Protein AF-B7FZZ5-F1 (afdb_monomer_lite)

Foldseek 3Di:
DDDDDDDDDDDDDPPPDDDDDDPVLLVLLVVQVVCCVPPLDGPLVSLLVNLVSLLVCVVPDPSSVVSCLVPLQSSLLNLLQDAQVVDDPVSLVSNLSSLLSLLLSLLVQLQVCLVVVHFRSCLSVVLSLLPCVGCQAQHDPDPPDPPDRSHNVVSSLVSLVSNVVSVRLVSVLSNLQSCQPPPSRDDLSSLLSVLQSLLVNLLPPDPCNVVSLVSNLSSLVSVLVSLLPDDLVNVVVDDLVSVVSNLVSSLSSLVSCLQPPVVSSVVNLVSLVSCLVNQCPHPDPVSNVSSVVSVVVSVVSCVVSPFPDQWKAWAQLVDPQLGGIWGWDDDADPVRTDHPPDFTKTWDARDPDPVCPVRHRQIWMWGWDQDPVSWIKTWTWRADPVDGPDPPIHTSDIGGDDPVCNRPHDCDDSIRIDD

pLDDT: mean 87.06, std 14.74, range [35.38, 98.56]

Structure (mmCIF, N/CA/C/O backbone):
data_AF-B7FZZ5-F1
#
_entry.id   AF-B7FZZ5-F1
#
loop_
_atom_site.group_PDB
_atom_site.id
_atom_site.type_symbol
_atom_site.label_atom_id
_atom_site.label_alt_id
_atom_site.label_comp_id
_atom_site.label_asym_id
_atom_site.label_entity_id
_atom_site.label_seq_id
_atom_site.pdbx_PDB_ins_code
_atom_site.Cartn_x
_atom_site.Cartn_y
_atom_site.Cartn_z
_atom_site.occupancy
_atom_site.B_iso_or_equiv
_atom_site.auth_seq_id
_atom_site.auth_comp_id
_atom_site.auth_asym_id
_atom_site.auth_atom_id
_atom_site.pdbx_PDB_model_num
ATOM 1 N N . MET A 1 1 ? 3.172 70.729 16.240 1.00 39.69 1 MET A N 1
ATOM 2 C CA . MET A 1 1 ? 2.226 70.010 15.368 1.00 39.69 1 MET A CA 1
ATOM 3 C C . MET A 1 1 ? 2.155 68.590 15.880 1.00 39.69 1 MET A C 1
ATOM 5 O O . MET A 1 1 ? 3.178 67.938 16.004 1.00 39.69 1 MET A O 1
ATOM 9 N N . THR A 1 2 ? 0.967 68.235 16.341 1.00 39.28 2 THR A N 1
ATOM 10 C CA . THR A 1 2 ? 0.536 66.963 16.922 1.00 39.28 2 THR A CA 1
ATOM 11 C C . THR A 1 2 ? 0.452 65.880 15.855 1.00 39.28 2 THR A C 1
ATOM 13 O O . THR A 1 2 ? -0.251 66.086 14.872 1.00 39.28 2 THR A O 1
ATOM 16 N N . GLU A 1 3 ? 1.062 64.720 16.092 1.00 35.91 3 GLU A N 1
ATOM 17 C CA . GLU A 1 3 ? 0.680 63.478 15.417 1.00 35.91 3 GLU A CA 1
ATOM 18 C C . GLU A 1 3 ? 0.351 62.416 16.462 1.00 35.91 3 GLU A C 1
ATOM 20 O O . GLU A 1 3 ? 1.111 62.143 17.391 1.00 35.91 3 GLU A O 1
ATOM 25 N N . ALA A 1 4 ? -0.873 61.914 16.336 1.00 38.72 4 ALA A N 1
ATOM 26 C CA . ALA A 1 4 ? -1.529 60.996 17.237 1.00 38.72 4 ALA A CA 1
ATOM 27 C C . ALA A 1 4 ? -1.132 59.553 16.906 1.00 38.72 4 ALA A C 1
ATOM 29 O O . ALA A 1 4 ? -1.212 59.124 15.757 1.00 38.72 4 ALA A O 1
ATOM 30 N N . GLN A 1 5 ? -0.763 58.792 17.934 1.00 37.91 5 GLN A N 1
ATOM 31 C CA . GLN A 1 5 ? -0.662 57.339 17.866 1.00 37.91 5 GLN A CA 1
ATOM 32 C C . GLN A 1 5 ? -2.075 56.743 17.785 1.00 37.91 5 GLN A C 1
ATOM 34 O O . GLN A 1 5 ? -2.840 56.808 18.747 1.00 37.91 5 GLN A O 1
ATOM 39 N N . GLN A 1 6 ? -2.426 56.160 16.638 1.00 39.09 6 GLN A N 1
ATOM 40 C CA . GLN A 1 6 ? -3.570 55.257 16.522 1.00 39.09 6 GLN A CA 1
ATOM 41 C C . GLN A 1 6 ? -3.129 53.852 16.939 1.00 39.09 6 GLN A C 1
ATOM 43 O O . GLN A 1 6 ? -2.353 53.197 16.248 1.00 39.09 6 GLN A O 1
ATOM 48 N N . GLY A 1 7 ? -3.621 53.409 18.097 1.00 35.38 7 GLY A N 1
ATOM 49 C CA . GLY A 1 7 ? -3.524 52.023 18.533 1.00 35.38 7 GLY A CA 1
ATOM 50 C C . GLY A 1 7 ? -4.416 51.135 17.670 1.00 35.38 7 GLY A C 1
ATOM 51 O O . GLY A 1 7 ? -5.630 51.324 17.622 1.00 35.38 7 GLY A O 1
ATOM 52 N N . VAL A 1 8 ? -3.804 50.165 16.999 1.00 39.00 8 VAL A N 1
ATOM 53 C CA . VAL A 1 8 ? -4.501 49.048 16.362 1.00 39.00 8 VAL A CA 1
ATOM 54 C C . VAL A 1 8 ? -4.699 47.986 17.440 1.00 39.00 8 VAL A C 1
ATOM 56 O O . VAL A 1 8 ? -3.740 47.376 17.903 1.00 39.00 8 VAL A O 1
ATOM 59 N N . LEU A 1 9 ? -5.942 47.812 17.891 1.00 41.62 9 LEU A N 1
ATOM 60 C CA . LEU A 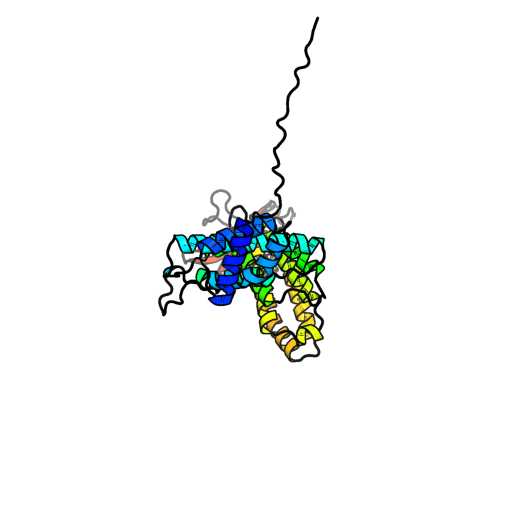1 9 ? -6.339 46.670 18.712 1.00 41.62 9 LEU A CA 1
ATOM 61 C C . LEU A 1 9 ? -6.382 45.436 17.807 1.00 41.62 9 LEU A C 1
ATOM 63 O O . LEU A 1 9 ? -7.294 45.295 16.992 1.00 41.62 9 LEU A O 1
ATOM 67 N N . GLU A 1 10 ? -5.396 44.553 17.943 1.00 37.72 10 GLU A N 1
ATOM 68 C CA . GLU A 1 10 ? -5.493 43.198 17.404 1.00 37.72 10 GLU A CA 1
ATOM 69 C C . GLU A 1 10 ? -6.596 42.427 18.153 1.00 37.72 10 GLU A C 1
ATOM 71 O O . GLU A 1 10 ? -6.632 42.448 19.389 1.00 37.72 10 GLU A O 1
ATOM 76 N N . PRO A 1 11 ? -7.507 41.731 17.449 1.00 41.69 11 PRO A N 1
ATOM 77 C CA . PRO A 1 11 ? -8.466 40.857 18.099 1.00 41.69 11 PRO A CA 1
ATOM 78 C C . PRO A 1 11 ? -7.729 39.630 18.642 1.00 41.69 11 PRO A C 1
ATOM 80 O O . PRO A 1 11 ? -7.231 38.790 17.894 1.00 41.69 11 PRO A O 1
ATOM 83 N N . THR A 1 12 ? -7.671 39.523 19.966 1.00 41.12 12 THR A N 1
ATOM 84 C CA . THR A 1 12 ? -7.199 38.324 20.660 1.00 41.12 12 THR A CA 1
ATOM 85 C C . THR A 1 12 ? -8.091 37.139 20.263 1.00 41.12 12 THR A C 1
ATOM 87 O O . THR A 1 12 ? -9.315 37.245 20.394 1.00 41.12 12 THR A O 1
ATOM 90 N N . PRO A 1 13 ? -7.545 35.999 19.802 1.00 40.31 13 PRO A N 1
ATOM 91 C CA . PRO A 1 13 ? -8.355 34.814 19.572 1.00 40.31 13 PRO A CA 1
ATOM 92 C C . PRO A 1 13 ? -8.856 34.309 20.925 1.00 40.31 13 PRO A C 1
ATOM 94 O O . PRO A 1 13 ? -8.061 33.960 21.799 1.00 40.31 13 PRO A O 1
ATOM 97 N N . ILE A 1 14 ? -10.175 34.249 21.106 1.00 39.59 14 ILE A N 1
ATOM 98 C CA . ILE A 1 14 ? -10.785 33.514 22.214 1.00 39.59 14 ILE A CA 1
ATOM 99 C C . ILE A 1 14 ? -10.561 32.024 21.923 1.00 39.59 14 ILE A C 1
ATOM 101 O O . ILE A 1 14 ? -11.394 31.358 21.316 1.00 39.59 14 ILE A O 1
ATOM 105 N N . GLN A 1 15 ? -9.407 31.495 22.326 1.00 40.44 15 GLN A N 1
ATOM 106 C CA . GLN A 1 15 ? -9.251 30.065 22.554 1.00 40.44 15 GLN A CA 1
ATOM 107 C C . GLN A 1 15 ? -10.042 29.743 23.821 1.00 40.44 15 GLN A C 1
ATOM 109 O O . GLN A 1 15 ? -9.550 29.905 24.937 1.00 40.44 15 GLN A O 1
ATOM 114 N N . THR A 1 16 ? -11.299 29.324 23.670 1.00 45.84 16 THR A N 1
ATOM 115 C CA . THR A 1 16 ? -12.006 28.631 24.750 1.00 45.84 16 THR A CA 1
ATOM 116 C C . THR A 1 16 ? -11.191 27.393 25.100 1.00 45.84 16 THR A C 1
ATOM 118 O O . THR A 1 16 ? -11.176 26.427 24.337 1.00 45.84 16 THR A O 1
ATOM 121 N N . ALA A 1 17 ? -10.467 27.449 26.218 1.00 57.78 17 ALA A N 1
ATOM 122 C CA . ALA A 1 17 ? -9.752 26.311 26.768 1.00 57.78 17 ALA A CA 1
ATOM 123 C C . ALA A 1 17 ? -10.755 25.167 26.948 1.00 57.78 17 ALA A C 1
ATOM 125 O O . ALA A 1 17 ? -11.705 25.291 27.722 1.00 57.78 17 ALA A O 1
ATOM 126 N N . ILE A 1 18 ? -10.583 24.088 26.186 1.00 63.81 18 ILE A N 1
ATOM 127 C CA . ILE A 1 18 ? -11.421 22.898 26.308 1.00 63.81 18 ILE A CA 1
ATOM 128 C C . ILE A 1 18 ? -11.140 22.313 27.696 1.00 63.81 18 ILE A C 1
ATOM 130 O O . ILE A 1 18 ? -10.039 21.840 27.974 1.00 63.81 18 ILE A O 1
ATOM 134 N N . THR A 1 19 ? -12.118 22.436 28.590 1.00 78.94 19 THR A N 1
ATOM 135 C CA . THR A 1 19 ? -12.083 21.911 29.959 1.00 78.94 19 THR A CA 1
ATOM 136 C C . THR A 1 19 ? -12.483 20.432 29.983 1.00 78.94 19 THR A C 1
ATOM 138 O O . THR A 1 19 ? -12.698 19.825 28.941 1.00 78.94 19 THR A O 1
ATOM 141 N N . ALA A 1 20 ? -12.522 19.811 31.165 1.00 86.19 20 ALA A N 1
ATOM 142 C CA . ALA A 1 20 ? -12.931 18.414 31.328 1.00 86.19 20 ALA A CA 1
ATOM 143 C C . ALA A 1 20 ? -14.326 18.119 30.714 1.00 86.19 20 ALA A C 1
ATOM 145 O O . ALA A 1 20 ? -15.147 19.036 30.611 1.00 86.19 20 ALA A O 1
ATOM 146 N N . PRO A 1 21 ? -14.623 16.854 30.341 1.00 91.38 21 PRO A N 1
ATOM 147 C CA . PRO A 1 21 ? -15.922 16.476 29.784 1.00 91.38 21 PRO A CA 1
ATOM 148 C C . PRO A 1 21 ? -17.081 16.865 30.711 1.00 91.38 21 PRO A C 1
ATOM 150 O O . PRO A 1 21 ? -16.984 16.728 31.932 1.00 91.38 21 PRO A O 1
ATOM 153 N N . SER A 1 22 ? -18.199 17.316 30.137 1.00 93.56 22 SER A N 1
ATOM 154 C CA . SER A 1 22 ? -19.406 17.619 30.914 1.00 93.56 22 SER A CA 1
ATOM 155 C C . SER A 1 22 ? -20.043 16.344 31.485 1.00 93.56 22 SER A C 1
ATOM 157 O O . SER A 1 22 ? -19.845 15.239 30.975 1.00 93.56 22 SER A O 1
ATOM 159 N N . THR A 1 23 ? -20.871 16.488 32.525 1.00 93.06 23 THR A N 1
ATOM 160 C CA . THR A 1 23 ? -21.617 15.363 33.118 1.00 93.06 23 THR A CA 1
ATOM 161 C C . THR A 1 23 ? -22.486 14.633 32.091 1.00 93.06 23 THR A C 1
ATOM 163 O O . THR A 1 23 ? -22.596 13.412 32.148 1.00 93.06 23 THR A O 1
ATOM 166 N N . GLU A 1 24 ? -23.061 15.356 31.131 1.00 95.25 24 GLU A N 1
ATOM 167 C CA . GLU A 1 24 ? -23.867 14.781 30.047 1.00 95.25 24 GLU A CA 1
ATOM 168 C C . GLU A 1 24 ? -23.037 13.851 29.149 1.00 95.25 24 GLU A C 1
ATOM 170 O O . GLU A 1 24 ? -23.495 12.772 28.782 1.00 95.25 24 GLU A O 1
ATOM 175 N N . ILE A 1 25 ? -21.789 14.226 28.850 1.00 95.19 25 ILE A N 1
ATOM 176 C CA . ILE A 1 25 ? -20.871 13.409 28.044 1.00 95.19 25 ILE A CA 1
ATOM 177 C C . ILE A 1 25 ? -20.446 12.151 28.804 1.00 95.19 25 ILE A C 1
ATOM 179 O O . ILE A 1 25 ? -20.443 11.057 28.241 1.00 95.19 25 ILE A O 1
ATOM 183 N N . LEU A 1 26 ? -20.143 12.281 30.097 1.00 95.12 26 LEU A N 1
ATOM 184 C CA . LEU A 1 26 ? -19.819 11.126 30.937 1.00 95.12 26 LEU A CA 1
ATOM 185 C C . LEU A 1 26 ? -21.002 10.147 31.012 1.00 95.12 26 LEU A C 1
ATOM 187 O O . LEU A 1 26 ? -20.816 8.937 30.888 1.00 95.12 26 LEU A O 1
ATOM 191 N N . GLN A 1 27 ? -22.227 10.661 31.160 1.00 95.12 27 GLN A N 1
ATOM 192 C CA . GLN A 1 27 ? -23.441 9.842 31.140 1.00 95.12 27 GLN A CA 1
ATOM 193 C C . GLN A 1 27 ? -23.649 9.153 29.789 1.00 95.12 27 GLN A C 1
ATOM 195 O O . GLN A 1 27 ? -23.997 7.974 29.769 1.00 95.12 27 GLN A O 1
ATOM 200 N N . LEU A 1 28 ? -23.377 9.841 28.676 1.00 96.12 28 LEU A N 1
ATOM 201 C CA . LEU A 1 28 ? -23.439 9.262 27.334 1.00 96.12 28 LEU A CA 1
ATOM 202 C C . LEU A 1 28 ? -22.484 8.066 27.182 1.00 96.12 28 LEU A C 1
ATOM 204 O O . LEU A 1 28 ? -22.896 7.013 26.695 1.00 96.12 28 LEU A O 1
ATOM 208 N N . TRP A 1 29 ? -21.228 8.185 27.623 1.00 96.56 29 TRP A N 1
ATOM 209 C CA . TRP A 1 29 ? -20.269 7.073 27.575 1.00 96.56 29 TRP A CA 1
ATOM 210 C C . TRP A 1 29 ? -20.706 5.885 28.434 1.00 96.56 29 TRP A C 1
ATOM 212 O O . TRP A 1 29 ? -20.582 4.735 28.008 1.00 96.56 29 TRP A O 1
ATOM 222 N N . VAL A 1 30 ? -21.277 6.147 29.612 1.00 94.62 30 VAL A N 1
ATOM 223 C CA . VAL A 1 30 ? -21.835 5.102 30.483 1.00 94.62 30 VAL A CA 1
ATOM 224 C C . VAL A 1 30 ? -23.056 4.431 29.843 1.00 94.62 30 VAL A C 1
ATOM 226 O O . VAL A 1 30 ? -23.177 3.208 29.904 1.00 94.62 30 VAL A O 1
ATOM 229 N N . GLU A 1 31 ? -23.959 5.191 29.218 1.00 93.38 31 GLU A N 1
ATOM 230 C CA . GLU A 1 31 ? -25.139 4.667 28.514 1.00 93.38 31 GLU A CA 1
ATOM 231 C C . GLU A 1 31 ? -24.720 3.730 27.371 1.00 93.38 31 GLU A C 1
ATOM 233 O O . GLU A 1 31 ? -25.172 2.583 27.310 1.00 93.38 31 GLU A O 1
ATOM 238 N N . VAL A 1 32 ? -23.803 4.186 26.511 1.00 94.00 32 VAL A N 1
ATOM 239 C CA . VAL A 1 32 ? -23.299 3.405 25.371 1.00 94.00 32 VAL A CA 1
ATOM 240 C C . VAL A 1 32 ? -22.537 2.166 25.838 1.00 94.00 32 VAL A C 1
ATOM 242 O O . VAL A 1 32 ? -22.800 1.071 25.337 1.00 94.00 32 VAL A O 1
ATOM 245 N N . GLY A 1 33 ? -21.653 2.305 26.832 1.00 92.88 33 GLY A N 1
ATOM 246 C CA . GLY A 1 33 ? -20.904 1.181 27.398 1.00 92.88 33 GLY A CA 1
ATOM 247 C C . GLY A 1 33 ? -21.825 0.098 27.965 1.00 92.88 33 GLY A C 1
ATOM 248 O O . GLY A 1 33 ? -21.712 -1.070 27.598 1.00 92.88 33 GLY A O 1
ATOM 249 N N . ASN A 1 34 ? -22.821 0.484 28.768 1.00 91.75 34 ASN A N 1
ATOM 250 C CA . ASN A 1 34 ? -23.818 -0.452 29.297 1.00 91.75 34 ASN A CA 1
ATOM 251 C C . ASN A 1 34 ? -24.618 -1.156 28.189 1.00 91.75 34 ASN A C 1
ATOM 253 O O . ASN A 1 34 ? -24.949 -2.337 28.321 1.00 91.75 34 ASN A O 1
ATOM 257 N N . GLY A 1 35 ? -24.956 -0.439 27.113 1.00 90.50 35 GLY A N 1
ATOM 258 C CA . GLY A 1 35 ? -25.640 -1.012 25.954 1.00 90.50 35 GLY A CA 1
ATOM 259 C C . GLY A 1 35 ? -24.817 -2.119 25.296 1.00 90.50 35 GLY A C 1
ATOM 260 O O . GLY A 1 35 ? -25.330 -3.220 25.071 1.00 90.50 35 GLY A O 1
ATOM 261 N N . LEU A 1 36 ? -23.530 -1.861 25.067 1.00 91.44 36 LEU A N 1
ATOM 262 C CA . LEU A 1 36 ? -22.593 -2.805 24.456 1.00 91.44 36 LEU A CA 1
ATOM 263 C C . LEU A 1 36 ? -22.348 -4.046 25.316 1.00 91.44 36 LEU A C 1
ATOM 265 O O . LEU A 1 36 ? -22.323 -5.157 24.785 1.00 91.44 36 LEU A O 1
ATOM 269 N N . GLU A 1 37 ? -22.218 -3.876 26.632 1.00 91.06 37 GLU A N 1
ATOM 270 C CA . GLU A 1 37 ? -21.995 -4.987 27.562 1.00 91.06 37 GLU A CA 1
ATOM 271 C C . GLU A 1 37 ? -23.217 -5.901 27.688 1.00 91.06 37 GLU A C 1
ATOM 273 O O . GLU A 1 37 ? -23.082 -7.123 27.699 1.00 91.06 37 GLU A O 1
ATOM 278 N N . LYS A 1 38 ? -24.420 -5.321 27.786 1.00 87.81 38 LYS A N 1
ATOM 279 C CA . LYS A 1 38 ? -25.646 -6.084 28.067 1.00 87.81 38 LYS A CA 1
ATOM 280 C C . LYS A 1 38 ? -26.284 -6.684 26.825 1.00 87.81 38 LYS A C 1
ATOM 282 O O . LYS A 1 38 ? -26.848 -7.771 26.898 1.00 87.81 38 LYS A O 1
ATOM 287 N N . SER A 1 39 ? -26.265 -5.949 25.716 1.00 80.31 39 SER A N 1
ATOM 288 C CA . SER A 1 39 ? -27.046 -6.299 24.524 1.00 80.31 39 SER A CA 1
ATOM 289 C C . SER A 1 39 ? -26.196 -6.605 23.299 1.00 80.31 39 SER A C 1
ATOM 291 O O . SER A 1 39 ? -26.733 -7.126 22.329 1.00 80.31 39 SER A O 1
ATOM 293 N N . GLN A 1 40 ? -24.897 -6.277 23.319 1.00 81.25 40 GLN A N 1
ATOM 294 C CA . GLN A 1 40 ? -24.024 -6.341 22.140 1.00 81.25 40 GLN A CA 1
ATOM 295 C C . GLN A 1 40 ? -24.621 -5.625 20.914 1.00 81.25 40 GLN A C 1
ATOM 297 O O . GLN A 1 40 ? -24.357 -5.997 19.773 1.00 81.25 40 GLN A O 1
ATOM 302 N N . THR A 1 41 ? -25.433 -4.590 21.145 1.00 81.00 41 THR A N 1
ATOM 303 C CA . THR A 1 41 ? -26.007 -3.748 20.094 1.00 81.00 41 THR A CA 1
ATOM 304 C C . THR A 1 41 ? -25.496 -2.322 20.212 1.00 81.00 41 THR A C 1
ATOM 306 O O . THR A 1 41 ? -25.114 -1.862 21.288 1.00 81.00 41 THR A O 1
ATOM 309 N N . VAL A 1 42 ? -25.487 -1.621 19.081 1.00 81.62 42 VAL A N 1
ATOM 310 C CA . VAL A 1 42 ? -25.086 -0.219 18.987 1.00 81.62 42 VAL A CA 1
ATOM 311 C C . VAL A 1 42 ? -26.288 0.599 18.540 1.00 81.62 42 VAL A C 1
ATOM 313 O O . VAL A 1 42 ? -26.869 0.337 17.488 1.00 81.62 42 VAL A O 1
ATOM 316 N N . ILE A 1 43 ? -26.641 1.627 19.314 1.00 89.81 43 ILE A N 1
ATOM 317 C CA . ILE A 1 43 ? -27.577 2.656 18.857 1.00 89.81 43 ILE A CA 1
ATOM 318 C C . ILE A 1 43 ? -26.788 3.630 17.977 1.00 89.81 43 ILE A C 1
ATOM 320 O O . ILE A 1 43 ? -25.970 4.399 18.474 1.00 89.81 43 ILE A O 1
ATOM 324 N N . TRP A 1 44 ? -27.043 3.600 16.669 1.00 90.38 44 TRP A N 1
ATOM 325 C CA . TRP A 1 44 ? -26.253 4.276 15.628 1.00 90.38 44 TRP A CA 1
ATOM 326 C C . TRP A 1 44 ? -25.901 5.731 15.939 1.00 90.38 44 TRP A C 1
ATOM 328 O O . TRP A 1 44 ? -24.736 6.113 15.898 1.00 90.38 44 TRP A O 1
ATOM 338 N N . LYS A 1 45 ? -26.902 6.541 16.301 1.00 93.44 45 LYS A N 1
ATOM 339 C CA . LYS A 1 45 ? -26.694 7.962 16.596 1.00 93.44 45 LYS A CA 1
ATOM 340 C C . LYS A 1 45 ? -25.841 8.168 17.851 1.00 93.44 45 LYS A C 1
ATOM 342 O O . LYS A 1 45 ? -24.941 9.000 17.851 1.00 93.44 45 LYS A O 1
ATOM 347 N N . ARG A 1 46 ? -26.080 7.366 18.896 1.00 93.62 46 ARG A N 1
ATOM 348 C CA . ARG A 1 46 ? -25.291 7.404 20.136 1.00 93.62 46 ARG A CA 1
ATOM 349 C C . ARG A 1 46 ? -23.845 6.983 19.899 1.00 93.62 46 ARG A C 1
ATOM 351 O O . ARG A 1 46 ? -22.951 7.517 20.545 1.00 93.62 46 ARG A O 1
ATOM 358 N N . ALA A 1 47 ? -23.605 6.073 18.956 1.00 94.00 47 ALA A N 1
ATOM 359 C CA . ALA A 1 47 ? -22.256 5.690 18.556 1.00 94.00 47 ALA A CA 1
ATOM 360 C C . ALA A 1 47 ? -21.473 6.896 18.032 1.00 94.00 47 ALA A C 1
ATOM 362 O O . ALA A 1 47 ? -20.396 7.185 18.543 1.00 94.00 47 ALA A O 1
ATOM 363 N N . VAL A 1 48 ? -22.059 7.644 17.092 1.00 96.50 48 VAL A N 1
ATOM 364 C CA . VAL A 1 48 ? -21.439 8.853 16.533 1.00 96.50 48 VAL A CA 1
ATOM 365 C C . VAL A 1 48 ? -21.226 9.899 17.627 1.00 96.50 48 VAL A C 1
ATOM 367 O O . VAL A 1 48 ? -20.105 10.357 17.805 1.00 96.50 48 VAL A O 1
ATOM 370 N N . GLU A 1 49 ? -22.269 10.228 18.400 1.00 97.19 49 GLU A N 1
ATOM 371 C CA . GLU A 1 49 ? -22.201 11.235 19.475 1.00 97.19 49 GLU A CA 1
ATOM 372 C C . GLU A 1 49 ? -21.113 10.885 20.512 1.00 97.19 49 GLU A C 1
ATOM 374 O O . GLU A 1 49 ? -20.336 11.745 20.925 1.00 97.19 49 GLU A O 1
ATOM 379 N N . SER A 1 50 ? -21.017 9.611 20.911 1.00 97.06 50 SER A N 1
ATOM 380 C CA . SER A 1 50 ? -20.033 9.157 21.902 1.00 97.06 50 SER A CA 1
ATOM 381 C C . SER A 1 50 ? -18.598 9.165 21.372 1.00 97.06 50 SER A C 1
ATOM 383 O O . SER A 1 50 ? -17.695 9.565 22.109 1.00 97.06 50 SER A O 1
ATOM 385 N N . LEU A 1 51 ? -18.384 8.772 20.110 1.00 97.75 51 LEU A N 1
ATOM 386 C CA . LEU A 1 51 ? -17.074 8.805 19.454 1.00 97.75 51 LEU A CA 1
ATOM 387 C C . LEU A 1 51 ? -16.622 10.234 19.150 1.00 97.75 51 LEU A C 1
ATOM 389 O O . LEU A 1 51 ? -15.438 10.528 19.281 1.00 97.75 51 LEU A O 1
ATOM 393 N N . ASP A 1 52 ? -17.535 11.131 18.784 1.00 97.69 52 ASP A N 1
ATOM 394 C CA . ASP A 1 52 ? -17.219 12.539 18.531 1.00 97.69 52 ASP A CA 1
ATOM 395 C C . ASP A 1 52 ? -16.802 13.253 19.822 1.00 97.69 52 ASP A C 1
ATOM 397 O O . ASP A 1 52 ? -15.749 13.903 19.887 1.00 97.69 52 ASP A O 1
ATOM 401 N N . ALA A 1 53 ? -17.559 13.024 20.900 1.00 96.69 53 ALA A N 1
ATOM 402 C CA . ALA A 1 53 ? -17.180 13.476 22.230 1.00 96.69 53 ALA A CA 1
ATOM 403 C C . ALA A 1 53 ? -15.829 12.876 22.648 1.00 96.69 53 ALA A C 1
ATOM 405 O O . ALA A 1 53 ? -14.933 13.605 23.070 1.00 96.69 53 ALA A O 1
ATOM 406 N N . ALA A 1 54 ? -15.632 11.565 22.477 1.00 96.50 54 ALA A N 1
ATOM 407 C CA . ALA A 1 54 ? -14.372 10.916 22.824 1.00 96.50 54 ALA A CA 1
ATOM 408 C C . ALA A 1 54 ? -13.190 11.497 22.038 1.00 96.50 54 ALA A C 1
ATOM 410 O O . ALA A 1 54 ? -12.186 11.846 22.647 1.00 96.50 54 ALA A O 1
ATOM 411 N N . ASN A 1 55 ? -13.328 11.697 20.724 1.00 96.00 55 ASN A N 1
ATOM 412 C CA . ASN A 1 55 ? -12.321 12.338 19.876 1.00 96.00 55 ASN A CA 1
ATOM 413 C C . ASN A 1 55 ? -11.983 13.767 20.343 1.00 96.00 55 ASN A C 1
ATOM 415 O O . ASN A 1 55 ? -10.846 14.213 20.200 1.00 96.00 55 ASN A O 1
ATOM 419 N N . THR A 1 56 ? -12.959 14.507 20.872 1.00 95.62 56 THR A N 1
ATOM 420 C CA . THR A 1 56 ? -12.751 15.875 21.372 1.00 95.62 56 THR A CA 1
ATOM 421 C C . THR A 1 56 ? -11.916 15.892 22.653 1.00 95.62 56 THR A C 1
ATOM 423 O O . THR A 1 56 ? -11.026 16.728 22.796 1.00 95.62 56 THR A O 1
ATOM 426 N N . PHE A 1 57 ? -12.153 14.947 23.568 1.00 95.19 57 PHE A N 1
ATOM 427 C CA . PHE A 1 57 ? -11.477 14.896 24.870 1.00 95.19 57 PHE A CA 1
ATOM 428 C C . PHE A 1 57 ? -10.316 13.890 24.938 1.00 95.19 57 PHE A C 1
ATOM 430 O O . PHE A 1 57 ? -9.683 13.769 25.986 1.00 95.19 57 PHE A O 1
ATOM 437 N N . PHE A 1 58 ? -9.999 13.192 23.843 1.00 94.38 58 PHE A N 1
ATOM 438 C CA . PHE A 1 58 ? -9.083 12.044 23.824 1.00 94.38 58 PHE A CA 1
ATOM 439 C C . PHE A 1 58 ? -7.688 12.339 24.399 1.00 94.38 58 PHE A C 1
ATOM 441 O O . PHE A 1 58 ? -7.101 11.525 25.114 1.00 94.38 58 PHE A O 1
ATOM 448 N N . ALA A 1 59 ? -7.153 13.526 24.108 1.00 89.81 59 ALA A N 1
ATOM 449 C CA . ALA A 1 59 ? -5.827 13.934 24.566 1.00 89.81 59 ALA A CA 1
ATOM 450 C C . ALA A 1 59 ? -5.790 14.373 26.042 1.00 89.81 59 ALA A C 1
ATOM 452 O O . ALA A 1 59 ? -4.721 14.354 26.649 1.00 89.81 59 ALA A O 1
ATOM 453 N N . ILE A 1 60 ? -6.932 14.770 26.615 1.00 91.50 60 ILE A N 1
ATOM 454 C CA . ILE A 1 60 ? -6.998 15.480 27.904 1.00 91.50 60 ILE A CA 1
ATOM 455 C C . ILE A 1 60 ? -7.798 14.749 28.991 1.00 91.50 60 ILE A C 1
ATOM 457 O O . ILE A 1 60 ? -7.639 15.063 30.167 1.00 91.50 60 ILE A O 1
ATOM 461 N N . SER A 1 61 ? -8.642 13.776 28.637 1.00 93.69 61 SER A N 1
ATOM 462 C CA . SER A 1 61 ? -9.510 13.054 29.576 1.00 93.69 61 SER A CA 1
ATOM 463 C C . SER A 1 61 ? -9.166 11.566 29.646 1.00 93.69 61 SER A C 1
ATOM 465 O O . SER A 1 61 ? -9.214 10.850 28.644 1.00 93.69 61 SER A O 1
ATOM 467 N N . ALA A 1 62 ? -8.885 11.085 30.859 1.00 92.88 62 ALA A N 1
ATOM 468 C CA . ALA A 1 62 ? -8.699 9.660 31.129 1.00 92.88 62 ALA A CA 1
ATOM 469 C C . ALA A 1 62 ? -9.993 8.853 30.919 1.00 92.88 62 ALA A C 1
ATOM 471 O O . ALA A 1 62 ? -9.932 7.719 30.447 1.00 92.88 62 ALA A O 1
ATOM 472 N N . ASP A 1 63 ? -11.158 9.444 31.204 1.00 94.62 63 ASP A N 1
ATOM 473 C CA . ASP A 1 63 ? -12.462 8.814 30.967 1.00 94.62 63 ASP A CA 1
ATOM 474 C C . ASP A 1 63 ? -12.704 8.586 29.471 1.00 94.62 63 ASP A C 1
ATOM 476 O O . ASP A 1 63 ? -13.125 7.500 29.077 1.00 94.62 63 ASP A O 1
ATOM 480 N N . ALA A 1 64 ? -12.358 9.571 28.630 1.00 95.75 64 ALA A N 1
ATOM 481 C CA . ALA A 1 64 ? -12.443 9.435 27.176 1.00 95.75 64 ALA A CA 1
ATOM 482 C C . ALA A 1 64 ? -11.564 8.280 26.677 1.00 95.75 64 ALA A C 1
ATOM 484 O O . ALA A 1 64 ? -12.038 7.427 25.928 1.00 95.75 64 ALA A O 1
ATOM 485 N N . ARG A 1 65 ? -10.302 8.212 27.130 1.00 94.69 65 ARG A N 1
ATOM 486 C CA . ARG A 1 65 ? -9.395 7.103 26.787 1.00 94.69 65 ARG A CA 1
ATOM 487 C C . ARG A 1 65 ? -9.949 5.760 27.237 1.00 94.69 65 ARG A C 1
ATOM 489 O O . ARG A 1 65 ? -10.077 4.865 26.413 1.00 94.69 65 ARG A O 1
ATOM 496 N N . THR A 1 66 ? -10.365 5.652 28.496 1.00 95.50 66 THR A N 1
ATOM 497 C CA . THR A 1 66 ? -10.914 4.413 29.070 1.00 95.50 66 THR A CA 1
ATOM 498 C C . THR A 1 66 ? -12.143 3.930 28.300 1.00 95.50 66 THR A C 1
ATOM 500 O O . THR A 1 66 ? -12.277 2.739 28.020 1.00 95.50 66 THR A O 1
ATOM 503 N N . PHE A 1 67 ? -13.041 4.846 27.924 1.00 96.75 67 PHE A N 1
ATOM 504 C CA . PHE A 1 67 ? -14.206 4.526 27.103 1.00 96.75 67 PHE A CA 1
ATOM 505 C C . PHE A 1 67 ? -13.792 3.973 25.732 1.00 96.75 67 PHE A C 1
ATOM 507 O O . PHE A 1 67 ? -14.262 2.907 25.330 1.00 96.75 67 PHE A O 1
ATOM 514 N N . VAL A 1 68 ? -12.889 4.662 25.030 1.00 97.06 68 VAL A N 1
ATOM 515 C CA . VAL A 1 68 ? -12.428 4.247 23.699 1.00 97.06 68 VAL A CA 1
ATOM 516 C C . VAL A 1 68 ? -11.697 2.905 23.770 1.00 97.06 68 VAL A C 1
ATOM 518 O O . VAL A 1 68 ? -12.065 1.998 23.028 1.00 97.06 68 VAL A O 1
ATOM 521 N N . GLU A 1 69 ? -10.721 2.745 24.670 1.00 96.06 69 GLU A N 1
ATOM 522 C CA . GLU A 1 69 ? -9.949 1.502 24.881 1.00 96.06 69 GLU A CA 1
ATOM 523 C C . GLU A 1 69 ? -10.854 0.295 25.077 1.00 96.06 69 GLU A C 1
ATOM 525 O O . GLU A 1 69 ? -10.607 -0.776 24.522 1.00 96.06 69 GLU A O 1
ATOM 530 N N . ARG A 1 70 ? -11.946 0.482 25.816 1.00 95.88 70 ARG A N 1
ATOM 531 C CA . ARG A 1 70 ? -12.854 -0.607 26.141 1.00 95.88 70 ARG A CA 1
ATOM 532 C C . ARG A 1 70 ? -13.841 -0.938 25.025 1.00 95.88 70 ARG A C 1
ATOM 534 O O . ARG A 1 70 ? -14.159 -2.111 24.842 1.00 95.88 70 ARG A O 1
ATOM 541 N N . TYR A 1 71 ? -14.350 0.063 24.306 1.00 96.69 71 TYR A N 1
ATOM 542 C CA . TYR A 1 71 ? -15.558 -0.116 23.492 1.00 96.69 71 TYR A CA 1
ATOM 543 C C . TYR A 1 71 ? -15.387 0.134 21.993 1.00 96.69 71 TYR A C 1
ATOM 545 O O . TYR A 1 71 ? -16.180 -0.401 21.216 1.00 96.69 71 TYR A O 1
ATOM 553 N N . ILE A 1 72 ? -14.368 0.881 21.545 1.00 97.06 72 ILE A N 1
ATOM 554 C CA . ILE A 1 72 ? -14.284 1.301 20.135 1.00 97.06 72 ILE A CA 1
ATOM 555 C C . ILE A 1 72 ? -14.218 0.110 19.172 1.00 97.06 72 ILE A C 1
ATOM 557 O O . ILE A 1 72 ? -14.917 0.097 18.162 1.00 97.06 72 ILE A O 1
ATOM 561 N N . SER A 1 73 ? -13.438 -0.923 19.498 1.00 96.25 73 SER A N 1
ATOM 562 C CA . SER A 1 73 ? -13.278 -2.096 18.631 1.00 96.25 73 SER A CA 1
ATOM 563 C C . SER A 1 73 ? -14.599 -2.859 18.476 1.00 96.25 73 SER A C 1
ATOM 565 O O . SER A 1 73 ? -15.008 -3.184 17.360 1.00 96.25 73 SER A O 1
ATOM 567 N N . GLN A 1 74 ? -15.333 -3.056 19.579 1.00 96.38 74 GLN A N 1
ATOM 568 C CA . GLN A 1 74 ? -16.646 -3.705 19.565 1.00 96.38 74 GLN A CA 1
ATOM 569 C C . GLN A 1 74 ? -17.670 -2.883 18.771 1.00 96.38 74 GLN A C 1
ATOM 571 O O . GLN A 1 74 ? -18.389 -3.442 17.941 1.00 96.38 74 GLN A O 1
ATOM 576 N N . MET A 1 75 ? -17.715 -1.564 18.988 1.00 96.81 75 MET A N 1
ATOM 577 C CA . MET A 1 75 ? -18.602 -0.659 18.252 1.00 96.81 75 MET A CA 1
ATOM 578 C C . MET A 1 75 ? -18.344 -0.737 16.752 1.00 96.81 75 MET A C 1
ATOM 580 O O . MET A 1 75 ? -19.270 -0.963 15.975 1.00 96.81 75 MET A O 1
ATOM 584 N N . ILE A 1 76 ? -17.083 -0.588 16.344 1.00 97.69 76 ILE A N 1
ATOM 585 C CA . ILE A 1 76 ? -16.707 -0.596 14.934 1.00 97.69 76 ILE A CA 1
ATOM 586 C C . ILE A 1 76 ? -16.991 -1.953 14.311 1.00 97.69 76 ILE A C 1
ATOM 588 O O . ILE A 1 76 ? -17.587 -1.978 13.239 1.00 97.69 76 ILE A O 1
ATOM 592 N N . ASN A 1 77 ? -16.682 -3.063 14.988 1.00 96.62 77 ASN A N 1
ATOM 593 C CA . ASN A 1 77 ? -16.990 -4.393 14.468 1.00 96.62 77 ASN A CA 1
ATOM 594 C C . ASN A 1 77 ? -18.493 -4.574 14.186 1.00 96.62 77 ASN A C 1
ATOM 596 O O . ASN A 1 77 ? -18.856 -5.029 13.104 1.00 96.62 77 ASN A O 1
ATOM 600 N N . ILE A 1 78 ? -19.366 -4.152 15.113 1.00 95.50 78 ILE A N 1
ATOM 601 C CA . ILE A 1 78 ? -20.825 -4.212 14.924 1.00 95.50 78 ILE A CA 1
ATOM 602 C C . ILE A 1 78 ? -21.261 -3.375 13.717 1.00 95.50 78 ILE A C 1
ATOM 604 O O . ILE A 1 78 ? -22.131 -3.811 12.966 1.00 95.50 78 ILE A O 1
ATOM 608 N N . LEU A 1 79 ? -20.678 -2.188 13.528 1.00 95.94 79 LEU A N 1
ATOM 609 C CA . LEU A 1 79 ? -21.051 -1.254 12.464 1.00 95.94 79 LEU A CA 1
ATOM 610 C C . LEU A 1 79 ? -20.566 -1.704 11.074 1.00 95.94 79 LEU A C 1
ATOM 612 O O . LEU A 1 79 ? -21.326 -1.605 10.112 1.00 95.94 79 LEU A O 1
ATOM 616 N N . VAL A 1 80 ? -19.343 -2.235 10.944 1.00 95.25 80 VAL A N 1
ATOM 617 C CA . VAL A 1 80 ? -18.807 -2.693 9.642 1.00 95.25 80 VAL A CA 1
ATOM 618 C C . VAL A 1 80 ? -19.411 -4.016 9.160 1.00 95.25 80 VAL A C 1
ATOM 620 O O . VAL A 1 80 ? -19.329 -4.341 7.973 1.00 95.25 80 VAL A O 1
ATOM 623 N N . ASP A 1 81 ? -20.046 -4.777 10.052 1.00 94.62 81 ASP A N 1
ATOM 624 C CA . ASP A 1 81 ? -20.741 -6.024 9.709 1.00 94.62 81 ASP A CA 1
ATOM 625 C C . ASP A 1 81 ? -22.176 -5.784 9.186 1.00 94.62 81 ASP A C 1
ATOM 627 O O . ASP A 1 81 ? -22.883 -6.720 8.805 1.00 94.62 81 ASP A O 1
ATOM 631 N N . GLN A 1 82 ? -22.608 -4.524 9.103 1.00 93.31 82 GLN A N 1
ATOM 632 C CA . GLN A 1 82 ? -23.933 -4.144 8.619 1.00 93.31 82 GLN A CA 1
ATOM 633 C C . GLN A 1 82 ? -24.002 -4.208 7.096 1.00 93.31 82 GLN A C 1
ATOM 635 O O . GLN A 1 82 ? -23.074 -3.812 6.397 1.00 93.31 82 GLN A O 1
ATOM 640 N N . VAL A 1 83 ? -25.128 -4.682 6.560 1.00 92.19 83 VAL A N 1
ATOM 641 C CA . VAL A 1 83 ? -25.337 -4.768 5.109 1.00 92.19 83 VAL A CA 1
ATOM 642 C C . VAL A 1 83 ? -26.006 -3.474 4.626 1.00 92.19 83 VAL A C 1
ATOM 644 O O . VAL A 1 83 ? -27.154 -3.235 5.009 1.00 92.19 83 VAL A O 1
ATOM 647 N N . PRO A 1 84 ? -25.372 -2.657 3.759 1.00 92.19 84 PRO A N 1
ATOM 648 C CA . PRO A 1 84 ? -25.875 -1.321 3.413 1.00 92.19 84 PRO A CA 1
ATOM 649 C C . PRO A 1 84 ? -27.252 -1.298 2.746 1.00 92.19 84 PRO A C 1
ATOM 651 O O . PRO A 1 84 ? -27.955 -0.290 2.821 1.00 92.19 84 PRO A O 1
ATOM 654 N N . SER A 1 85 ? -27.647 -2.392 2.089 1.00 90.12 85 SER A N 1
ATOM 655 C CA . SER A 1 85 ? -28.967 -2.550 1.469 1.00 90.12 85 SER A CA 1
ATOM 656 C C . SER A 1 85 ? -30.088 -2.871 2.462 1.00 90.12 85 SER A C 1
ATOM 658 O O . SER A 1 85 ? -31.258 -2.767 2.103 1.00 90.12 85 SER A O 1
ATOM 660 N N . LYS A 1 86 ? -29.757 -3.253 3.703 1.00 91.25 86 LYS A N 1
ATOM 661 C CA . LYS A 1 86 ? -30.723 -3.611 4.758 1.00 91.25 86 LYS A CA 1
ATOM 662 C C . LYS A 1 86 ? -30.960 -2.503 5.782 1.00 91.25 86 LYS A C 1
ATOM 664 O O . LYS A 1 86 ? -31.763 -2.689 6.691 1.00 91.25 86 LYS A O 1
ATOM 669 N N . ILE A 1 87 ? -30.261 -1.381 5.654 1.00 92.19 87 ILE A N 1
ATOM 670 C CA . ILE A 1 87 ? -30.349 -0.247 6.573 1.00 92.19 87 ILE A CA 1
ATOM 671 C C . ILE A 1 87 ? -30.688 1.034 5.804 1.00 92.19 87 ILE A C 1
ATOM 673 O O . ILE A 1 87 ? -30.415 1.146 4.605 1.00 92.19 87 ILE A O 1
ATOM 677 N N . GLY A 1 88 ? -31.319 1.989 6.485 1.00 92.94 88 GLY A N 1
ATOM 678 C CA . GLY A 1 88 ? -31.710 3.262 5.894 1.00 92.94 88 GLY A CA 1
ATOM 679 C C . GLY A 1 88 ? -30.520 4.194 5.655 1.00 92.94 88 GLY A C 1
ATOM 680 O O . GLY A 1 88 ? -29.387 3.951 6.075 1.00 92.94 88 GLY A O 1
ATOM 681 N N . GLN A 1 89 ? -30.775 5.297 4.945 1.00 94.50 89 GLN A N 1
ATOM 682 C CA . GLN A 1 89 ? -29.736 6.283 4.632 1.00 94.50 89 GLN A CA 1
ATOM 683 C C . GLN A 1 89 ? -29.141 6.924 5.893 1.00 94.50 89 GLN A C 1
ATOM 685 O O . GLN A 1 89 ? -27.943 7.197 5.926 1.00 94.50 89 GLN A O 1
ATOM 690 N N . LEU A 1 90 ? -29.962 7.153 6.921 1.00 95.19 90 LEU A N 1
ATOM 691 C CA . LEU A 1 90 ? -29.510 7.735 8.181 1.00 95.19 90 LEU A CA 1
ATOM 692 C C . LEU A 1 90 ? -28.507 6.809 8.878 1.00 95.19 90 LEU A C 1
ATOM 694 O O . LEU A 1 90 ? -27.435 7.253 9.276 1.00 95.19 90 LEU A O 1
ATOM 698 N N . GLU A 1 91 ? -28.818 5.517 8.967 1.00 95.19 91 GLU A N 1
ATOM 699 C CA . GLU A 1 91 ? -27.948 4.514 9.576 1.00 95.19 91 GLU A CA 1
ATOM 700 C C . GLU A 1 91 ? -26.635 4.381 8.799 1.00 95.19 91 GLU A C 1
ATOM 702 O O . GLU A 1 91 ? -25.568 4.340 9.408 1.00 95.19 91 GLU A O 1
ATOM 707 N N . ARG A 1 92 ? -26.684 4.403 7.457 1.00 95.38 92 ARG A N 1
ATOM 708 C CA . ARG A 1 92 ? -25.475 4.425 6.614 1.00 95.38 92 ARG A CA 1
ATOM 709 C C . ARG A 1 92 ? -24.572 5.620 6.916 1.00 95.38 92 ARG A C 1
ATOM 711 O O . ARG A 1 92 ? -23.351 5.455 6.983 1.00 95.38 92 ARG A O 1
ATOM 718 N N . ASN A 1 93 ? -25.158 6.802 7.102 1.00 97.06 93 ASN A N 1
ATOM 719 C CA . ASN A 1 93 ? -24.409 7.998 7.478 1.00 97.06 93 ASN A CA 1
ATOM 720 C C . ASN A 1 93 ? -23.776 7.814 8.863 1.00 97.06 93 ASN A C 1
ATOM 722 O O . ASN A 1 93 ? -22.577 8.016 9.001 1.00 97.06 93 ASN A O 1
ATOM 726 N N . CYS A 1 94 ? -24.525 7.309 9.850 1.00 97.69 94 CYS A N 1
ATOM 727 C CA . CYS A 1 94 ? -23.983 7.053 11.186 1.00 97.69 94 CYS A CA 1
ATOM 728 C C . CYS A 1 94 ? -22.830 6.037 11.194 1.00 97.69 94 CYS A C 1
ATOM 730 O O . CYS A 1 94 ? -21.858 6.234 11.924 1.00 97.69 94 CYS A O 1
ATOM 732 N N . VAL A 1 95 ? -22.908 4.965 10.393 1.00 97.31 95 VAL A N 1
ATOM 733 C CA . VAL A 1 95 ? -21.786 4.022 10.223 1.00 97.31 95 VAL A CA 1
ATOM 734 C C . VAL A 1 95 ? -20.575 4.754 9.671 1.00 97.31 95 VAL A C 1
ATOM 736 O O . VAL A 1 95 ? -19.495 4.674 10.247 1.00 97.31 95 VAL A O 1
ATOM 739 N N . THR A 1 96 ? -20.772 5.499 8.584 1.00 97.88 96 THR A N 1
ATOM 740 C CA . THR A 1 96 ? -19.706 6.253 7.920 1.00 97.88 96 THR A CA 1
ATOM 741 C C . THR A 1 96 ? -19.033 7.221 8.891 1.00 97.88 96 THR A C 1
ATOM 743 O O . THR A 1 96 ? -17.820 7.164 9.066 1.00 97.88 96 THR A O 1
ATOM 746 N N . ASP A 1 97 ? -19.810 8.051 9.583 1.00 98.38 97 ASP A N 1
ATOM 747 C CA . ASP A 1 97 ? -19.295 9.051 10.519 1.00 98.38 97 ASP A CA 1
ATOM 748 C C . ASP A 1 97 ? -18.550 8.396 11.689 1.00 98.38 97 ASP A C 1
ATOM 750 O O . ASP A 1 97 ? -17.475 8.854 12.076 1.00 98.38 97 ASP A O 1
ATOM 754 N N . SER A 1 98 ? -19.056 7.268 12.199 1.00 98.38 98 SER A N 1
ATOM 755 C CA . SER A 1 98 ? -18.386 6.504 13.259 1.00 98.38 98 SER A CA 1
ATOM 756 C C . SER A 1 98 ? -17.033 5.944 12.804 1.00 98.38 98 SER A C 1
ATOM 758 O O . SER A 1 98 ? -16.067 5.994 13.563 1.00 98.38 98 SER A O 1
ATOM 760 N N . LEU A 1 99 ? -16.928 5.449 11.565 1.00 98.44 99 LEU A N 1
ATOM 761 C CA . LEU A 1 99 ? -15.664 4.961 10.992 1.00 98.44 99 LEU A CA 1
ATOM 762 C C . LEU A 1 99 ? -14.649 6.098 10.797 1.00 98.44 99 LEU A C 1
ATOM 764 O O . LEU A 1 99 ? -13.465 5.951 11.117 1.00 98.44 99 LEU A O 1
ATOM 768 N N . LEU A 1 100 ? -15.110 7.254 10.311 1.00 98.56 100 LEU A N 1
ATOM 769 C CA . LEU A 1 100 ? -14.282 8.453 10.145 1.00 98.56 100 LEU A CA 1
ATOM 770 C C . LEU A 1 100 ? -13.768 8.988 11.491 1.00 98.56 100 LEU A C 1
ATOM 772 O O . LEU A 1 100 ? -12.615 9.407 11.592 1.00 98.56 100 LEU A O 1
ATOM 776 N N . LEU A 1 101 ? -14.599 8.962 12.535 1.00 98.50 101 LEU A N 1
ATOM 777 C CA . LEU A 1 101 ? -14.194 9.329 13.894 1.00 98.50 101 LEU A CA 1
ATOM 778 C C . LEU A 1 101 ? -13.211 8.315 14.481 1.00 98.50 101 LEU A C 1
ATOM 780 O O . LEU A 1 101 ? -12.185 8.712 15.028 1.00 98.50 101 LEU A O 1
ATOM 784 N N . ALA A 1 102 ? -13.474 7.017 14.321 1.00 98.38 102 ALA A N 1
ATOM 785 C CA . ALA A 1 102 ? -12.597 5.976 14.839 1.00 98.38 102 ALA A CA 1
ATOM 786 C C . ALA A 1 102 ? -11.189 6.054 14.245 1.00 98.38 102 ALA A C 1
ATOM 788 O O . ALA A 1 102 ? -10.215 6.036 14.990 1.00 98.38 102 ALA A O 1
ATOM 789 N N . THR A 1 103 ? -11.064 6.207 12.925 1.00 98.00 103 THR A N 1
ATOM 790 C CA . THR A 1 103 ? -9.748 6.373 12.283 1.00 98.00 103 THR A CA 1
ATOM 791 C C . THR A 1 103 ? -9.004 7.614 12.755 1.00 98.00 103 THR A C 1
ATOM 793 O O . THR A 1 103 ? -7.798 7.537 12.984 1.00 98.00 103 THR A O 1
ATOM 796 N N . LYS A 1 104 ? -9.703 8.733 12.972 1.00 98.00 104 LYS A N 1
ATOM 797 C CA . LYS A 1 104 ? -9.101 9.939 13.550 1.00 98.00 104 LYS A CA 1
ATOM 798 C C . LYS A 1 104 ? -8.580 9.691 14.969 1.00 98.00 104 LYS A C 1
ATOM 800 O O . LYS A 1 104 ? -7.462 10.095 15.271 1.00 98.00 104 LYS A O 1
ATOM 805 N N . ILE A 1 105 ? -9.347 8.991 15.807 1.00 98.19 105 ILE A N 1
ATOM 806 C CA . ILE A 1 105 ? -8.917 8.609 17.160 1.00 98.19 105 ILE A CA 1
ATOM 807 C C . ILE A 1 105 ? -7.674 7.710 17.097 1.00 98.19 105 ILE A C 1
ATOM 809 O O . ILE A 1 105 ? -6.714 7.959 17.822 1.00 98.19 105 ILE A O 1
ATOM 813 N N . VAL A 1 106 ? -7.643 6.710 16.203 1.00 98.25 106 VAL A N 1
ATOM 814 C CA . VAL A 1 106 ? -6.452 5.855 16.049 1.00 98.25 106 VAL A CA 1
ATOM 815 C C . VAL A 1 106 ? -5.237 6.665 15.593 1.00 98.25 106 VAL A C 1
ATOM 817 O O . VAL A 1 106 ? -4.153 6.485 16.139 1.00 98.25 106 VAL A O 1
ATOM 820 N N . ALA A 1 107 ? -5.400 7.584 14.636 1.00 97.94 107 ALA A N 1
ATOM 821 C CA . ALA A 1 107 ? -4.315 8.457 14.187 1.00 97.94 107 ALA A CA 1
ATOM 822 C C . ALA A 1 107 ? -3.771 9.334 15.329 1.00 97.94 107 ALA A C 1
ATOM 824 O O . ALA A 1 107 ? -2.557 9.456 15.486 1.00 97.94 107 ALA A O 1
ATOM 825 N N . GLN A 1 108 ? -4.655 9.901 16.158 1.00 96.69 108 GLN A N 1
ATOM 826 C CA . GLN A 1 108 ? -4.261 10.673 17.339 1.00 96.69 108 GLN A CA 1
ATOM 827 C C . GLN A 1 108 ? -3.510 9.820 18.363 1.00 96.69 108 GLN A C 1
ATOM 829 O O . GLN A 1 108 ? -2.499 10.267 18.902 1.00 96.69 108 GLN A O 1
ATOM 834 N N . ASP A 1 109 ? -3.975 8.598 18.642 1.00 96.81 109 ASP A N 1
ATOM 835 C CA . ASP A 1 109 ? -3.264 7.725 19.574 1.00 96.81 109 ASP A CA 1
ATOM 836 C C . ASP A 1 109 ? -1.895 7.321 19.028 1.00 96.81 109 ASP A C 1
ATOM 838 O O . ASP A 1 109 ? -0.917 7.438 19.754 1.00 96.81 109 ASP A O 1
ATOM 842 N N . LEU A 1 110 ? -1.781 6.969 17.743 1.00 97.25 110 LEU A N 1
ATOM 843 C CA . LEU A 1 110 ? -0.491 6.679 17.109 1.00 97.25 110 LEU A CA 1
ATOM 844 C C . LEU A 1 110 ? 0.509 7.827 17.266 1.00 97.25 110 LEU A C 1
ATOM 846 O O . LEU A 1 110 ? 1.666 7.578 17.592 1.00 97.25 110 LEU A O 1
ATOM 850 N N . GLN A 1 111 ? 0.075 9.077 17.084 1.00 95.44 111 GLN A N 1
ATOM 851 C CA . GLN A 1 111 ? 0.935 10.246 17.303 1.00 95.44 111 GLN A CA 1
ATOM 852 C C . GLN A 1 111 ? 1.421 10.318 18.755 1.00 95.44 111 GLN A C 1
ATOM 854 O O . GLN A 1 111 ? 2.619 10.452 18.998 1.00 95.44 111 GLN A O 1
ATOM 859 N N . ILE A 1 112 ? 0.506 10.156 19.712 1.00 93.88 112 ILE A N 1
ATOM 860 C CA . ILE A 1 112 ? 0.818 10.203 21.144 1.00 93.88 112 ILE A CA 1
ATOM 861 C C . ILE A 1 112 ? 1.765 9.062 21.542 1.00 93.88 112 ILE A C 1
ATOM 863 O O . ILE A 1 112 ? 2.712 9.284 22.297 1.00 93.88 112 ILE A O 1
ATOM 867 N N . GLN A 1 113 ? 1.533 7.847 21.044 1.00 94.31 113 GLN A N 1
ATOM 868 C CA . GLN A 1 113 ? 2.359 6.688 21.376 1.00 94.31 113 GLN A CA 1
ATOM 869 C C . GLN A 1 113 ? 3.722 6.726 20.688 1.00 94.31 113 GLN A C 1
ATOM 871 O O . GLN A 1 113 ? 4.708 6.345 21.312 1.00 94.31 113 GLN A O 1
ATOM 876 N N . ALA A 1 114 ? 3.814 7.247 19.461 1.00 90.00 114 ALA A N 1
ATOM 877 C CA . ALA A 1 114 ? 5.093 7.456 18.786 1.00 90.00 114 ALA A CA 1
ATOM 878 C C . ALA A 1 114 ? 5.991 8.449 19.548 1.00 90.00 114 ALA A C 1
ATOM 880 O O . ALA A 1 114 ? 7.205 8.275 19.586 1.00 90.00 114 ALA A O 1
ATOM 881 N N . GLU A 1 115 ? 5.409 9.464 20.193 1.00 89.69 115 GLU A N 1
ATOM 882 C CA . GLU A 1 115 ? 6.152 10.421 21.026 1.00 89.69 115 GLU A CA 1
ATOM 883 C C . GLU A 1 115 ? 6.538 9.850 22.396 1.00 89.69 115 GLU A C 1
ATOM 885 O O . GLU A 1 115 ? 7.603 10.162 22.927 1.00 89.69 115 GLU A O 1
ATOM 890 N N . ARG A 1 116 ? 5.672 9.019 22.986 1.00 91.56 116 ARG A N 1
ATOM 891 C CA . ARG A 1 116 ? 5.870 8.456 24.331 1.00 91.56 116 ARG A CA 1
ATOM 892 C C . ARG A 1 116 ? 6.621 7.124 24.346 1.00 91.56 116 ARG A C 1
ATOM 894 O O . ARG A 1 116 ? 7.019 6.686 25.421 1.00 91.56 116 ARG A O 1
ATOM 901 N N . GLY A 1 117 ? 6.780 6.472 23.194 1.00 88.44 117 GLY A N 1
ATOM 902 C CA . GLY A 1 117 ? 7.280 5.098 23.095 1.00 88.44 117 GLY A CA 1
ATOM 903 C C . GLY A 1 117 ? 6.336 4.065 23.723 1.00 88.44 117 GLY A C 1
ATOM 904 O O . GLY A 1 117 ? 6.800 3.061 24.258 1.00 88.44 117 GLY A O 1
ATOM 905 N N . GLY A 1 118 ? 5.029 4.344 23.738 1.00 92.38 118 GLY A N 1
ATOM 906 C CA . GLY A 1 118 ? 4.007 3.450 24.291 1.00 92.38 118 GLY A CA 1
ATOM 907 C C . GLY A 1 118 ? 3.389 2.527 23.239 1.00 92.38 118 GLY A C 1
ATOM 908 O O . GLY A 1 118 ? 3.690 2.629 22.055 1.00 92.38 118 GLY A O 1
ATOM 909 N N . GLU A 1 119 ? 2.497 1.632 23.666 1.00 93.81 119 GLU A N 1
ATOM 910 C CA . GLU A 1 119 ? 1.770 0.720 22.774 1.00 93.81 119 GLU A CA 1
ATOM 911 C C . GLU A 1 119 ? 0.481 1.368 22.243 1.00 93.81 119 GLU A C 1
ATOM 913 O O . GLU A 1 119 ? -0.294 1.938 23.013 1.00 93.81 119 GLU A O 1
ATOM 918 N N . CYS A 1 120 ? 0.216 1.247 20.937 1.00 94.44 120 CYS A N 1
ATOM 919 C CA . CYS A 1 120 ? -1.055 1.666 20.348 1.00 94.44 120 CYS A CA 1
ATOM 920 C C . CYS A 1 120 ? -2.052 0.500 20.334 1.00 94.44 120 CYS A C 1
ATOM 922 O O . CYS A 1 120 ? -2.056 -0.344 19.435 1.00 94.44 120 CYS A O 1
ATOM 924 N N . VAL A 1 121 ? -2.957 0.486 21.311 1.00 94.31 121 VAL A N 1
ATOM 925 C CA . VAL A 1 121 ? -3.946 -0.595 21.486 1.00 94.31 121 VAL A CA 1
ATOM 926 C C . VAL A 1 121 ? -5.062 -0.595 20.427 1.00 94.31 121 VAL A C 1
ATOM 928 O O . VAL A 1 121 ? -5.842 -1.544 20.326 1.00 94.31 121 VAL A O 1
ATOM 931 N N . PHE A 1 122 ? -5.142 0.447 19.592 1.00 96.38 122 PHE A N 1
ATOM 932 C CA . PHE A 1 122 ? -6.235 0.651 18.632 1.00 96.38 122 PHE A CA 1
ATOM 933 C C . PHE A 1 122 ? -5.955 0.154 17.212 1.00 96.38 122 PHE A C 1
ATOM 935 O O . PHE A 1 122 ? -6.803 0.297 16.328 1.00 96.38 122 PHE A O 1
ATOM 942 N N . LEU A 1 123 ? -4.802 -0.465 16.967 1.00 97.19 123 LEU A N 1
ATOM 943 C CA . LEU A 1 123 ? -4.445 -0.966 15.637 1.00 97.19 123 LEU A CA 1
ATOM 944 C C . LEU A 1 123 ? -5.398 -2.053 15.117 1.00 97.19 123 LEU A C 1
ATOM 946 O O . LEU A 1 123 ? -5.671 -2.127 13.919 1.00 97.19 123 LEU A O 1
ATOM 950 N N . SER A 1 124 ? -5.981 -2.854 16.012 1.00 96.56 124 SER A N 1
ATOM 951 C CA . SER A 1 124 ? -7.035 -3.811 15.649 1.00 96.56 124 SER A CA 1
ATOM 952 C C . SER A 1 124 ? -8.301 -3.113 15.129 1.00 96.56 124 SER A C 1
ATOM 954 O O . SER A 1 124 ? -8.918 -3.576 14.171 1.00 96.56 124 SER A O 1
ATOM 956 N N . THR A 1 125 ? -8.658 -1.959 15.695 1.00 98.00 125 THR A N 1
ATOM 957 C CA . THR A 1 125 ? -9.769 -1.122 15.223 1.00 98.00 125 THR A CA 1
ATOM 958 C C . THR A 1 125 ? -9.472 -0.539 13.844 1.00 98.00 125 THR A C 1
ATOM 960 O O . THR A 1 125 ? -10.344 -0.556 12.978 1.00 98.00 125 THR A O 1
ATOM 963 N N . LEU A 1 126 ? -8.238 -0.083 13.599 1.00 98.44 126 LEU A N 1
ATOM 964 C CA . LEU A 1 126 ? -7.820 0.386 12.272 1.00 98.44 126 LEU A CA 1
ATOM 965 C C . LEU A 1 126 ? -7.936 -0.724 11.221 1.00 98.44 126 LEU A C 1
ATOM 967 O O . LEU A 1 126 ? -8.497 -0.506 10.149 1.00 98.44 126 LEU A O 1
ATOM 971 N N . SER A 1 127 ? -7.480 -1.929 11.567 1.00 98.12 127 SER A N 1
ATOM 972 C CA . SER A 1 127 ? -7.625 -3.134 10.745 1.00 98.12 127 SER A CA 1
ATOM 973 C C . SER A 1 127 ? -9.093 -3.402 10.381 1.00 98.12 127 SER A C 1
ATOM 975 O O . SER A 1 127 ? -9.402 -3.622 9.212 1.00 98.12 127 SER A O 1
ATOM 977 N N . LEU A 1 128 ? -10.031 -3.282 11.333 1.00 97.88 128 LEU A N 1
ATOM 978 C CA . LEU A 1 128 ? -11.472 -3.403 11.058 1.00 97.88 128 LEU A CA 1
ATOM 979 C C . LEU A 1 128 ? -11.984 -2.321 10.097 1.00 97.88 128 LEU A C 1
ATOM 981 O O . LEU A 1 128 ? -12.720 -2.643 9.163 1.00 97.88 128 LEU A O 1
ATOM 985 N N . CYS A 1 129 ? -11.583 -1.064 10.301 1.00 98.06 129 CYS A N 1
ATOM 986 C CA . CYS A 1 129 ? -11.957 0.053 9.432 1.00 98.06 129 CYS A CA 1
ATOM 987 C C . CYS A 1 129 ? -11.462 -0.142 7.991 1.00 98.06 129 CYS A C 1
ATOM 989 O O . CYS A 1 129 ? -12.165 0.220 7.051 1.00 98.06 129 CYS A O 1
ATOM 991 N N . PHE A 1 130 ? -10.278 -0.724 7.807 1.00 98.12 130 PHE A N 1
ATOM 992 C CA . PHE A 1 130 ? -9.639 -0.911 6.502 1.00 98.12 130 PHE A CA 1
ATOM 993 C C . PHE A 1 130 ? -9.937 -2.255 5.833 1.00 98.12 130 PHE A C 1
ATOM 995 O O . PHE A 1 130 ? -9.620 -2.447 4.657 1.00 98.12 130 PHE A O 1
ATOM 1002 N N . ASN A 1 131 ? -10.579 -3.190 6.526 1.00 96.69 131 ASN A N 1
ATOM 1003 C CA . ASN A 1 131 ? -10.837 -4.513 5.984 1.00 96.69 131 ASN A CA 1
ATOM 1004 C C . ASN A 1 131 ? -11.934 -4.488 4.903 1.00 96.69 131 ASN A C 1
ATOM 1006 O O . ASN A 1 131 ? -13.128 -4.527 5.200 1.00 96.69 131 ASN A O 1
ATOM 1010 N N . ARG A 1 132 ? -11.527 -4.532 3.626 1.00 93.94 132 ARG A N 1
ATOM 1011 C CA . ARG A 1 132 ? -12.425 -4.548 2.452 1.00 93.94 132 ARG A CA 1
ATOM 1012 C C . ARG A 1 132 ? -13.415 -5.715 2.407 1.00 93.94 132 ARG A C 1
ATOM 1014 O O . ARG A 1 132 ? -14.382 -5.670 1.654 1.00 93.94 132 ARG A O 1
ATOM 1021 N N . THR A 1 133 ? -13.183 -6.781 3.174 1.00 93.44 133 THR A N 1
ATOM 1022 C CA . THR A 1 133 ? -14.055 -7.966 3.179 1.00 93.44 133 THR A CA 1
ATOM 1023 C C . THR A 1 133 ? -15.301 -7.793 4.044 1.00 93.44 133 THR A C 1
ATOM 1025 O O . THR A 1 133 ? -16.228 -8.599 3.928 1.00 93.44 133 THR A O 1
ATOM 1028 N N . LYS A 1 134 ? -15.344 -6.741 4.871 1.00 94.81 134 LYS A N 1
ATOM 1029 C CA . LYS A 1 134 ? -16.471 -6.427 5.747 1.00 94.81 134 LYS A CA 1
ATOM 1030 C C . LYS A 1 134 ? -17.750 -6.152 4.957 1.00 94.81 134 LYS A C 1
ATOM 1032 O O . LYS A 1 134 ? -17.721 -5.585 3.862 1.00 94.81 134 LYS A O 1
ATOM 1037 N N . ALA A 1 135 ? -18.881 -6.580 5.521 1.00 93.44 135 ALA A N 1
ATOM 1038 C CA . ALA A 1 135 ? -20.176 -6.580 4.842 1.00 93.44 135 ALA A CA 1
ATOM 1039 C C . ALA A 1 135 ? -20.607 -5.176 4.395 1.00 93.44 135 ALA A C 1
ATOM 1041 O O . ALA A 1 135 ? -21.213 -5.037 3.331 1.00 93.44 135 ALA A O 1
ATOM 1042 N N . PHE A 1 136 ? -20.230 -4.147 5.156 1.00 95.25 136 PHE A N 1
ATOM 1043 C CA . PHE A 1 136 ? -20.533 -2.760 4.827 1.00 95.25 136 PHE A CA 1
ATOM 1044 C C . PHE A 1 136 ? -19.861 -2.293 3.526 1.00 95.25 136 PHE A C 1
ATOM 1046 O O . PHE A 1 136 ? -20.471 -1.583 2.729 1.00 95.25 136 PHE A O 1
ATOM 1053 N N . TYR A 1 137 ? -18.639 -2.751 3.245 1.00 94.12 137 TYR A N 1
ATOM 1054 C CA . TYR A 1 137 ? -17.906 -2.371 2.034 1.00 94.12 137 TYR A CA 1
ATOM 1055 C C . TYR A 1 137 ? -18.190 -3.296 0.857 1.00 94.12 137 TYR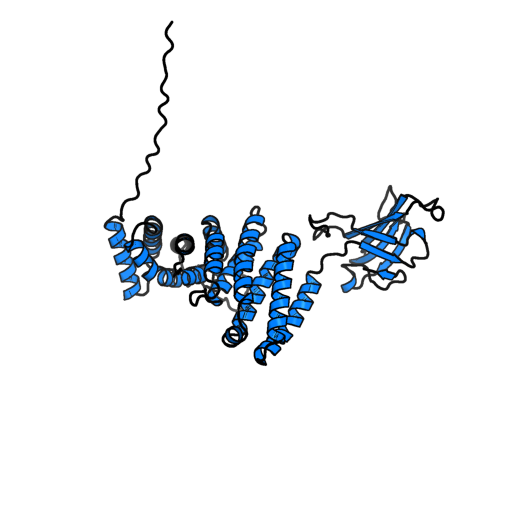 A C 1
ATOM 1057 O O . TYR A 1 137 ? -18.381 -2.833 -0.262 1.00 94.12 137 TYR A O 1
ATOM 1065 N N . ARG A 1 138 ? -18.239 -4.609 1.102 1.00 87.31 138 ARG A N 1
ATOM 1066 C CA . ARG A 1 138 ? -18.394 -5.616 0.045 1.00 87.31 138 ARG A CA 1
ATOM 1067 C C . ARG A 1 138 ? -19.850 -5.834 -0.374 1.00 87.31 138 ARG A C 1
ATOM 1069 O O . ARG A 1 138 ? -20.110 -6.237 -1.506 1.00 87.31 138 ARG A O 1
ATOM 1076 N N . GLY A 1 139 ? -20.799 -5.586 0.528 1.00 76.56 139 GLY A N 1
ATOM 1077 C CA . GLY A 1 139 ? -22.197 -5.977 0.362 1.00 76.56 139 GLY A CA 1
ATOM 1078 C C . GLY A 1 139 ? -22.410 -7.484 0.536 1.00 76.56 139 GLY A C 1
ATOM 1079 O O . GLY A 1 139 ? -21.491 -8.242 0.854 1.00 76.56 139 GLY A O 1
ATOM 1080 N N . ALA A 1 140 ? -23.646 -7.945 0.332 1.00 63.00 140 ALA A N 1
ATOM 1081 C CA . ALA A 1 140 ? -23.950 -9.374 0.348 1.00 63.00 140 ALA A CA 1
ATOM 1082 C C . ALA A 1 140 ? -23.377 -10.064 -0.904 1.00 63.00 140 ALA A C 1
ATOM 1084 O O . ALA A 1 140 ? -23.503 -9.541 -2.011 1.00 63.00 140 ALA A O 1
ATOM 1085 N N . LYS A 1 141 ? -22.794 -11.265 -0.755 1.00 56.25 141 LYS A N 1
ATOM 1086 C CA . LYS A 1 141 ? -22.458 -12.122 -1.905 1.00 56.25 141 LYS A CA 1
ATOM 1087 C C . LYS A 1 141 ? -23.762 -12.520 -2.607 1.00 56.25 141 LYS A C 1
ATOM 1089 O O . LYS A 1 141 ? -24.447 -13.433 -2.152 1.00 56.25 141 LYS A O 1
ATOM 1094 N N . ALA A 1 142 ? -24.118 -11.834 -3.690 1.00 48.88 142 ALA A N 1
ATOM 1095 C CA . ALA A 1 142 ? -25.191 -12.286 -4.560 1.00 48.88 142 ALA A CA 1
ATOM 1096 C C . ALA A 1 142 ? -24.736 -13.564 -5.278 1.00 48.88 142 ALA A C 1
ATOM 1098 O O . ALA A 1 142 ? -23.654 -13.621 -5.863 1.00 48.88 142 ALA A O 1
ATOM 1099 N N . SER A 1 143 ? -25.562 -14.603 -5.195 1.00 49.91 143 SER A N 1
ATOM 1100 C CA . SER A 1 143 ? -25.400 -15.821 -5.980 1.00 49.91 143 SER A CA 1
ATOM 1101 C C . SER A 1 143 ? -25.447 -15.467 -7.476 1.00 49.91 143 SER A C 1
ATOM 1103 O O . SER A 1 143 ? -26.387 -14.816 -7.929 1.00 49.91 143 SER A O 1
ATOM 1105 N N . TRP A 1 144 ? -24.412 -15.872 -8.215 1.00 50.03 144 TRP A N 1
ATOM 1106 C CA . TRP A 1 144 ? -24.284 -15.919 -9.684 1.00 50.03 144 TRP A CA 1
ATOM 1107 C C . TRP A 1 144 ? -24.371 -14.632 -10.533 1.00 50.03 144 TRP A C 1
ATOM 1109 O O . TRP A 1 144 ? -23.864 -14.656 -11.649 1.00 50.03 144 TRP A O 1
ATOM 1119 N N . ASN A 1 145 ? -24.911 -13.506 -10.054 1.00 47.28 145 ASN A N 1
ATOM 1120 C CA . ASN A 1 145 ? -24.968 -12.258 -10.837 1.00 47.28 145 ASN A CA 1
ATOM 1121 C C . ASN A 1 145 ? -24.019 -11.185 -10.271 1.00 47.28 145 ASN A C 1
ATOM 1123 O O . ASN A 1 145 ? -24.329 -10.527 -9.280 1.00 47.28 145 ASN A O 1
ATOM 1127 N N . MET A 1 146 ? -22.861 -10.994 -10.915 1.00 49.25 146 MET A N 1
ATOM 1128 C CA . MET A 1 146 ? -21.795 -10.064 -10.490 1.00 49.25 146 MET A CA 1
ATOM 1129 C C . MET A 1 146 ? -22.127 -8.566 -10.650 1.00 49.25 146 MET A C 1
ATOM 1131 O O . MET A 1 146 ? -21.348 -7.730 -10.204 1.00 49.25 146 MET A O 1
ATOM 1135 N N . ASN A 1 147 ? -23.276 -8.196 -11.226 1.00 47.19 147 ASN A N 1
ATOM 1136 C CA . ASN A 1 147 ? -23.532 -6.809 -11.649 1.00 47.19 147 ASN A CA 1
ATOM 1137 C C . ASN A 1 147 ? -24.245 -5.908 -10.621 1.00 47.19 147 ASN A C 1
ATOM 1139 O O . ASN A 1 147 ? -24.609 -4.785 -10.956 1.00 47.19 147 ASN A O 1
ATOM 1143 N N . GLN A 1 148 ? -24.435 -6.345 -9.373 1.00 51.94 148 GLN A N 1
ATOM 1144 C CA . GLN A 1 148 ? -24.927 -5.469 -8.299 1.00 51.94 148 GLN A CA 1
ATOM 1145 C C . GLN A 1 148 ? -24.165 -5.720 -6.996 1.00 51.94 148 GLN A C 1
ATOM 1147 O O . GLN A 1 148 ? -24.627 -6.433 -6.104 1.00 51.94 148 GLN A O 1
ATOM 1152 N N . LEU A 1 149 ? -22.984 -5.110 -6.871 1.00 56.34 149 LEU A N 1
ATOM 1153 C CA . LEU A 1 149 ? -22.352 -4.928 -5.566 1.00 56.34 149 LEU A CA 1
ATOM 1154 C C . LEU A 1 149 ? -23.272 -4.035 -4.718 1.00 56.34 149 LEU A C 1
ATOM 1156 O O . LEU A 1 149 ? -23.501 -2.878 -5.046 1.00 56.34 149 LEU A O 1
ATOM 1160 N N . GLN A 1 150 ? -23.829 -4.587 -3.638 1.00 73.38 150 GLN A N 1
ATOM 1161 C CA . GLN A 1 150 ? -24.673 -3.849 -2.679 1.00 73.38 150 GLN A CA 1
ATOM 1162 C C . GLN A 1 150 ? -23.863 -3.192 -1.545 1.00 73.38 150 GLN A C 1
ATOM 1164 O O . GLN A 1 150 ? -24.435 -2.718 -0.563 1.00 73.38 150 GLN A O 1
ATOM 1169 N N . GLY A 1 151 ? -22.535 -3.253 -1.634 1.00 86.31 151 GLY A N 1
ATOM 1170 C CA . GLY A 1 151 ? -21.614 -2.659 -0.672 1.00 86.31 151 GLY A CA 1
ATOM 1171 C C . GLY A 1 151 ? -21.322 -1.191 -0.962 1.00 86.31 151 GLY A C 1
ATOM 1172 O O . GLY A 1 151 ? -21.740 -0.661 -1.989 1.00 86.31 151 GLY A O 1
ATOM 1173 N N . LEU A 1 152 ? -20.588 -0.545 -0.057 1.00 92.38 152 LEU A N 1
ATOM 1174 C CA . LEU A 1 152 ? -20.146 0.844 -0.191 1.00 92.38 152 LEU A CA 1
ATOM 1175 C C . LEU A 1 152 ? -18.607 0.944 -0.169 1.00 92.38 152 LEU A C 1
ATOM 1177 O O . LEU A 1 152 ? -18.046 1.409 0.827 1.00 92.38 152 LEU A O 1
ATOM 1181 N N . PRO A 1 153 ? -17.902 0.504 -1.230 1.00 91.75 153 PRO A N 1
ATOM 1182 C CA . PRO A 1 153 ? -16.438 0.555 -1.287 1.00 91.75 153 PRO A CA 1
ATOM 1183 C C . PRO A 1 153 ? -15.889 1.986 -1.164 1.00 91.75 153 PRO A C 1
ATOM 1185 O O . PRO A 1 153 ? -14.899 2.191 -0.465 1.00 91.75 153 PRO A O 1
ATOM 1188 N N . ASP A 1 154 ? -16.588 2.987 -1.707 1.00 92.50 154 ASP A N 1
ATOM 1189 C CA . ASP A 1 154 ? -16.191 4.403 -1.621 1.00 92.50 154 ASP A CA 1
ATOM 1190 C C . ASP A 1 154 ? -16.110 4.911 -0.174 1.00 92.50 154 ASP A C 1
ATOM 1192 O O . ASP A 1 154 ? -15.325 5.805 0.145 1.00 92.50 154 ASP A O 1
ATOM 1196 N N . VAL A 1 155 ? -16.898 4.335 0.747 1.00 95.69 155 VAL A N 1
ATOM 1197 C CA . VAL A 1 155 ? -16.804 4.699 2.167 1.00 95.69 155 VAL A CA 1
ATOM 1198 C C . VAL A 1 155 ? -15.458 4.269 2.737 1.00 95.69 155 VAL A C 1
ATOM 1200 O O . VAL A 1 155 ? -14.858 5.036 3.484 1.00 95.69 155 VAL A O 1
ATOM 1203 N N . ARG A 1 156 ? -14.933 3.099 2.353 1.00 96.00 156 ARG A N 1
ATOM 1204 C CA . ARG A 1 156 ? -13.592 2.675 2.774 1.00 96.00 156 ARG A CA 1
ATOM 1205 C C . ARG A 1 156 ? -12.529 3.650 2.272 1.00 96.00 156 ARG A C 1
ATOM 1207 O O . ARG A 1 156 ? -11.652 4.013 3.047 1.00 96.00 156 ARG A O 1
ATOM 1214 N N . MET A 1 157 ? -12.644 4.129 1.034 1.00 94.75 157 MET A N 1
ATOM 1215 C CA . MET A 1 157 ? -11.711 5.120 0.482 1.00 94.75 157 MET A CA 1
ATOM 1216 C C . MET A 1 157 ? -11.759 6.436 1.260 1.00 94.75 157 MET A C 1
ATOM 1218 O O . MET A 1 157 ? -10.721 6.960 1.649 1.00 94.75 157 MET A O 1
ATOM 1222 N N . ARG A 1 158 ? -12.955 6.907 1.634 1.00 96.12 158 ARG A N 1
ATOM 1223 C CA . ARG A 1 158 ? -13.113 8.070 2.529 1.00 96.12 158 ARG A CA 1
ATOM 1224 C C . ARG A 1 158 ? -12.511 7.851 3.921 1.00 96.12 158 ARG A C 1
ATOM 1226 O O . ARG A 1 158 ? -12.047 8.800 4.547 1.00 96.12 158 ARG A O 1
ATOM 1233 N N . VAL A 1 159 ? -12.542 6.621 4.426 1.00 98.00 159 VAL A N 1
ATOM 1234 C CA . VAL A 1 159 ? -11.950 6.245 5.718 1.00 98.00 159 VAL A CA 1
ATOM 1235 C C . VAL A 1 159 ? -10.417 6.246 5.639 1.00 98.00 159 VAL A C 1
ATOM 1237 O O . VAL A 1 159 ? -9.767 6.770 6.543 1.00 98.00 159 VAL A O 1
ATOM 1240 N N . VAL A 1 160 ? -9.841 5.748 4.541 1.00 97.44 160 VAL A N 1
ATOM 1241 C CA . VAL A 1 160 ? -8.399 5.845 4.240 1.00 97.44 160 VAL A CA 1
ATOM 1242 C C . VAL A 1 160 ? -7.964 7.303 4.109 1.00 97.44 160 VAL A C 1
ATOM 1244 O O . VAL A 1 160 ? -7.019 7.729 4.770 1.00 97.44 160 VAL A O 1
ATOM 1247 N N . GLU A 1 161 ? -8.711 8.086 3.332 1.00 96.00 161 GLU A N 1
ATOM 1248 C CA . GLU A 1 161 ? -8.518 9.525 3.159 1.00 96.00 161 GLU A CA 1
ATOM 1249 C C . GLU A 1 161 ? -8.494 10.250 4.506 1.00 96.00 161 GLU A C 1
ATOM 1251 O O . GLU A 1 161 ? -7.573 11.000 4.821 1.00 96.00 161 GLU A O 1
ATOM 1256 N N . ARG A 1 162 ? -9.476 9.973 5.369 1.00 97.50 162 ARG A N 1
ATOM 1257 C CA . ARG A 1 162 ? -9.560 10.606 6.686 1.00 97.50 162 ARG A CA 1
ATOM 1258 C C . ARG A 1 162 ? -8.366 10.278 7.577 1.00 97.50 162 ARG A C 1
ATOM 1260 O O . ARG A 1 162 ? -7.902 11.156 8.315 1.00 97.50 162 ARG A O 1
ATOM 1267 N N . PHE A 1 163 ? -7.878 9.042 7.519 1.00 98.31 163 PHE A N 1
ATOM 1268 C CA . PHE A 1 163 ? -6.674 8.635 8.234 1.00 98.31 163 PHE A CA 1
ATOM 1269 C C . PHE A 1 163 ? -5.442 9.386 7.708 1.00 98.31 163 PHE A C 1
ATOM 1271 O O . PHE A 1 163 ? -4.700 9.950 8.514 1.00 98.31 163 PHE A O 1
ATOM 1278 N N . ARG A 1 164 ? -5.285 9.508 6.379 1.00 96.50 164 ARG A N 1
ATOM 1279 C CA . ARG A 1 164 ? -4.227 10.319 5.748 1.00 96.50 164 ARG A CA 1
ATOM 1280 C C . ARG A 1 164 ? -4.282 11.780 6.185 1.00 96.50 164 ARG A C 1
ATOM 1282 O O . ARG A 1 164 ? -3.298 12.291 6.708 1.00 96.50 164 ARG A O 1
ATOM 1289 N N . MET A 1 165 ? -5.437 12.438 6.055 1.00 95.88 165 MET A N 1
ATOM 1290 C CA . MET A 1 165 ? -5.619 13.846 6.449 1.00 95.88 165 MET A CA 1
ATOM 1291 C C . MET A 1 165 ? -5.307 14.106 7.930 1.00 95.88 165 MET A C 1
ATOM 1293 O O . MET A 1 165 ? -5.048 15.241 8.323 1.00 95.88 165 MET A O 1
ATOM 1297 N N . SER A 1 166 ? -5.346 13.066 8.765 1.00 96.56 166 SER A N 1
ATOM 1298 C CA . SER A 1 166 ? -4.985 13.132 10.185 1.00 96.56 166 SER A CA 1
ATOM 1299 C C . SER A 1 166 ? -3.498 12.825 10.433 1.00 96.56 166 SER A C 1
ATOM 1301 O O . SER A 1 166 ? -3.125 12.543 11.569 1.00 96.56 166 SER A O 1
ATOM 1303 N N . ALA A 1 167 ? -2.659 12.839 9.389 1.00 96.94 167 ALA A N 1
ATOM 1304 C CA . ALA A 1 167 ? -1.264 12.387 9.392 1.00 96.94 167 ALA A CA 1
ATOM 1305 C C . ALA A 1 167 ? -1.092 10.962 9.958 1.00 96.94 167 ALA A C 1
ATOM 1307 O O . ALA A 1 167 ? -0.094 10.645 10.609 1.00 96.94 167 ALA A O 1
ATOM 1308 N N . GLY A 1 168 ? -2.096 10.103 9.748 1.00 97.88 168 GLY A N 1
ATOM 1309 C CA . GLY A 1 168 ? -2.164 8.767 10.329 1.00 97.88 168 GLY A CA 1
ATOM 1310 C C . GLY A 1 168 ? -1.089 7.825 9.794 1.00 97.88 168 GLY A C 1
ATOM 1311 O O . GLY A 1 168 ? -0.483 7.108 10.584 1.00 97.88 168 GLY A O 1
ATOM 1312 N N . PHE A 1 169 ? -0.802 7.847 8.487 1.00 98.12 169 PHE A N 1
ATOM 1313 C CA . PHE A 1 169 ? 0.221 6.979 7.887 1.00 98.12 169 PHE A CA 1
ATOM 1314 C C . PHE A 1 169 ? 1.639 7.353 8.327 1.00 98.12 169 PHE A C 1
ATOM 1316 O O . PHE A 1 169 ? 2.383 6.476 8.751 1.00 98.12 169 PHE A O 1
ATOM 1323 N N . ALA A 1 170 ? 1.972 8.646 8.368 1.00 97.56 170 ALA A N 1
ATOM 1324 C CA . ALA A 1 170 ? 3.236 9.119 8.936 1.00 97.56 170 ALA A CA 1
ATOM 1325 C C . ALA A 1 170 ? 3.370 8.807 10.444 1.00 97.56 170 ALA A C 1
ATOM 1327 O O . ALA A 1 170 ? 4.455 8.526 10.948 1.00 97.56 170 ALA A O 1
ATOM 1328 N N . ALA A 1 171 ? 2.275 8.852 11.211 1.00 97.88 171 ALA A N 1
ATOM 1329 C CA . ALA A 1 171 ? 2.295 8.425 12.611 1.00 97.88 171 ALA A CA 1
ATOM 1330 C C . ALA A 1 171 ? 2.472 6.904 12.749 1.00 97.88 171 ALA A C 1
ATOM 1332 O O . ALA A 1 171 ? 3.220 6.454 13.616 1.00 97.88 171 ALA A O 1
ATOM 1333 N N . LEU A 1 172 ? 1.822 6.125 11.880 1.00 98.38 172 LEU A N 1
ATOM 1334 C CA . LEU A 1 172 ? 1.953 4.675 11.830 1.00 98.38 172 LEU A CA 1
ATOM 1335 C C . LEU A 1 172 ? 3.377 4.254 11.465 1.00 98.38 172 LEU A C 1
ATOM 1337 O O . LEU A 1 172 ? 3.924 3.389 12.131 1.00 98.38 172 LEU A O 1
ATOM 1341 N N . GLU A 1 173 ? 3.996 4.869 10.461 1.00 98.06 173 GLU A N 1
ATOM 1342 C CA . GLU A 1 173 ? 5.378 4.585 10.063 1.00 98.06 173 GLU A CA 1
ATOM 1343 C C . GLU A 1 173 ? 6.355 4.808 11.228 1.00 98.06 173 GLU A C 1
ATOM 1345 O O . GLU A 1 173 ? 7.049 3.871 11.630 1.00 98.06 173 GLU A O 1
ATOM 1350 N N . ARG A 1 174 ? 6.323 5.979 11.879 1.00 97.56 174 ARG A N 1
ATOM 1351 C CA . ARG A 1 174 ? 7.121 6.237 13.095 1.00 97.56 174 ARG A CA 1
ATOM 1352 C C . ARG A 1 174 ? 6.861 5.216 14.208 1.00 97.56 174 ARG A C 1
ATOM 1354 O O . ARG A 1 174 ? 7.795 4.771 14.883 1.00 97.56 174 ARG A O 1
ATOM 1361 N N . TYR A 1 175 ? 5.599 4.834 14.406 1.00 97.56 175 TYR A N 1
ATOM 1362 C CA . TYR A 1 175 ? 5.225 3.818 15.385 1.00 97.56 175 TYR A CA 1
ATOM 1363 C C . TYR A 1 175 ? 5.841 2.454 15.035 1.00 97.56 175 TYR A C 1
ATOM 1365 O O . TYR A 1 175 ? 6.508 1.854 15.873 1.00 97.56 175 TYR A O 1
ATOM 1373 N N . LEU A 1 176 ? 5.698 1.993 13.789 1.00 97.62 176 LEU A N 1
ATOM 1374 C CA . LEU A 1 176 ? 6.246 0.719 13.321 1.00 97.62 176 LEU A CA 1
ATOM 1375 C C . LEU A 1 176 ? 7.766 0.674 13.474 1.00 97.62 176 LEU A C 1
ATOM 1377 O O . LEU A 1 176 ? 8.281 -0.277 14.058 1.00 97.62 176 LEU A O 1
ATOM 1381 N N . LEU A 1 177 ? 8.470 1.711 13.016 1.00 96.94 177 LEU A N 1
ATOM 1382 C CA . LEU A 1 177 ? 9.931 1.788 13.077 1.00 96.94 177 LEU A CA 1
ATOM 1383 C C . LEU A 1 177 ? 10.463 1.749 14.516 1.00 96.94 177 LEU A C 1
ATOM 1385 O O . LEU A 1 177 ? 11.443 1.058 14.789 1.00 96.94 177 LEU A O 1
ATOM 1389 N N . SER A 1 178 ? 9.800 2.442 15.448 1.00 95.75 178 SER A N 1
ATOM 1390 C CA . SER A 1 178 ? 10.185 2.438 16.870 1.00 95.75 178 SER A CA 1
ATOM 1391 C C . SER A 1 178 ? 9.899 1.114 17.586 1.00 95.75 178 SER A C 1
ATOM 1393 O O . SER A 1 178 ? 10.463 0.867 18.650 1.00 95.75 178 SER A O 1
ATOM 1395 N N . HIS A 1 179 ? 9.057 0.256 17.004 1.00 95.75 179 HIS A N 1
ATOM 1396 C CA . HIS A 1 179 ? 8.642 -1.019 17.588 1.00 95.75 179 HIS A CA 1
ATOM 1397 C C . HIS A 1 179 ? 9.288 -2.246 16.930 1.00 95.75 179 HIS A C 1
ATOM 1399 O O . HIS A 1 179 ? 8.989 -3.377 17.321 1.00 95.75 179 HIS A O 1
ATOM 1405 N N . ILE A 1 180 ? 10.177 -2.068 15.946 1.00 95.81 180 ILE A N 1
ATOM 1406 C CA . ILE A 1 180 ? 10.891 -3.191 15.325 1.00 95.81 180 ILE A CA 1
ATOM 1407 C C . ILE A 1 180 ? 11.675 -3.965 16.394 1.00 95.81 180 ILE A C 1
ATOM 1409 O O . ILE A 1 180 ? 12.428 -3.395 17.181 1.00 95.81 180 ILE A O 1
ATOM 1413 N N . GLY A 1 181 ? 11.492 -5.287 16.415 1.00 91.94 181 GLY A N 1
ATOM 1414 C CA . GLY A 1 181 ? 12.121 -6.184 17.388 1.00 91.94 181 GLY A CA 1
ATOM 1415 C C . GLY A 1 181 ? 11.423 -6.248 18.751 1.00 91.94 181 GLY A C 1
ATOM 1416 O O . GLY A 1 181 ? 11.828 -7.049 19.593 1.00 91.94 181 GLY A O 1
ATOM 1417 N N . LEU A 1 182 ? 10.365 -5.461 18.979 1.00 93.56 182 LEU A N 1
ATOM 1418 C CA . LEU A 1 182 ? 9.566 -5.538 20.201 1.00 93.56 182 LEU A CA 1
ATOM 1419 C C . LEU A 1 182 ? 8.411 -6.547 20.049 1.00 93.56 182 LEU A C 1
ATOM 1421 O O . LEU A 1 182 ? 7.826 -6.657 18.970 1.00 93.56 182 LEU A O 1
ATOM 1425 N N . PRO A 1 183 ? 8.003 -7.247 21.127 1.00 90.62 183 PRO A N 1
ATOM 1426 C CA . PRO A 1 183 ? 6.831 -8.132 21.105 1.00 90.62 183 PRO A CA 1
ATOM 1427 C C . PRO A 1 183 ? 5.511 -7.415 20.794 1.00 90.62 183 PRO A C 1
ATOM 1429 O O . PRO A 1 183 ? 4.541 -8.053 20.395 1.00 90.62 183 PRO A O 1
ATOM 1432 N N . THR A 1 184 ? 5.477 -6.099 21.002 1.00 91.00 184 THR A N 1
ATOM 1433 C CA . THR A 1 184 ? 4.346 -5.209 20.720 1.00 91.00 184 THR A CA 1
ATOM 1434 C C . THR A 1 184 ? 4.286 -4.768 19.256 1.00 91.00 184 THR A C 1
ATOM 1436 O O . THR A 1 184 ? 3.408 -3.987 18.895 1.00 91.00 184 THR A O 1
ATOM 1439 N N . PHE A 1 185 ? 5.190 -5.253 18.393 1.00 94.56 185 PHE A N 1
ATOM 1440 C CA . PHE A 1 185 ? 5.100 -4.979 16.964 1.00 94.56 185 PHE A CA 1
ATOM 1441 C C . PHE A 1 185 ? 3.756 -5.485 16.400 1.00 94.56 185 PHE A C 1
ATOM 1443 O O . PHE A 1 185 ? 3.324 -6.594 16.740 1.00 94.56 185 PHE A O 1
ATOM 1450 N N . PRO A 1 186 ? 3.077 -4.711 15.532 1.00 95.50 186 PRO A N 1
ATOM 1451 C CA . PRO A 1 186 ? 1.764 -5.089 15.028 1.00 95.50 186 PRO A CA 1
ATOM 1452 C C . PRO A 1 186 ? 1.780 -6.413 14.269 1.00 95.50 186 PRO A C 1
ATOM 1454 O O . PRO A 1 186 ? 2.675 -6.705 13.479 1.00 95.50 186 PRO A O 1
ATOM 1457 N N . LYS A 1 187 ? 0.737 -7.214 14.477 1.00 94.62 187 LYS A N 1
ATOM 1458 C CA . LYS A 1 187 ? 0.573 -8.484 13.769 1.00 94.62 187 LYS A CA 1
ATOM 1459 C C . LYS A 1 187 ? 0.413 -8.260 12.260 1.00 94.62 187 LYS A C 1
ATOM 1461 O O . LYS A 1 187 ? -0.172 -7.268 11.823 1.00 94.62 187 LYS A O 1
ATOM 1466 N N . LEU A 1 188 ? 0.882 -9.218 11.460 1.00 95.25 188 LEU A N 1
ATOM 1467 C CA . LEU A 1 188 ? 0.852 -9.111 9.998 1.00 95.25 188 LEU A CA 1
ATOM 1468 C C . LEU A 1 188 ? -0.567 -9.052 9.411 1.00 95.25 188 LEU A C 1
ATOM 1470 O O . LEU A 1 188 ? -0.763 -8.438 8.373 1.00 95.25 188 LEU A O 1
ATOM 1474 N N . ASP A 1 189 ? -1.576 -9.621 10.068 1.00 94.94 189 ASP A N 1
ATOM 1475 C CA . ASP A 1 189 ? -2.978 -9.513 9.637 1.00 94.94 189 ASP A CA 1
ATOM 1476 C C . ASP A 1 189 ? -3.525 -8.079 9.745 1.00 94.94 189 ASP A C 1
ATOM 1478 O O . ASP A 1 189 ? -4.362 -7.666 8.945 1.00 94.94 189 ASP A O 1
ATOM 1482 N N . ILE A 1 190 ? -3.034 -7.294 10.707 1.00 96.81 190 ILE A N 1
ATOM 1483 C CA . ILE A 1 190 ? -3.329 -5.861 10.802 1.00 96.81 190 ILE A CA 1
ATOM 1484 C C . ILE A 1 190 ? -2.648 -5.125 9.647 1.00 96.81 190 ILE A C 1
ATOM 1486 O O . ILE A 1 190 ? -3.301 -4.355 8.941 1.00 96.81 190 ILE A O 1
ATOM 1490 N N . LEU A 1 191 ? -1.355 -5.386 9.435 1.00 98.06 191 LEU A N 1
ATOM 1491 C CA . LEU A 1 191 ? -0.568 -4.737 8.384 1.00 98.06 191 LEU A CA 1
ATOM 1492 C C . LEU A 1 191 ? -1.095 -5.060 6.985 1.00 98.06 191 LEU A C 1
ATOM 1494 O O . LEU A 1 191 ? -1.153 -4.167 6.151 1.00 98.06 191 LEU A O 1
ATOM 1498 N N . HIS A 1 192 ? -1.577 -6.281 6.762 1.00 97.69 192 HIS A N 1
ATOM 1499 C CA . HIS A 1 192 ? -2.273 -6.699 5.547 1.00 97.69 192 HIS A CA 1
ATOM 1500 C C . HIS A 1 192 ? -3.415 -5.745 5.175 1.00 97.69 192 HIS A C 1
ATOM 1502 O O . HIS A 1 192 ? -3.477 -5.230 4.060 1.00 97.69 192 HIS A O 1
ATOM 1508 N N . HIS A 1 193 ? -4.320 -5.453 6.117 1.00 98.00 193 HIS A N 1
ATOM 1509 C CA . HIS A 1 193 ? -5.444 -4.558 5.838 1.00 98.00 193 HIS A CA 1
ATOM 1510 C C . HIS A 1 193 ? -4.996 -3.114 5.601 1.00 98.00 193 HIS A C 1
ATOM 1512 O O . HIS A 1 193 ? -5.600 -2.431 4.776 1.00 98.00 193 HIS A O 1
ATOM 1518 N N . VAL A 1 194 ? -3.944 -2.659 6.290 1.00 98.31 194 VAL A N 1
ATOM 1519 C CA . VAL A 1 194 ? -3.352 -1.332 6.067 1.00 98.31 194 VAL A CA 1
ATOM 1520 C C . VAL A 1 194 ? -2.737 -1.235 4.672 1.00 98.31 194 VAL A C 1
ATOM 1522 O O . VAL A 1 194 ? -3.092 -0.321 3.931 1.00 98.31 194 VAL A O 1
ATOM 1525 N N . LEU A 1 195 ? -1.876 -2.185 4.296 1.00 98.31 195 LEU A N 1
ATOM 1526 C CA . LEU A 1 195 ? -1.211 -2.226 2.992 1.00 98.31 195 LEU A CA 1
ATOM 1527 C C . LEU A 1 195 ? -2.228 -2.332 1.851 1.00 98.31 195 LEU A C 1
ATOM 1529 O O . LEU A 1 195 ? -2.151 -1.572 0.892 1.00 98.31 195 LEU A O 1
ATOM 1533 N N . GLN A 1 196 ? -3.248 -3.186 1.983 1.00 96.56 196 GLN A N 1
ATOM 1534 C CA . GLN A 1 196 ? -4.332 -3.232 0.998 1.00 96.56 196 GLN A CA 1
ATOM 1535 C C . GLN A 1 196 ? -5.066 -1.900 0.880 1.00 96.56 196 GLN A C 1
ATOM 1537 O O . GLN A 1 196 ? -5.394 -1.475 -0.220 1.00 96.56 196 GLN A O 1
ATOM 1542 N N . ALA A 1 197 ? -5.372 -1.244 1.999 1.00 96.38 197 ALA A N 1
ATOM 1543 C CA . ALA A 1 197 ? -6.132 -0.001 1.979 1.00 96.38 197 ALA A CA 1
ATOM 1544 C C . ALA A 1 197 ? -5.366 1.155 1.344 1.00 96.38 197 ALA A C 1
ATOM 1546 O O . ALA A 1 197 ? -5.958 1.918 0.582 1.00 96.38 197 ALA A O 1
ATOM 1547 N N . ILE A 1 198 ? -4.066 1.256 1.609 1.00 95.94 198 ILE A N 1
ATOM 1548 C CA . ILE A 1 198 ? -3.238 2.293 1.003 1.00 95.94 198 ILE A CA 1
ATOM 1549 C C . ILE A 1 198 ? -2.861 1.978 -0.450 1.00 95.94 198 ILE A C 1
ATOM 1551 O O . ILE A 1 198 ? -2.845 2.888 -1.271 1.00 95.94 198 ILE A O 1
ATOM 1555 N N . GLY A 1 199 ? -2.651 0.704 -0.796 1.00 94.31 199 GLY A N 1
ATOM 1556 C CA . GLY A 1 199 ? -2.431 0.275 -2.179 1.00 94.31 199 GLY A CA 1
ATOM 1557 C C . GLY A 1 199 ? -3.650 0.522 -3.068 1.00 94.31 199 GLY A C 1
ATOM 1558 O O . GLY A 1 199 ? -3.517 1.110 -4.138 1.00 94.31 199 GLY A O 1
ATOM 1559 N N . ASP A 1 200 ? -4.851 0.181 -2.582 1.00 92.81 200 ASP A N 1
ATOM 1560 C CA . ASP A 1 200 ? -6.104 0.485 -3.285 1.00 92.81 200 ASP A CA 1
ATOM 1561 C C . ASP A 1 200 ? -6.272 2.008 -3.489 1.00 92.81 200 ASP A C 1
ATOM 1563 O O . ASP A 1 200 ? -6.749 2.441 -4.534 1.00 92.81 200 ASP A O 1
ATOM 1567 N N . ALA A 1 201 ? -5.848 2.832 -2.519 1.00 91.94 201 ALA A N 1
ATOM 1568 C CA . ALA A 1 201 ? -5.897 4.294 -2.629 1.00 91.94 201 ALA A CA 1
ATOM 1569 C C . ALA A 1 201 ? -4.862 4.862 -3.602 1.00 91.94 201 ALA A C 1
ATOM 1571 O O . ALA A 1 201 ? -5.169 5.804 -4.327 1.00 91.94 201 ALA A O 1
ATOM 1572 N N . ALA A 1 202 ? -3.662 4.283 -3.659 1.00 90.19 202 ALA A N 1
ATOM 1573 C CA . ALA A 1 202 ? -2.626 4.683 -4.609 1.00 90.19 202 ALA A CA 1
ATOM 1574 C C . ALA A 1 202 ? -3.018 4.369 -6.066 1.00 90.19 202 ALA A C 1
ATOM 1576 O O . ALA A 1 202 ? -2.552 5.033 -6.992 1.00 90.19 202 ALA A O 1
ATOM 1577 N N . LEU A 1 203 ? -3.903 3.389 -6.285 1.00 86.31 203 LEU A N 1
ATOM 1578 C CA . LEU A 1 203 ? -4.436 3.076 -7.611 1.00 86.31 203 LEU A CA 1
ATOM 1579 C C . LEU A 1 203 ? -5.387 4.166 -8.141 1.00 86.31 203 LEU A C 1
ATOM 1581 O O . LEU A 1 203 ? -5.492 4.359 -9.358 1.00 86.31 203 LEU A O 1
ATOM 1585 N N . G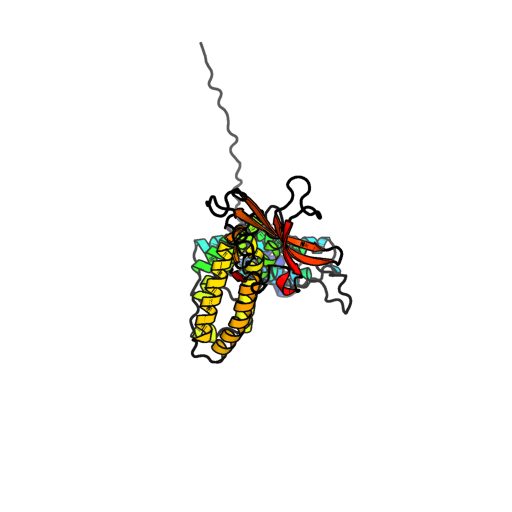LU A 1 204 ? -6.079 4.892 -7.257 1.00 78.38 204 GLU A N 1
ATOM 1586 C CA . GLU A 1 204 ? -6.969 5.986 -7.644 1.00 78.38 204 GLU A CA 1
ATOM 1587 C C . GLU A 1 204 ? -6.145 7.194 -8.116 1.00 78.38 204 GLU A C 1
ATOM 1589 O O . GLU A 1 204 ? -5.658 8.010 -7.334 1.00 78.38 204 GLU A O 1
ATOM 1594 N N . ARG A 1 205 ? -5.987 7.319 -9.441 1.00 64.62 205 ARG A N 1
ATOM 1595 C CA . ARG A 1 205 ? -5.252 8.415 -10.096 1.00 64.62 205 ARG A CA 1
ATOM 1596 C C . ARG A 1 205 ? -5.988 9.752 -9.958 1.00 64.62 205 ARG A C 1
ATOM 1598 O O . ARG A 1 205 ? -6.628 10.227 -10.895 1.00 64.62 205 ARG A O 1
ATOM 1605 N N . THR A 1 206 ? -5.901 10.351 -8.778 1.00 66.31 206 THR A N 1
ATOM 1606 C CA . THR A 1 206 ? -6.431 11.681 -8.454 1.00 66.31 206 THR A CA 1
ATOM 1607 C C . THR A 1 206 ? -5.332 12.748 -8.532 1.00 66.31 206 THR A C 1
ATOM 1609 O O . THR A 1 206 ? -4.150 12.438 -8.670 1.00 66.31 206 THR A O 1
ATOM 1612 N N . ALA A 1 207 ? -5.702 14.030 -8.429 1.00 62.88 207 ALA A N 1
ATOM 1613 C CA . ALA A 1 207 ? -4.736 15.134 -8.363 1.00 62.88 207 ALA A CA 1
ATOM 1614 C C . ALA A 1 207 ? -3.772 15.032 -7.159 1.00 62.88 207 ALA A C 1
ATOM 1616 O O . ALA A 1 207 ? -2.703 15.636 -7.179 1.00 62.88 207 ALA A O 1
ATOM 1617 N N . GLU A 1 208 ? -4.136 14.252 -6.136 1.00 69.62 208 GLU A N 1
ATOM 1618 C CA . GLU A 1 208 ? -3.338 14.004 -4.932 1.00 69.62 208 GLU A CA 1
ATOM 1619 C C . GLU A 1 208 ? -2.556 12.681 -4.984 1.00 69.62 208 GLU A C 1
ATOM 1621 O O . GLU A 1 208 ? -1.966 12.291 -3.976 1.00 69.62 208 GLU A O 1
ATOM 1626 N N . ALA A 1 209 ? -2.510 12.005 -6.143 1.00 77.88 209 ALA A N 1
ATOM 1627 C CA . ALA A 1 209 ? -1.850 10.706 -6.306 1.00 77.88 209 ALA A CA 1
ATOM 1628 C C . ALA A 1 209 ? -0.442 10.696 -5.694 1.00 77.88 209 ALA A C 1
ATOM 1630 O O . ALA A 1 209 ? -0.135 9.835 -4.879 1.00 77.88 209 ALA A O 1
ATOM 1631 N N . THR A 1 210 ? 0.363 11.727 -5.965 1.00 85.88 210 THR A N 1
ATOM 1632 C CA . THR A 1 210 ? 1.725 11.876 -5.432 1.00 85.88 210 THR A CA 1
ATOM 1633 C C . THR A 1 210 ? 1.799 11.724 -3.911 1.00 85.88 210 THR A C 1
ATOM 1635 O O . THR A 1 210 ? 2.716 11.073 -3.428 1.00 85.88 210 THR A O 1
ATOM 1638 N N . ALA A 1 211 ? 0.860 12.301 -3.153 1.00 90.75 211 ALA A N 1
ATOM 1639 C CA . ALA A 1 211 ? 0.887 12.261 -1.689 1.00 90.75 211 ALA A CA 1
ATOM 1640 C C . ALA A 1 211 ? 0.507 10.875 -1.145 1.00 90.75 211 ALA A C 1
ATOM 1642 O O . ALA A 1 211 ? 1.114 10.397 -0.192 1.00 90.75 211 ALA A O 1
ATOM 1643 N N . VAL A 1 212 ? -0.463 10.212 -1.781 1.00 92.56 212 VAL A N 1
ATOM 1644 C CA . VAL A 1 212 ? -0.874 8.848 -1.414 1.00 92.56 212 VAL A CA 1
ATOM 1645 C C . VAL A 1 212 ? 0.232 7.841 -1.723 1.00 92.56 212 VAL A C 1
ATOM 1647 O O . VAL A 1 212 ? 0.472 6.934 -0.930 1.00 92.56 212 VAL A O 1
ATOM 1650 N N . GLU A 1 213 ? 0.940 8.020 -2.842 1.00 94.12 213 GLU A N 1
ATOM 1651 C CA . GLU A 1 213 ? 2.116 7.216 -3.179 1.00 94.12 213 GLU A CA 1
ATOM 1652 C C . GLU A 1 213 ? 3.215 7.339 -2.111 1.00 94.12 213 GLU A C 1
ATOM 1654 O O . GLU A 1 213 ? 3.782 6.323 -1.719 1.00 94.12 213 GLU A O 1
ATOM 1659 N N . GLU A 1 214 ? 3.497 8.550 -1.606 1.00 95.12 214 GLU A N 1
ATOM 1660 C CA . GLU A 1 214 ? 4.476 8.742 -0.521 1.00 95.12 214 GLU A CA 1
ATOM 1661 C C . GLU A 1 214 ? 4.057 7.989 0.744 1.00 95.12 214 GLU A C 1
ATOM 1663 O O . GLU A 1 214 ? 4.855 7.240 1.303 1.00 95.12 214 GLU A O 1
ATOM 1668 N N . ASP A 1 215 ? 2.797 8.114 1.173 1.00 96.56 215 ASP A N 1
ATOM 1669 C CA . ASP A 1 215 ? 2.308 7.379 2.343 1.00 96.56 215 ASP A CA 1
ATOM 1670 C C . ASP A 1 215 ? 2.417 5.851 2.144 1.00 96.56 215 ASP A C 1
ATOM 1672 O O . ASP A 1 215 ? 2.754 5.123 3.084 1.00 96.56 215 ASP A O 1
ATOM 1676 N N . ALA A 1 216 ? 2.156 5.353 0.926 1.00 97.06 216 ALA A N 1
ATOM 1677 C CA . ALA A 1 216 ? 2.267 3.934 0.586 1.00 97.06 216 ALA A CA 1
ATOM 1678 C C . ALA A 1 216 ? 3.714 3.442 0.697 1.00 97.06 216 ALA A C 1
ATOM 1680 O O . ALA A 1 216 ? 3.962 2.380 1.273 1.00 97.06 216 ALA A O 1
ATOM 1681 N N . ILE A 1 217 ? 4.665 4.239 0.202 1.00 97.62 217 ILE A N 1
ATOM 1682 C CA . ILE A 1 217 ? 6.102 3.966 0.302 1.00 97.62 217 ILE A CA 1
ATOM 1683 C C . ILE A 1 217 ? 6.546 3.986 1.766 1.00 97.62 217 ILE A C 1
ATOM 1685 O O . ILE A 1 217 ? 7.235 3.062 2.191 1.00 97.62 217 ILE A O 1
ATOM 1689 N N . LEU A 1 218 ? 6.123 4.978 2.558 1.00 97.38 218 LEU A N 1
ATOM 1690 C CA . LEU A 1 218 ? 6.477 5.091 3.978 1.00 97.38 218 LEU A CA 1
ATOM 1691 C C . LEU A 1 218 ? 6.063 3.837 4.760 1.00 97.38 218 LEU A C 1
ATOM 1693 O O . LEU A 1 218 ? 6.892 3.185 5.402 1.00 97.38 218 LEU A O 1
ATOM 1697 N N . VAL A 1 219 ? 4.787 3.454 4.672 1.00 98.12 219 VAL A N 1
ATOM 1698 C CA . VAL A 1 219 ? 4.281 2.268 5.378 1.00 98.12 219 VAL A CA 1
ATOM 1699 C C . VAL A 1 219 ? 4.907 0.991 4.815 1.00 98.12 219 VAL A C 1
ATOM 1701 O O . VAL A 1 219 ? 5.327 0.130 5.590 1.00 98.12 219 VAL A O 1
ATOM 1704 N N . GLY A 1 220 ? 5.016 0.871 3.488 1.00 98.25 220 GLY A N 1
ATOM 1705 C CA . GLY A 1 220 ? 5.644 -0.271 2.825 1.00 98.25 220 GLY A CA 1
ATOM 1706 C C . GLY A 1 220 ? 7.084 -0.490 3.290 1.00 98.25 220 GLY A C 1
ATOM 1707 O O . GLY A 1 220 ? 7.440 -1.599 3.688 1.00 98.25 220 GLY A O 1
ATOM 1708 N N . ASN A 1 221 ? 7.884 0.575 3.345 1.00 98.25 221 ASN A N 1
ATOM 1709 C CA . ASN A 1 221 ? 9.271 0.544 3.807 1.00 98.25 221 ASN A CA 1
ATOM 1710 C C . ASN A 1 221 ? 9.386 0.112 5.272 1.00 98.25 221 ASN A C 1
ATOM 1712 O O . ASN A 1 221 ? 10.218 -0.740 5.589 1.00 98.25 221 ASN A O 1
ATOM 1716 N N . ALA A 1 222 ? 8.527 0.624 6.158 1.00 98.19 222 ALA A N 1
ATOM 1717 C CA . ALA A 1 222 ? 8.523 0.214 7.562 1.00 98.19 222 ALA A CA 1
ATOM 1718 C C . ALA A 1 222 ? 8.215 -1.288 7.728 1.00 98.19 222 ALA A C 1
ATOM 1720 O O . ALA A 1 222 ? 8.861 -1.979 8.524 1.00 98.19 222 ALA A O 1
ATOM 1721 N N . VAL A 1 223 ? 7.271 -1.824 6.943 1.00 98.38 223 VAL A N 1
ATOM 1722 C CA . VAL A 1 223 ? 6.951 -3.262 6.944 1.00 98.38 223 VAL A CA 1
ATOM 1723 C C . VAL A 1 223 ? 8.099 -4.091 6.362 1.00 98.38 223 VAL A C 1
ATOM 1725 O O . VAL A 1 223 ? 8.483 -5.098 6.961 1.00 98.38 223 VAL A O 1
ATOM 1728 N N . MET A 1 224 ? 8.694 -3.664 5.243 1.00 98.25 224 MET A N 1
ATOM 1729 C CA . MET A 1 224 ? 9.873 -4.317 4.662 1.00 98.25 224 MET A CA 1
ATOM 1730 C C . MET A 1 224 ? 11.038 -4.365 5.648 1.00 98.25 224 MET A C 1
ATOM 1732 O O . MET A 1 224 ? 11.687 -5.401 5.781 1.00 98.25 224 MET A O 1
ATOM 1736 N N . GLN A 1 225 ? 11.283 -3.278 6.383 1.00 97.94 225 GLN A N 1
ATOM 1737 C CA . GLN A 1 225 ? 12.339 -3.230 7.385 1.00 97.94 225 GLN A CA 1
ATOM 1738 C C . GLN A 1 225 ? 12.091 -4.250 8.500 1.00 97.94 225 GLN A C 1
ATOM 1740 O O . GLN A 1 225 ? 12.993 -5.026 8.814 1.00 97.94 225 GLN A O 1
ATOM 1745 N N . TYR A 1 226 ? 10.869 -4.319 9.041 1.00 97.50 226 TYR A N 1
ATOM 1746 C CA . TYR A 1 226 ? 10.503 -5.339 10.026 1.00 97.50 226 TYR A CA 1
ATOM 1747 C C . TYR A 1 226 ? 10.749 -6.759 9.498 1.00 97.50 226 TYR A C 1
ATOM 1749 O O . TYR A 1 226 ? 11.507 -7.513 10.112 1.00 97.50 226 TYR A O 1
ATOM 1757 N N . VAL A 1 227 ? 10.189 -7.109 8.334 1.00 96.75 227 VAL A N 1
ATOM 1758 C CA . VAL A 1 227 ? 10.361 -8.443 7.729 1.00 96.75 227 VAL A CA 1
ATOM 1759 C C . VAL A 1 227 ? 11.842 -8.740 7.460 1.00 96.75 227 VAL A C 1
ATOM 1761 O O . VAL A 1 227 ? 12.323 -9.849 7.701 1.00 96.75 227 VAL A O 1
ATOM 1764 N N . GLY A 1 228 ? 12.602 -7.731 7.031 1.00 95.75 228 GLY A N 1
ATOM 1765 C CA . GLY A 1 228 ? 14.042 -7.811 6.813 1.00 95.75 228 GLY A CA 1
ATOM 1766 C C . GLY A 1 228 ? 14.834 -8.137 8.082 1.00 95.75 228 GLY A C 1
ATOM 1767 O O . GLY A 1 228 ? 15.848 -8.836 7.995 1.00 95.75 228 GLY A O 1
ATOM 1768 N N . THR A 1 229 ? 14.356 -7.715 9.257 1.00 95.75 229 THR A N 1
ATOM 1769 C CA . THR A 1 229 ? 15.004 -7.999 10.550 1.00 95.75 229 THR A CA 1
ATOM 1770 C C . THR A 1 229 ? 14.713 -9.389 11.118 1.00 95.75 229 THR A C 1
ATOM 1772 O O . THR A 1 229 ? 15.447 -9.835 11.998 1.00 95.75 229 THR A O 1
ATOM 1775 N N . LEU A 1 230 ? 13.700 -10.101 10.610 1.00 95.06 230 LEU A N 1
ATOM 1776 C CA . LEU A 1 230 ? 13.315 -11.411 11.143 1.00 95.06 230 LEU A CA 1
ATOM 1777 C C . LEU A 1 230 ? 14.451 -12.432 11.010 1.00 95.06 230 LEU A C 1
ATOM 1779 O O . LEU A 1 230 ? 15.070 -12.572 9.943 1.00 95.06 230 LEU A O 1
ATOM 1783 N N . SER A 1 231 ? 14.704 -13.157 12.100 1.00 93.94 231 SER A N 1
ATOM 1784 C CA . SER A 1 231 ? 15.644 -14.275 12.115 1.00 93.94 231 SER A CA 1
ATOM 1785 C C . SER A 1 231 ? 15.027 -15.528 11.487 1.00 93.94 231 SER A C 1
ATOM 1787 O O . SER A 1 231 ? 13.813 -15.626 11.301 1.00 93.94 231 SER A O 1
ATOM 1789 N N . ASP A 1 232 ? 15.863 -16.525 11.193 1.00 92.88 232 ASP A N 1
ATOM 1790 C CA . ASP A 1 232 ? 15.399 -17.829 10.706 1.00 92.88 232 ASP A CA 1
ATOM 1791 C C . ASP A 1 232 ? 14.403 -18.490 11.680 1.00 92.88 232 ASP A C 1
ATOM 1793 O O . ASP A 1 232 ? 13.432 -19.120 11.264 1.00 92.88 232 ASP A O 1
ATOM 1797 N N . ASP A 1 233 ? 14.603 -18.307 12.987 1.00 93.62 233 ASP A N 1
ATOM 1798 C CA . ASP A 1 233 ? 13.725 -18.865 14.018 1.00 93.62 233 ASP A 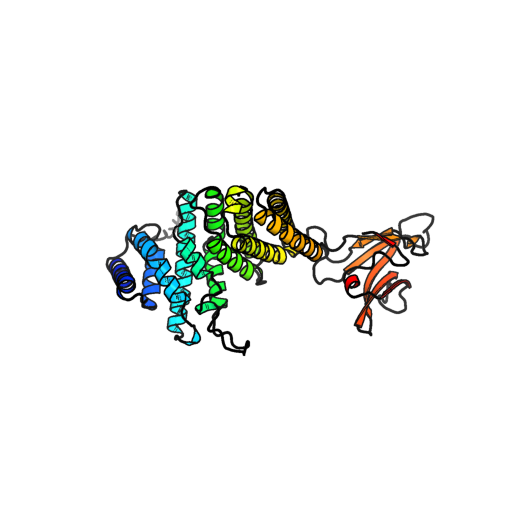CA 1
ATOM 1799 C C . ASP A 1 233 ? 12.402 -18.109 14.159 1.00 93.62 233 ASP A C 1
ATOM 1801 O O . ASP A 1 233 ? 11.394 -18.719 14.523 1.00 93.62 233 ASP A O 1
ATOM 1805 N N . ASP A 1 234 ? 12.373 -16.814 13.848 1.00 93.88 234 ASP A N 1
ATOM 1806 C CA . ASP A 1 234 ? 11.129 -16.040 13.807 1.00 93.88 234 ASP A CA 1
ATOM 1807 C C . ASP A 1 234 ? 10.300 -16.420 12.579 1.00 93.88 234 ASP A C 1
ATOM 1809 O O . ASP A 1 234 ? 9.101 -16.678 12.694 1.00 93.88 234 ASP A O 1
ATOM 1813 N N . LEU A 1 235 ? 10.954 -16.558 11.421 1.00 93.31 235 LEU A N 1
ATOM 1814 C CA . LEU A 1 235 ? 10.314 -16.982 10.174 1.00 93.31 235 LEU A CA 1
ATOM 1815 C C . LEU A 1 235 ? 9.699 -18.384 10.290 1.00 93.31 235 LEU A C 1
ATOM 1817 O O . LEU A 1 235 ? 8.604 -18.607 9.786 1.00 93.31 235 LEU A O 1
ATOM 1821 N N . LYS A 1 236 ? 10.334 -19.319 11.011 1.00 92.50 236 LYS A N 1
ATOM 1822 C CA . LYS A 1 236 ? 9.766 -20.661 11.272 1.00 92.50 236 LYS A CA 1
ATOM 1823 C C . LYS A 1 236 ? 8.470 -20.635 12.083 1.00 92.50 236 LYS A C 1
ATOM 1825 O O . LYS A 1 236 ? 7.666 -21.555 11.964 1.00 92.50 236 LYS A O 1
ATOM 1830 N N . LYS A 1 237 ? 8.297 -19.640 12.957 1.00 91.94 237 LYS A N 1
ATOM 1831 C CA . LYS A 1 237 ? 7.100 -19.495 13.807 1.00 91.94 237 LYS A CA 1
ATOM 1832 C C . LYS A 1 237 ? 5.968 -18.773 13.081 1.00 91.94 237 LYS A C 1
ATOM 1834 O O . LYS A 1 237 ? 4.833 -18.791 13.554 1.00 91.94 237 LYS A O 1
ATOM 1839 N N . MET A 1 238 ? 6.278 -18.121 11.966 1.00 89.31 238 MET A N 1
ATOM 1840 C CA . MET A 1 238 ? 5.326 -17.362 11.178 1.00 89.31 238 MET A CA 1
ATOM 1841 C C . MET A 1 238 ? 4.565 -18.284 10.217 1.00 89.31 238 MET A C 1
ATOM 1843 O O . MET A 1 238 ? 5.184 -19.100 9.533 1.00 89.31 238 MET A O 1
ATOM 1847 N N . PRO A 1 239 ? 3.231 -18.163 10.112 1.00 87.31 239 PRO A N 1
ATOM 1848 C CA . PRO A 1 239 ? 2.483 -18.867 9.078 1.00 87.31 239 PRO A CA 1
ATOM 1849 C C . PRO A 1 239 ? 2.928 -18.407 7.681 1.00 87.31 239 PRO A C 1
ATOM 1851 O O . PRO A 1 239 ? 2.891 -17.210 7.393 1.00 87.31 239 PRO A O 1
ATOM 1854 N N . SER A 1 240 ? 3.301 -19.342 6.801 1.00 83.06 240 SER A N 1
ATOM 1855 C CA . SER A 1 240 ? 3.754 -19.036 5.432 1.00 83.06 240 SER A CA 1
ATOM 1856 C C . SER A 1 240 ? 2.732 -18.216 4.638 1.00 83.06 240 SER A C 1
ATOM 1858 O O . SER A 1 240 ? 3.107 -17.287 3.923 1.00 83.06 240 SER A O 1
ATOM 1860 N N . ASP A 1 241 ? 1.438 -18.474 4.843 1.00 89.31 241 ASP A N 1
ATOM 1861 C CA . ASP A 1 241 ? 0.353 -17.719 4.209 1.00 89.31 241 ASP A CA 1
ATOM 1862 C C . ASP A 1 241 ? 0.389 -16.229 4.580 1.00 89.31 241 ASP A C 1
ATOM 1864 O O . ASP A 1 241 ? 0.111 -15.378 3.741 1.00 89.31 241 ASP A O 1
ATOM 1868 N N . GLN A 1 242 ? 0.766 -15.879 5.817 1.00 90.75 242 GLN A N 1
ATOM 1869 C CA . GLN A 1 242 ? 0.852 -14.474 6.236 1.00 90.75 242 GLN A CA 1
ATOM 1870 C C . GLN A 1 242 ? 2.019 -13.755 5.564 1.00 90.75 242 GLN A C 1
ATOM 1872 O O . GLN A 1 242 ? 1.863 -12.615 5.132 1.00 90.75 242 GLN A O 1
ATOM 1877 N N . LEU A 1 243 ? 3.170 -14.420 5.450 1.00 91.31 243 LEU A N 1
ATOM 1878 C CA . LEU A 1 243 ? 4.330 -13.849 4.771 1.00 91.31 243 LEU A CA 1
ATOM 1879 C C . LEU A 1 243 ? 4.056 -13.664 3.272 1.00 91.31 243 LEU A C 1
ATOM 1881 O O . LEU A 1 243 ? 4.377 -12.614 2.723 1.00 91.31 243 LEU A O 1
ATOM 1885 N N . THR A 1 244 ? 3.385 -14.637 2.650 1.00 92.69 244 THR A N 1
ATOM 1886 C CA . THR A 1 244 ? 2.922 -14.561 1.253 1.00 92.69 244 THR A CA 1
ATOM 1887 C C . THR A 1 244 ? 1.954 -13.397 1.052 1.00 92.69 244 THR A C 1
ATOM 1889 O O . THR A 1 244 ? 2.088 -12.626 0.108 1.00 92.69 244 THR A O 1
ATOM 1892 N N . LEU A 1 245 ? 0.985 -13.224 1.960 1.00 94.44 245 LEU A N 1
ATOM 1893 C CA . LEU A 1 245 ? 0.031 -12.117 1.887 1.00 94.44 245 LEU A CA 1
ATOM 1894 C C . LEU A 1 245 ? 0.728 -10.755 1.964 1.00 94.44 245 LEU A C 1
ATOM 1896 O O . LEU A 1 245 ? 0.442 -9.898 1.134 1.00 94.44 245 LEU A O 1
ATOM 1900 N N . ILE A 1 246 ? 1.651 -10.576 2.914 1.00 96.25 246 ILE A N 1
ATOM 1901 C CA . ILE A 1 246 ? 2.407 -9.325 3.060 1.00 96.25 246 ILE A CA 1
ATOM 1902 C C . ILE A 1 246 ? 3.289 -9.061 1.842 1.00 96.25 246 ILE A C 1
ATOM 1904 O O . ILE A 1 246 ? 3.293 -7.939 1.342 1.00 96.25 246 ILE A O 1
ATOM 1908 N N . GLN A 1 247 ? 4.007 -10.072 1.344 1.00 95.31 247 GLN A N 1
ATOM 1909 C CA . GLN A 1 247 ? 4.819 -9.929 0.136 1.00 95.31 247 GLN A CA 1
ATOM 1910 C C . GLN A 1 247 ? 3.950 -9.489 -1.046 1.00 95.31 247 GLN A C 1
ATOM 1912 O O . GLN A 1 247 ? 4.296 -8.514 -1.708 1.00 95.31 247 GLN A O 1
ATOM 1917 N N . ARG A 1 248 ? 2.794 -10.129 -1.257 1.00 95.56 248 ARG A N 1
ATOM 1918 C CA . ARG A 1 248 ? 1.893 -9.801 -2.365 1.00 95.56 248 ARG A CA 1
ATOM 1919 C C . ARG A 1 248 ? 1.305 -8.397 -2.242 1.00 95.56 248 ARG A C 1
ATOM 1921 O O . ARG A 1 248 ? 1.158 -7.715 -3.250 1.00 95.56 248 ARG A O 1
ATOM 1928 N N . ASP A 1 249 ? 0.936 -7.961 -1.038 1.00 97.31 249 ASP A N 1
ATOM 1929 C CA . ASP A 1 249 ? 0.412 -6.604 -0.854 1.00 97.31 249 ASP A CA 1
ATOM 1930 C C . ASP A 1 249 ? 1.501 -5.544 -1.093 1.00 97.31 249 ASP A C 1
ATOM 1932 O O . ASP A 1 249 ? 1.220 -4.515 -1.705 1.00 97.31 249 ASP A O 1
ATOM 1936 N N . LEU A 1 250 ? 2.743 -5.800 -0.660 1.00 97.56 250 LEU A N 1
ATOM 1937 C CA . LEU A 1 250 ? 3.884 -4.930 -0.963 1.00 97.56 250 LEU A CA 1
ATOM 1938 C C . LEU A 1 250 ? 4.159 -4.895 -2.469 1.00 97.56 250 LEU A C 1
ATOM 1940 O O . LEU A 1 250 ? 4.241 -3.810 -3.038 1.00 97.56 250 LEU A O 1
ATOM 1944 N N . GLN A 1 251 ? 4.231 -6.058 -3.120 1.00 95.75 251 GLN A N 1
ATOM 1945 C CA . GLN A 1 251 ? 4.402 -6.161 -4.568 1.00 95.75 251 GLN A CA 1
ATOM 1946 C C . GLN A 1 251 ? 3.329 -5.354 -5.299 1.00 95.75 251 GLN A C 1
ATOM 1948 O O . GLN A 1 251 ? 3.654 -4.484 -6.095 1.00 95.75 251 GLN A O 1
ATOM 1953 N N . HIS A 1 252 ? 2.058 -5.550 -4.944 1.00 94.88 252 HIS A N 1
ATOM 1954 C CA . HIS A 1 252 ? 0.953 -4.814 -5.546 1.00 94.88 252 HIS A CA 1
ATOM 1955 C C . HIS A 1 252 ? 1.132 -3.290 -5.461 1.00 94.88 252 HIS A C 1
ATOM 1957 O O . HIS A 1 252 ? 0.919 -2.598 -6.456 1.00 94.88 252 HIS A O 1
ATOM 1963 N N . ILE A 1 253 ? 1.554 -2.766 -4.303 1.00 95.69 253 ILE A N 1
ATOM 1964 C CA . ILE A 1 253 ? 1.859 -1.339 -4.140 1.00 95.69 253 ILE A CA 1
ATOM 1965 C C . ILE A 1 253 ? 2.991 -0.933 -5.088 1.00 95.69 253 ILE A C 1
ATOM 1967 O O . ILE A 1 253 ? 2.828 -0.011 -5.884 1.00 95.69 253 ILE A O 1
ATOM 1971 N N . PHE A 1 254 ? 4.136 -1.610 -5.031 1.00 95.00 254 PHE A N 1
ATOM 1972 C CA . PHE A 1 254 ? 5.324 -1.185 -5.771 1.00 95.00 254 PHE A CA 1
ATOM 1973 C C . PHE A 1 254 ? 5.216 -1.382 -7.290 1.00 95.00 254 PHE A C 1
ATOM 1975 O O . PHE A 1 254 ? 5.848 -0.628 -8.037 1.00 95.00 254 PHE A O 1
ATOM 1982 N N . ASP A 1 255 ? 4.365 -2.299 -7.744 1.00 91.75 255 ASP A N 1
ATOM 1983 C CA . ASP A 1 255 ? 4.033 -2.498 -9.155 1.00 91.75 255 ASP A CA 1
ATOM 1984 C C . ASP A 1 255 ? 3.180 -1.340 -9.694 1.00 91.75 255 ASP A C 1
ATOM 1986 O O . ASP A 1 255 ? 3.429 -0.854 -10.798 1.00 91.75 255 ASP A O 1
ATOM 1990 N N . ILE A 1 256 ? 2.227 -0.817 -8.905 1.00 89.81 256 ILE A N 1
ATOM 1991 C CA . ILE A 1 256 ? 1.478 0.409 -9.257 1.00 89.81 256 ILE A CA 1
ATOM 1992 C C . ILE A 1 256 ? 2.445 1.594 -9.397 1.00 89.81 256 ILE A C 1
ATOM 1994 O O . ILE A 1 256 ? 2.328 2.411 -10.317 1.00 89.81 256 ILE A O 1
ATOM 1998 N N . LEU A 1 257 ? 3.432 1.654 -8.504 1.00 90.31 257 LEU A N 1
ATOM 1999 C CA . LEU A 1 257 ? 4.404 2.735 -8.397 1.00 90.31 257 LEU A CA 1
ATOM 2000 C C . LEU A 1 257 ? 5.544 2.674 -9.428 1.00 90.31 257 LEU A C 1
ATOM 2002 O O . LEU A 1 257 ? 6.289 3.645 -9.557 1.00 90.31 257 LEU A O 1
ATOM 2006 N N . ILE A 1 258 ? 5.685 1.595 -10.208 1.00 86.94 258 ILE A N 1
ATOM 2007 C CA . ILE A 1 258 ? 6.832 1.380 -11.116 1.00 86.94 258 ILE A CA 1
ATOM 2008 C C . ILE A 1 258 ? 7.061 2.535 -12.107 1.00 86.94 258 ILE A C 1
ATOM 2010 O O . ILE A 1 258 ? 8.189 2.802 -12.532 1.00 86.94 258 ILE A O 1
ATOM 2014 N N . SER A 1 259 ? 5.981 3.215 -12.502 1.00 80.25 259 SER A N 1
ATOM 2015 C CA . SER A 1 259 ? 6.008 4.285 -13.503 1.00 80.25 259 SER A CA 1
ATOM 2016 C C . SER A 1 259 ? 6.273 5.674 -12.922 1.00 80.25 259 SER A C 1
ATOM 2018 O O . SER A 1 259 ? 6.800 6.533 -13.630 1.00 80.25 259 SER A O 1
ATOM 2020 N N . THR A 1 260 ? 5.930 5.893 -11.653 1.00 84.50 260 THR A N 1
ATOM 2021 C CA . THR A 1 260 ? 5.992 7.199 -10.983 1.00 84.50 260 THR A CA 1
ATOM 2022 C C . THR A 1 260 ? 7.121 7.266 -9.956 1.00 84.50 260 THR A C 1
ATOM 2024 O O . THR A 1 260 ? 7.745 8.316 -9.811 1.00 84.50 260 THR A O 1
ATOM 2027 N N . ARG A 1 261 ? 7.444 6.148 -9.291 1.00 88.25 261 ARG A N 1
ATOM 2028 C CA . ARG A 1 261 ? 8.371 6.042 -8.148 1.00 88.25 261 ARG A CA 1
ATOM 2029 C C . ARG A 1 261 ? 9.364 4.888 -8.298 1.00 88.25 261 ARG A C 1
ATOM 2031 O O . ARG A 1 261 ? 9.653 4.161 -7.350 1.00 88.25 261 ARG A O 1
ATOM 2038 N N . ARG A 1 262 ? 9.934 4.740 -9.496 1.00 86.56 262 ARG A N 1
ATOM 2039 C CA . ARG A 1 262 ? 10.798 3.603 -9.853 1.00 86.56 262 ARG A CA 1
ATOM 2040 C C . ARG A 1 262 ? 11.956 3.346 -8.881 1.00 86.56 262 ARG A C 1
ATOM 2042 O O . ARG A 1 262 ? 12.273 2.190 -8.623 1.00 86.56 262 ARG A O 1
ATOM 2049 N N . SER A 1 263 ? 12.571 4.391 -8.321 1.00 88.25 263 SER A N 1
ATOM 2050 C CA . SER A 1 263 ? 13.641 4.241 -7.322 1.00 88.25 263 SER A CA 1
ATOM 2051 C C . SER A 1 263 ? 13.178 3.467 -6.088 1.00 88.25 263 SER A C 1
ATOM 2053 O O . SER A 1 263 ? 13.861 2.543 -5.663 1.00 88.25 263 SER A O 1
ATOM 2055 N N . SER A 1 264 ? 11.996 3.789 -5.561 1.00 91.56 264 SER A N 1
ATOM 2056 C CA . SER A 1 264 ? 11.404 3.093 -4.415 1.00 91.56 264 SER A CA 1
ATOM 2057 C C . SER A 1 264 ? 10.988 1.668 -4.783 1.00 91.56 264 SER A C 1
ATOM 2059 O O . SER A 1 264 ? 11.164 0.746 -3.994 1.00 91.56 264 SER A O 1
ATOM 2061 N N . THR A 1 265 ? 10.525 1.445 -6.016 1.00 91.88 265 THR A N 1
ATOM 2062 C CA . THR A 1 265 ? 10.273 0.087 -6.512 1.00 91.88 265 THR A CA 1
ATOM 2063 C C . THR A 1 265 ? 11.560 -0.750 -6.572 1.00 91.88 265 THR A C 1
ATOM 2065 O O . THR A 1 265 ? 11.539 -1.925 -6.214 1.00 91.88 265 THR A O 1
ATOM 2068 N N . TYR A 1 266 ? 12.713 -0.174 -6.937 1.00 90.75 266 TYR A N 1
ATOM 2069 C CA . TYR A 1 266 ? 13.992 -0.897 -6.876 1.00 90.75 266 TYR A CA 1
ATOM 2070 C C . TYR A 1 266 ? 14.383 -1.305 -5.453 1.00 90.75 266 TYR A C 1
ATOM 2072 O O . TYR A 1 266 ? 14.891 -2.412 -5.264 1.00 90.75 266 TYR A O 1
ATOM 2080 N N . GLU A 1 267 ? 14.119 -0.458 -4.455 1.00 94.12 267 GLU A N 1
ATOM 2081 C CA . GLU A 1 267 ? 14.335 -0.801 -3.044 1.00 94.12 267 GLU A CA 1
ATOM 2082 C C . GLU A 1 267 ? 13.477 -2.005 -2.629 1.00 94.12 267 GLU A C 1
ATOM 2084 O O . GLU A 1 267 ? 13.989 -2.929 -1.990 1.00 94.12 267 GLU A O 1
ATOM 2089 N N . PHE A 1 268 ? 12.216 -2.061 -3.075 1.00 96.06 268 PHE A N 1
ATOM 2090 C CA . PHE A 1 268 ? 11.350 -3.224 -2.867 1.00 96.06 268 PHE A CA 1
ATOM 2091 C C . PHE A 1 268 ? 11.911 -4.501 -3.503 1.00 96.06 268 PHE A C 1
ATOM 2093 O O . PHE A 1 268 ? 12.039 -5.519 -2.821 1.00 96.06 268 PHE A O 1
ATOM 2100 N N . TYR A 1 269 ? 12.313 -4.466 -4.776 1.00 94.25 269 TYR A N 1
ATOM 2101 C CA . TYR A 1 269 ? 12.879 -5.644 -5.446 1.00 94.25 269 TYR A CA 1
ATOM 2102 C C . TYR A 1 269 ? 14.210 -6.092 -4.820 1.00 94.25 269 TYR A C 1
ATOM 2104 O O . TYR A 1 269 ? 14.492 -7.291 -4.728 1.00 94.25 269 TYR A O 1
ATOM 2112 N N . GLN A 1 270 ? 15.018 -5.156 -4.312 1.00 95.31 270 GLN A N 1
ATOM 2113 C CA . GLN A 1 270 ? 16.218 -5.472 -3.538 1.00 95.31 270 GLN A CA 1
ATOM 2114 C C . GLN A 1 270 ? 15.876 -6.145 -2.201 1.00 95.31 270 GLN A C 1
ATOM 2116 O O . GLN A 1 270 ? 16.530 -7.127 -1.822 1.00 95.31 270 GLN A O 1
ATOM 2121 N N . PHE A 1 271 ? 14.858 -5.650 -1.493 1.00 97.12 271 PHE A N 1
ATOM 2122 C CA . PHE A 1 271 ? 14.329 -6.285 -0.288 1.00 97.12 271 PHE A CA 1
ATOM 2123 C C . PHE A 1 271 ? 13.826 -7.702 -0.586 1.00 97.12 271 PHE A C 1
ATOM 2125 O O . PHE A 1 271 ? 14.260 -8.646 0.076 1.00 97.12 271 PHE A O 1
ATOM 2132 N N . TRP A 1 272 ? 12.978 -7.875 -1.604 1.00 96.94 272 TRP A N 1
ATOM 2133 C CA . TRP A 1 272 ? 12.374 -9.162 -1.941 1.00 96.94 272 TRP A CA 1
ATOM 2134 C C . TRP A 1 272 ? 13.443 -10.187 -2.319 1.00 96.94 272 TRP A C 1
ATOM 2136 O O . TRP A 1 272 ? 13.477 -11.280 -1.752 1.00 96.94 272 TRP A O 1
ATOM 2146 N N . ARG A 1 273 ? 14.420 -9.800 -3.150 1.00 96.56 273 ARG A N 1
ATOM 2147 C CA . ARG A 1 273 ? 15.602 -10.625 -3.434 1.00 96.56 273 ARG A CA 1
ATOM 2148 C C . ARG A 1 273 ? 16.346 -11.020 -2.157 1.00 96.56 273 ARG A C 1
ATOM 2150 O O . ARG A 1 273 ? 16.734 -12.176 -2.007 1.00 96.56 273 ARG A O 1
ATOM 2157 N N . SER A 1 274 ? 16.565 -10.082 -1.238 1.00 97.00 274 SER A N 1
ATOM 2158 C CA . SER A 1 274 ? 17.279 -10.351 0.019 1.00 97.00 274 SER A CA 1
ATOM 2159 C C . SER A 1 274 ? 16.504 -11.314 0.925 1.00 97.00 274 SER A C 1
ATOM 2161 O O . SER A 1 274 ? 17.102 -12.206 1.532 1.00 97.00 274 SER A O 1
ATOM 2163 N N . LEU A 1 275 ? 15.176 -11.182 0.979 1.00 96.19 275 LEU A N 1
ATOM 2164 C CA . LEU A 1 275 ? 14.291 -12.102 1.688 1.00 96.19 275 LEU A CA 1
ATOM 2165 C C . LEU A 1 275 ? 14.345 -13.504 1.072 1.00 96.19 275 LEU A C 1
ATOM 2167 O O . LEU A 1 275 ? 14.560 -14.472 1.796 1.00 96.19 275 LEU A O 1
ATOM 2171 N N . VAL A 1 276 ? 14.235 -13.618 -0.253 1.00 96.44 276 VAL A N 1
ATOM 2172 C CA . VAL A 1 276 ? 14.344 -14.892 -0.980 1.00 96.44 276 VAL A CA 1
ATOM 2173 C C . VAL A 1 276 ? 15.685 -15.569 -0.701 1.00 96.44 276 VAL A C 1
ATOM 2175 O O . VAL A 1 276 ? 15.711 -16.739 -0.328 1.00 96.44 276 VAL A O 1
ATOM 2178 N N . LEU A 1 277 ? 16.799 -14.832 -0.780 1.00 96.50 277 LEU A N 1
ATOM 2179 C CA . LEU A 1 277 ? 18.132 -15.353 -0.457 1.00 96.50 277 LEU A CA 1
ATOM 2180 C C . LEU A 1 277 ? 18.220 -15.876 0.987 1.00 96.50 277 LEU A C 1
ATOM 2182 O O . LEU A 1 277 ? 18.811 -16.932 1.230 1.00 96.50 277 LEU A O 1
ATOM 2186 N N . LYS A 1 278 ? 17.60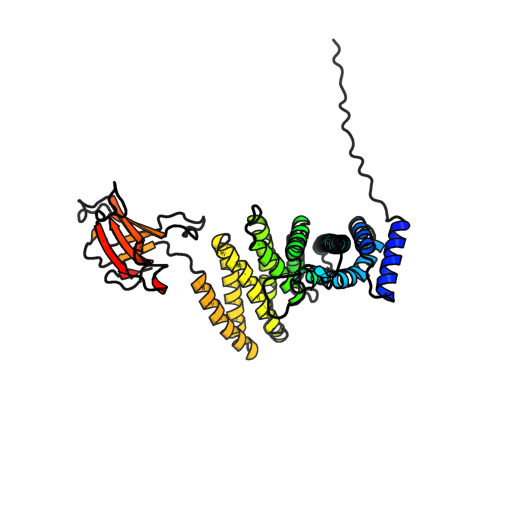8 -15.174 1.947 1.00 95.81 278 LYS A N 1
ATOM 2187 C CA . LYS A 1 278 ? 17.520 -15.625 3.344 1.00 95.81 278 LYS A CA 1
ATOM 2188 C C . LYS A 1 278 ? 16.700 -16.918 3.464 1.00 95.81 278 LYS A C 1
ATOM 2190 O O . LYS A 1 278 ? 17.120 -17.846 4.146 1.00 95.81 278 LYS A O 1
ATOM 2195 N N . LEU A 1 279 ? 15.566 -17.008 2.771 1.00 95.44 279 LEU A N 1
ATOM 2196 C CA . LEU A 1 279 ? 14.681 -18.176 2.798 1.00 95.44 279 LEU A CA 1
ATOM 2197 C C . LEU A 1 279 ? 15.338 -19.421 2.182 1.00 95.44 279 LEU A C 1
ATOM 2199 O O . LEU A 1 279 ? 15.338 -20.481 2.806 1.00 95.44 279 LEU A O 1
ATOM 2203 N N . ILE A 1 280 ? 15.967 -19.306 1.007 1.00 96.62 280 ILE A N 1
ATOM 2204 C CA . ILE A 1 280 ? 16.622 -20.448 0.336 1.00 96.62 280 ILE A CA 1
ATOM 2205 C C . ILE A 1 280 ? 17.877 -20.939 1.072 1.00 96.62 280 ILE A C 1
ATOM 2207 O O . ILE A 1 280 ? 18.263 -22.099 0.922 1.00 96.62 280 ILE A O 1
ATOM 2211 N N . SER A 1 281 ? 18.507 -20.074 1.873 1.00 95.81 281 SER A N 1
ATOM 2212 C CA . SER A 1 281 ? 19.661 -20.422 2.713 1.00 95.81 281 SER A CA 1
ATOM 2213 C C . SER A 1 281 ? 19.273 -20.910 4.115 1.00 95.81 281 SER A C 1
ATOM 2215 O O . SER A 1 281 ? 20.146 -21.312 4.887 1.00 95.81 281 SER A O 1
ATOM 2217 N N . SER A 1 282 ? 17.974 -20.929 4.438 1.00 95.44 282 SER A N 1
ATOM 2218 C CA . SER A 1 282 ? 17.452 -21.438 5.706 1.00 95.44 282 SER A CA 1
ATOM 2219 C C . SER A 1 282 ? 17.775 -22.920 5.914 1.00 95.44 282 SER A C 1
ATOM 2221 O O . SER A 1 282 ? 17.763 -23.727 4.984 1.00 95.44 282 SER A O 1
ATOM 2223 N N . GLN A 1 283 ? 17.969 -23.323 7.171 1.00 94.75 283 GLN A N 1
ATOM 2224 C CA . GLN A 1 283 ? 18.048 -24.744 7.531 1.00 94.75 283 GLN A CA 1
ATOM 2225 C C . GLN A 1 283 ? 16.664 -25.421 7.551 1.00 94.75 283 GLN A C 1
ATOM 2227 O O . GLN A 1 283 ? 16.561 -26.648 7.533 1.00 94.75 283 GLN A O 1
ATOM 2232 N N . SER A 1 284 ? 15.581 -24.639 7.561 1.00 94.44 284 SER A N 1
ATOM 2233 C CA . SER A 1 284 ? 14.206 -25.132 7.502 1.00 94.44 284 SER A CA 1
ATOM 2234 C C . SER A 1 284 ? 13.827 -25.507 6.070 1.00 94.44 284 SER A C 1
ATOM 2236 O O . SER A 1 284 ? 13.789 -24.657 5.183 1.00 94.44 284 SER A O 1
ATOM 2238 N N . LEU A 1 285 ? 13.505 -26.783 5.825 1.00 94.12 285 LEU A N 1
ATOM 2239 C CA . LEU A 1 285 ? 13.016 -27.221 4.512 1.00 94.12 285 LEU A CA 1
ATOM 2240 C C . LEU A 1 285 ? 11.745 -26.461 4.069 1.00 94.12 285 LEU A C 1
ATOM 2242 O O . LEU A 1 285 ? 11.747 -25.997 2.932 1.00 94.12 285 LEU A O 1
ATOM 2246 N N . PRO A 1 286 ? 10.716 -26.257 4.921 1.00 93.50 286 PRO A N 1
ATOM 2247 C CA . PRO A 1 286 ? 9.562 -25.430 4.561 1.00 93.50 286 PRO A CA 1
ATOM 2248 C C . PRO A 1 286 ? 9.926 -24.017 4.088 1.00 93.50 286 PRO A C 1
ATOM 2250 O O . PRO A 1 286 ? 9.412 -23.571 3.067 1.00 93.50 286 PRO A O 1
ATOM 2253 N N . LEU A 1 287 ? 10.853 -23.333 4.775 1.00 94.69 287 LEU A N 1
ATOM 2254 C CA . LEU A 1 287 ? 11.273 -21.983 4.377 1.00 94.69 287 LEU A CA 1
ATOM 2255 C C . LEU A 1 287 ? 12.053 -21.992 3.063 1.00 94.69 287 LEU A C 1
ATOM 2257 O O . LEU A 1 287 ? 11.852 -21.105 2.241 1.00 94.69 287 LEU A O 1
ATOM 2261 N N . ARG A 1 288 ? 12.892 -23.007 2.825 1.00 95.69 288 ARG A N 1
ATOM 2262 C CA . ARG A 1 288 ? 13.597 -23.147 1.545 1.00 95.69 288 ARG A CA 1
ATOM 2263 C C . ARG A 1 288 ? 12.644 -23.377 0.382 1.00 95.69 288 ARG A C 1
ATOM 2265 O O . ARG A 1 288 ? 12.835 -22.767 -0.662 1.00 95.69 288 ARG A O 1
ATOM 2272 N N . LEU A 1 289 ? 11.648 -24.251 0.549 1.00 94.00 289 LEU A N 1
ATOM 2273 C CA . LEU A 1 289 ? 10.643 -24.514 -0.486 1.00 94.00 289 LEU A CA 1
ATOM 2274 C C . LEU A 1 289 ? 9.848 -23.248 -0.809 1.00 94.00 289 LEU A C 1
ATOM 2276 O O . LEU A 1 289 ? 9.733 -22.901 -1.979 1.00 94.00 289 LEU A O 1
ATOM 2280 N N . PHE A 1 290 ? 9.408 -22.523 0.222 1.00 92.56 290 PHE A N 1
ATOM 2281 C CA . PHE A 1 290 ? 8.768 -21.221 0.050 1.00 92.56 290 PHE A CA 1
ATOM 2282 C C . PHE A 1 290 ? 9.693 -20.218 -0.659 1.00 92.56 290 PHE A C 1
ATOM 2284 O O . PHE A 1 290 ? 9.287 -19.552 -1.601 1.00 92.56 290 PHE A O 1
ATOM 2291 N N . GLY A 1 291 ? 10.971 -20.155 -0.276 1.00 94.88 291 GLY A N 1
ATOM 2292 C CA . GLY A 1 291 ? 11.961 -19.314 -0.948 1.00 94.88 291 GLY A CA 1
ATOM 2293 C C . GLY A 1 291 ? 12.106 -19.627 -2.440 1.00 94.88 291 GLY A C 1
ATOM 2294 O O . GLY A 1 291 ? 12.201 -18.701 -3.233 1.00 94.88 291 GLY A O 1
ATOM 2295 N N . TRP A 1 292 ? 12.089 -20.905 -2.834 1.00 95.19 292 TRP A N 1
ATOM 2296 C CA . TRP A 1 292 ? 12.161 -21.311 -4.243 1.00 95.19 292 TRP A CA 1
ATOM 2297 C C . TRP A 1 292 ? 10.904 -20.968 -5.043 1.00 95.19 292 TRP A C 1
ATOM 2299 O O . TRP A 1 292 ? 11.035 -20.584 -6.201 1.00 95.19 292 TRP A O 1
ATOM 2309 N N . GLU A 1 293 ? 9.717 -21.067 -4.445 1.00 92.62 293 GLU A N 1
ATOM 2310 C CA . GLU A 1 293 ? 8.469 -20.592 -5.061 1.00 92.62 293 GLU A CA 1
ATOM 2311 C C . GLU A 1 293 ? 8.563 -19.091 -5.368 1.00 92.62 293 GLU A C 1
ATOM 2313 O O . GLU A 1 293 ? 8.366 -18.666 -6.502 1.00 92.62 293 GLU A O 1
ATOM 2318 N N . GLN A 1 294 ? 9.034 -18.309 -4.394 1.00 93.81 294 GLN A N 1
ATOM 2319 C CA . GLN A 1 294 ? 9.218 -16.864 -4.529 1.00 93.81 294 GLN A CA 1
ATOM 2320 C C . GLN A 1 294 ? 10.289 -16.454 -5.557 1.00 93.81 294 GLN A C 1
ATOM 2322 O O . GLN A 1 294 ? 10.265 -15.322 -6.033 1.00 93.81 294 GLN A O 1
ATOM 2327 N N . VAL A 1 295 ? 11.236 -17.334 -5.920 1.00 95.12 295 VAL A N 1
ATOM 2328 C CA . VAL A 1 295 ? 12.197 -17.055 -7.008 1.00 95.12 295 VAL A CA 1
ATOM 2329 C C . VAL A 1 295 ? 11.477 -16.934 -8.350 1.00 95.12 295 VAL A C 1
ATOM 2331 O O . VAL A 1 295 ? 11.836 -16.054 -9.129 1.00 95.12 295 VAL A O 1
ATOM 2334 N N . GLY A 1 296 ? 10.494 -17.801 -8.620 1.00 91.75 296 GLY A N 1
ATOM 2335 C CA . GLY A 1 296 ? 9.710 -17.754 -9.857 1.00 91.75 296 GLY A CA 1
ATOM 2336 C C . GLY A 1 296 ? 8.969 -16.427 -9.975 1.00 91.75 296 GLY A C 1
ATOM 2337 O O . GLY A 1 296 ? 9.217 -15.669 -10.909 1.00 91.75 296 GLY A O 1
ATOM 2338 N N . ASP A 1 297 ? 8.190 -16.098 -8.943 1.00 91.75 297 ASP A N 1
ATOM 2339 C CA . ASP A 1 297 ? 7.429 -14.847 -8.863 1.00 91.75 297 ASP A CA 1
ATOM 2340 C C . ASP A 1 297 ? 8.326 -13.607 -9.017 1.00 91.75 297 ASP A C 1
ATOM 2342 O O . ASP A 1 297 ? 7.970 -12.652 -9.705 1.00 91.75 297 ASP A O 1
ATOM 2346 N N . LEU A 1 298 ? 9.517 -13.619 -8.404 1.00 93.19 298 LEU A N 1
ATOM 2347 C CA . LEU A 1 298 ? 10.477 -12.521 -8.505 1.00 93.19 298 LEU A CA 1
ATOM 2348 C C . LEU A 1 298 ? 11.030 -12.364 -9.930 1.00 93.19 298 LEU A C 1
ATOM 2350 O O . LEU A 1 298 ? 11.237 -11.234 -10.372 1.00 9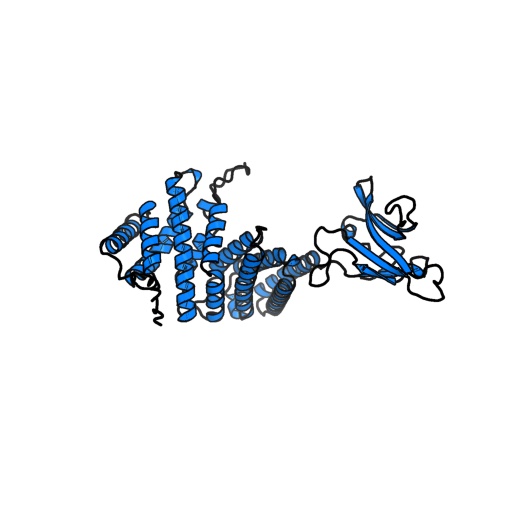3.19 298 LEU A O 1
ATOM 2354 N N . ILE A 1 299 ? 11.310 -13.467 -10.635 1.00 90.94 299 ILE A N 1
ATOM 2355 C CA . ILE A 1 299 ? 11.809 -13.435 -12.019 1.00 90.94 299 ILE A CA 1
ATOM 2356 C C . ILE A 1 299 ? 10.734 -12.880 -12.950 1.00 90.94 299 ILE A C 1
ATOM 2358 O O . ILE A 1 299 ? 11.036 -11.973 -13.728 1.00 90.94 299 ILE A O 1
ATOM 2362 N N . ASP A 1 300 ? 9.508 -13.386 -12.831 1.00 90.44 300 ASP A N 1
ATOM 2363 C CA . ASP A 1 300 ? 8.372 -12.961 -13.649 1.00 90.44 300 ASP A CA 1
ATOM 2364 C C . ASP A 1 300 ? 8.086 -11.469 -13.426 1.00 90.44 300 ASP A C 1
ATOM 2366 O O . ASP A 1 300 ? 8.065 -10.687 -14.375 1.00 90.44 300 ASP A O 1
ATOM 2370 N N . ALA A 1 301 ? 8.033 -11.031 -12.165 1.00 89.19 301 ALA A N 1
ATOM 2371 C CA . ALA A 1 301 ? 7.862 -9.622 -11.827 1.00 89.19 301 ALA A CA 1
ATOM 2372 C C . ALA A 1 301 ? 9.012 -8.743 -12.362 1.00 89.19 301 ALA A C 1
ATOM 2374 O O . ALA A 1 301 ? 8.783 -7.683 -12.945 1.00 89.19 301 ALA A O 1
ATOM 2375 N N . CYS A 1 302 ? 10.272 -9.176 -12.239 1.00 86.00 302 CYS A N 1
ATOM 2376 C CA . CYS A 1 302 ? 11.399 -8.434 -12.817 1.00 86.00 302 CYS A CA 1
ATOM 2377 C C . CYS A 1 302 ? 11.319 -8.332 -14.349 1.00 86.00 302 CYS A C 1
ATOM 2379 O O . CYS A 1 302 ? 11.768 -7.328 -14.909 1.00 86.00 302 CYS A O 1
ATOM 2381 N N . ALA A 1 303 ? 10.787 -9.352 -15.027 1.00 83.88 303 ALA A N 1
ATOM 2382 C CA . ALA A 1 303 ? 10.584 -9.330 -16.470 1.00 83.88 303 ALA A CA 1
ATOM 2383 C C . ALA A 1 303 ? 9.482 -8.333 -16.859 1.00 83.88 303 ALA A C 1
ATOM 2385 O O . ALA A 1 303 ? 9.720 -7.479 -17.716 1.00 83.88 303 ALA A O 1
ATOM 2386 N N . ASP A 1 304 ? 8.339 -8.377 -16.172 1.00 82.81 304 ASP A N 1
ATOM 2387 C CA . ASP A 1 304 ? 7.184 -7.499 -16.405 1.00 82.81 304 ASP A CA 1
ATOM 2388 C C . ASP A 1 304 ? 7.496 -6.021 -16.131 1.00 82.81 304 ASP A C 1
ATOM 2390 O O . ASP A 1 304 ? 6.980 -5.116 -16.794 1.00 82.81 304 ASP A O 1
ATOM 2394 N N . HIS A 1 305 ? 8.382 -5.760 -15.169 1.00 79.94 305 HIS A N 1
ATOM 2395 C CA . HIS A 1 305 ? 8.774 -4.413 -14.760 1.00 79.94 305 HIS A CA 1
ATOM 2396 C C . HIS A 1 305 ? 10.103 -3.944 -15.345 1.00 79.94 305 HIS A C 1
ATOM 2398 O O . HIS A 1 305 ? 10.593 -2.864 -14.985 1.00 79.94 305 HIS A O 1
ATOM 2404 N N . ARG A 1 306 ? 10.685 -4.716 -16.270 1.00 77.00 306 ARG A N 1
ATOM 2405 C CA . ARG A 1 306 ? 11.888 -4.307 -16.987 1.00 77.00 306 ARG A CA 1
ATOM 2406 C C . ARG A 1 306 ? 11.607 -2.976 -17.686 1.00 77.00 306 ARG A C 1
ATOM 2408 O O . ARG A 1 306 ? 10.671 -2.880 -18.483 1.00 77.00 306 ARG A O 1
ATOM 2415 N N . PRO A 1 307 ? 12.396 -1.923 -17.413 1.00 72.12 307 PRO A N 1
ATOM 2416 C CA . PRO A 1 307 ? 12.158 -0.665 -18.077 1.00 72.12 307 PRO A CA 1
ATOM 2417 C C . PRO A 1 307 ? 12.457 -0.811 -19.577 1.00 72.12 307 PRO A C 1
ATOM 2419 O O . PRO A 1 307 ? 13.329 -1.603 -19.958 1.00 72.12 307 PRO A O 1
ATOM 2422 N N . PRO A 1 308 ? 11.785 -0.026 -20.434 1.00 74.56 308 PRO A N 1
ATOM 2423 C CA . PRO A 1 308 ? 12.060 -0.034 -21.861 1.00 74.56 308 PRO A CA 1
ATOM 2424 C C . PRO A 1 308 ? 13.548 0.226 -22.146 1.00 74.56 308 PRO A C 1
ATOM 2426 O O . PRO A 1 308 ? 14.167 1.035 -21.441 1.00 74.56 308 PRO A O 1
ATOM 2429 N N . PRO A 1 309 ? 14.131 -0.430 -23.164 1.00 80.12 309 PRO A N 1
ATOM 2430 C CA . PRO A 1 309 ? 15.512 -0.206 -23.549 1.00 80.12 309 PRO A CA 1
ATOM 2431 C C . PRO A 1 309 ? 15.706 1.269 -23.902 1.00 80.12 309 PRO A C 1
ATOM 2433 O O . PRO A 1 309 ? 14.845 1.906 -24.510 1.00 80.12 309 PRO A O 1
ATOM 2436 N N . ARG A 1 310 ? 16.839 1.830 -23.473 1.00 83.50 310 ARG A N 1
ATOM 2437 C CA . ARG A 1 310 ? 17.199 3.232 -23.747 1.00 83.50 310 ARG A CA 1
ATOM 2438 C C . ARG A 1 310 ? 17.831 3.405 -25.118 1.00 83.50 310 ARG A C 1
ATOM 2440 O O . ARG A 1 310 ? 17.865 4.514 -25.647 1.00 83.50 310 ARG A O 1
ATOM 2447 N N . MET A 1 311 ? 18.353 2.319 -25.666 1.00 87.31 311 MET A N 1
ATOM 2448 C CA . MET A 1 311 ? 18.985 2.284 -26.964 1.00 87.31 311 MET A CA 1
ATOM 2449 C C . MET A 1 311 ? 18.932 0.877 -27.543 1.00 87.31 311 MET A C 1
ATOM 2451 O O . MET A 1 311 ? 18.729 -0.087 -26.808 1.00 87.31 311 MET A O 1
ATOM 2455 N N . PHE A 1 312 ? 19.147 0.795 -28.846 1.00 88.19 312 PHE A N 1
ATOM 2456 C CA . PHE A 1 312 ? 19.439 -0.436 -29.561 1.00 88.19 312 PHE A CA 1
ATOM 2457 C C . PHE A 1 312 ? 20.721 -0.259 -30.361 1.00 88.19 312 PHE A C 1
ATOM 2459 O O . PHE A 1 312 ? 20.983 0.828 -30.879 1.00 88.19 312 PHE A O 1
ATOM 2466 N N . VAL A 1 313 ? 21.504 -1.326 -30.498 1.00 91.00 313 VAL A N 1
ATOM 2467 C CA . VAL A 1 313 ? 22.640 -1.354 -31.421 1.00 91.00 313 VAL A CA 1
ATOM 2468 C C . VAL A 1 313 ? 22.227 -2.104 -32.676 1.00 91.00 313 VAL A C 1
ATOM 2470 O O . VAL A 1 313 ? 22.025 -3.313 -32.638 1.00 91.00 313 VAL A O 1
ATOM 2473 N N . VAL A 1 314 ? 22.119 -1.384 -33.789 1.00 90.38 314 VAL A N 1
ATOM 2474 C CA . VAL A 1 314 ? 21.854 -1.941 -35.120 1.00 90.38 314 VAL A CA 1
ATOM 2475 C C . VAL A 1 314 ? 23.173 -2.381 -35.735 1.00 90.38 314 VAL A C 1
ATOM 2477 O O . VAL A 1 314 ? 24.112 -1.588 -35.841 1.00 90.38 314 VAL A O 1
ATOM 2480 N N . SER A 1 315 ? 23.245 -3.634 -36.178 1.00 89.62 315 SER A N 1
ATOM 2481 C CA . SER A 1 315 ? 24.411 -4.163 -36.885 1.00 89.62 315 SER A CA 1
ATOM 2482 C C . SER A 1 315 ? 24.007 -5.113 -38.013 1.00 89.62 315 SER A C 1
ATOM 2484 O O . SER A 1 315 ? 23.008 -5.812 -37.907 1.00 89.62 315 SER A O 1
ATOM 2486 N N . GLY A 1 316 ? 24.784 -5.153 -39.099 1.00 85.19 316 GLY A N 1
ATOM 2487 C CA . GLY A 1 316 ? 24.527 -6.052 -40.231 1.00 85.19 316 GLY A CA 1
ATOM 2488 C C . GLY A 1 316 ? 23.501 -5.558 -41.259 1.00 85.19 316 GLY A C 1
ATOM 2489 O O . GLY A 1 316 ? 23.158 -6.316 -42.154 1.00 85.19 316 GLY A O 1
ATOM 2490 N N . ALA A 1 317 ? 23.075 -4.292 -41.221 1.00 83.06 317 ALA A N 1
ATOM 2491 C CA . ALA A 1 317 ? 22.011 -3.743 -42.080 1.00 83.06 317 ALA A CA 1
ATOM 2492 C C . ALA A 1 317 ? 22.320 -3.645 -43.593 1.00 83.06 317 ALA A C 1
ATOM 2494 O O . ALA A 1 317 ? 21.609 -2.962 -44.325 1.00 83.06 317 ALA A O 1
ATOM 2495 N N . GLY A 1 318 ? 23.408 -4.250 -44.083 1.00 83.69 318 GLY A N 1
ATOM 2496 C CA . GLY A 1 318 ? 23.863 -4.166 -45.482 1.00 83.69 318 GLY A CA 1
ATOM 2497 C C . GLY A 1 318 ? 24.416 -2.793 -45.900 1.00 83.69 318 GLY A C 1
ATOM 2498 O O . GLY A 1 318 ? 25.355 -2.724 -46.691 1.00 83.69 318 GLY A O 1
ATOM 2499 N N . CYS A 1 319 ? 23.911 -1.709 -45.309 1.00 88.50 319 CYS A N 1
ATOM 2500 C CA . CYS A 1 319 ? 24.375 -0.334 -45.463 1.00 88.50 319 CYS A CA 1
ATOM 2501 C C . CYS A 1 319 ? 25.186 0.093 -44.224 1.00 88.50 319 CYS A C 1
ATOM 2503 O O . CYS A 1 319 ? 24.612 0.218 -43.141 1.00 88.50 319 CYS A O 1
ATOM 2505 N N . PRO A 1 320 ? 26.504 0.352 -44.335 1.00 90.75 320 PRO A N 1
ATOM 2506 C CA . PRO A 1 320 ? 27.346 0.664 -43.179 1.00 90.75 320 PRO A CA 1
ATOM 2507 C C . PRO A 1 320 ? 26.868 1.846 -42.324 1.00 90.75 320 PRO A C 1
ATOM 2509 O O . PRO A 1 320 ? 26.903 1.734 -41.103 1.00 90.75 320 PRO A O 1
ATOM 2512 N N . PHE A 1 321 ? 26.367 2.921 -42.946 1.00 92.31 321 PHE A N 1
ATOM 2513 C CA . PHE A 1 321 ? 25.885 4.126 -42.253 1.00 92.31 321 PHE A CA 1
ATOM 2514 C C . PHE A 1 321 ? 24.584 3.912 -41.460 1.00 92.31 321 PHE A C 1
ATOM 2516 O O . PHE A 1 321 ? 24.214 4.760 -40.658 1.00 92.31 321 PHE A O 1
ATOM 2523 N N . VAL A 1 322 ? 23.876 2.802 -41.698 1.00 92.88 322 VAL A N 1
ATOM 2524 C CA . VAL A 1 322 ? 22.650 2.438 -40.973 1.00 92.88 322 VAL A CA 1
ATOM 2525 C C . VAL A 1 322 ? 22.981 1.760 -39.641 1.00 92.88 322 VAL A C 1
ATOM 2527 O O . VAL A 1 322 ? 22.181 1.805 -38.709 1.00 92.88 322 VAL A O 1
ATOM 2530 N N . ASN A 1 323 ? 24.164 1.150 -39.529 1.00 91.44 323 ASN A N 1
ATOM 2531 C CA . ASN A 1 323 ? 24.606 0.489 -38.307 1.00 91.44 323 ASN A CA 1
ATOM 2532 C C . ASN A 1 323 ? 25.062 1.511 -37.263 1.00 91.44 323 ASN A C 1
ATOM 2534 O O . ASN A 1 323 ? 25.750 2.479 -37.582 1.00 91.44 323 ASN A O 1
ATOM 2538 N N . GLY A 1 324 ? 24.761 1.241 -35.998 1.00 91.62 324 GLY A N 1
ATOM 2539 C CA . GLY A 1 324 ? 25.160 2.099 -34.894 1.00 91.62 324 GLY A CA 1
ATOM 2540 C C . GLY A 1 324 ? 24.165 2.090 -33.747 1.00 91.62 324 GLY A C 1
ATOM 2541 O O . GLY A 1 324 ? 23.260 1.260 -33.677 1.00 91.62 324 GLY A O 1
ATOM 2542 N N . GLU A 1 325 ? 24.366 3.028 -32.831 1.00 93.69 325 GLU A N 1
ATOM 2543 C CA . GLU A 1 325 ? 23.512 3.216 -31.665 1.00 93.69 325 GLU A CA 1
ATOM 2544 C C . GLU A 1 325 ? 22.277 4.041 -32.042 1.00 93.69 325 GLU A C 1
ATOM 2546 O O . GLU A 1 325 ? 22.388 5.142 -32.589 1.00 93.69 325 GLU A O 1
ATOM 2551 N N . TYR A 1 326 ? 21.101 3.492 -31.747 1.00 92.12 326 TYR A N 1
ATOM 2552 C CA . TYR A 1 326 ? 19.801 4.131 -31.895 1.00 92.12 326 TYR A CA 1
ATOM 2553 C C . TYR A 1 326 ? 19.279 4.457 -30.508 1.00 92.12 326 TYR A C 1
ATOM 2555 O O . TYR A 1 326 ? 18.937 3.551 -29.750 1.00 92.12 326 TYR A O 1
ATOM 2563 N N . HIS A 1 327 ? 19.198 5.737 -30.162 1.00 90.25 327 HIS A N 1
ATOM 2564 C CA . HIS A 1 327 ? 18.779 6.170 -28.832 1.00 90.25 327 HIS A CA 1
ATOM 2565 C C . HIS A 1 327 ? 17.287 6.470 -28.788 1.00 90.25 327 HIS A C 1
ATOM 2567 O O . HIS A 1 327 ? 16.720 7.052 -29.716 1.00 90.25 327 HIS A O 1
ATOM 2573 N N . PHE A 1 328 ? 16.643 6.111 -27.681 1.00 87.75 328 PHE A N 1
ATOM 2574 C CA . PHE A 1 328 ? 15.232 6.392 -27.465 1.00 87.75 328 PHE A CA 1
ATOM 2575 C C . PHE A 1 328 ? 14.965 7.895 -27.582 1.00 87.75 328 PHE A C 1
ATOM 2577 O O . PHE A 1 328 ? 15.646 8.703 -26.953 1.00 87.75 328 PHE A O 1
ATOM 2584 N N . SER A 1 329 ? 13.993 8.268 -28.412 1.00 85.12 329 SER A N 1
ATOM 2585 C CA . SER A 1 329 ? 13.800 9.664 -28.831 1.00 85.12 329 SER A CA 1
ATOM 2586 C C . SER A 1 329 ? 12.399 10.214 -28.555 1.00 85.12 329 SER A C 1
ATOM 2588 O O . SER A 1 329 ? 12.091 11.330 -28.973 1.00 85.12 329 SER A O 1
ATOM 2590 N N . ALA A 1 330 ? 11.559 9.466 -27.836 1.00 81.12 330 ALA A N 1
ATOM 2591 C CA . ALA A 1 330 ? 10.254 9.944 -27.388 1.00 81.12 330 ALA A CA 1
ATOM 2592 C C . ALA A 1 330 ? 10.319 10.542 -25.968 1.00 81.12 330 ALA A C 1
ATOM 2594 O O . ALA A 1 330 ? 11.389 10.732 -25.387 1.00 81.12 330 ALA A O 1
ATOM 2595 N N . GLY A 1 331 ? 9.158 10.859 -25.387 1.00 77.06 331 GLY A N 1
ATOM 2596 C CA . GLY A 1 331 ? 9.083 11.418 -24.038 1.00 77.06 331 GLY A CA 1
ATOM 2597 C C . GLY A 1 331 ? 9.666 10.468 -22.987 1.00 77.06 331 GLY A C 1
ATOM 2598 O O . GLY A 1 331 ? 9.181 9.347 -22.833 1.00 77.06 331 GLY A O 1
ATOM 2599 N N . THR A 1 332 ? 10.663 10.935 -22.234 1.00 76.94 332 THR A N 1
ATOM 2600 C CA . THR A 1 332 ? 11.289 10.175 -21.146 1.00 76.94 332 THR A CA 1
ATOM 2601 C C . THR A 1 332 ? 10.767 10.577 -19.767 1.00 76.94 332 THR A C 1
ATOM 2603 O O . THR A 1 332 ? 10.336 11.710 -19.534 1.00 76.94 332 THR A O 1
ATOM 2606 N N . THR A 1 333 ? 10.757 9.627 -18.839 1.00 71.75 333 THR A N 1
ATOM 2607 C CA . THR A 1 333 ? 10.590 9.862 -17.403 1.00 71.75 333 THR A CA 1
ATOM 2608 C C . THR A 1 333 ? 11.843 10.548 -16.829 1.00 71.75 333 THR A C 1
ATOM 2610 O O . THR A 1 333 ? 12.904 10.491 -17.456 1.00 71.75 333 THR A O 1
ATOM 2613 N N . PRO A 1 334 ? 11.769 11.201 -15.649 1.00 70.69 334 PRO A N 1
ATOM 2614 C CA . PRO A 1 334 ? 12.921 11.885 -15.039 1.00 70.69 334 PRO A CA 1
ATOM 2615 C C . PRO A 1 334 ? 14.161 11.000 -14.834 1.00 70.69 334 PRO A C 1
ATOM 2617 O O . PRO A 1 334 ? 15.282 11.495 -14.823 1.00 70.69 334 PRO A O 1
ATOM 2620 N N . ASP A 1 335 ? 13.969 9.689 -14.706 1.00 68.25 335 ASP A N 1
ATOM 2621 C CA . ASP A 1 335 ? 15.019 8.676 -14.585 1.00 68.25 335 ASP A CA 1
ATOM 2622 C C . ASP A 1 335 ? 15.493 8.113 -15.943 1.00 68.25 335 ASP A C 1
ATOM 2624 O O . ASP A 1 335 ? 16.222 7.124 -15.981 1.00 68.25 335 ASP A O 1
ATOM 2628 N N . GLY A 1 336 ? 15.115 8.739 -17.063 1.00 69.81 336 GLY A N 1
ATOM 2629 C CA . GLY A 1 336 ? 15.698 8.505 -18.387 1.00 69.81 336 GLY A CA 1
ATOM 2630 C C . GLY A 1 336 ? 15.141 7.311 -19.164 1.00 69.81 336 GLY A C 1
ATOM 2631 O O . GLY A 1 336 ? 15.831 6.796 -20.039 1.00 69.81 336 GLY A O 1
ATOM 2632 N N . TYR A 1 337 ? 13.929 6.845 -18.858 1.00 74.44 337 TYR A N 1
ATOM 2633 C CA . TYR A 1 337 ? 13.280 5.734 -19.570 1.00 74.44 337 TYR A CA 1
ATOM 2634 C C . TYR A 1 337 ? 12.031 6.189 -20.320 1.00 74.44 337 TYR A C 1
ATOM 2636 O O . TYR A 1 337 ? 11.531 7.281 -20.082 1.00 74.44 337 TYR A O 1
ATOM 2644 N N . ALA A 1 338 ? 11.503 5.362 -21.220 1.00 73.31 338 ALA A N 1
ATOM 2645 C CA . ALA A 1 338 ? 10.303 5.710 -21.976 1.00 73.31 338 ALA A CA 1
ATOM 2646 C C . ALA A 1 338 ? 9.079 5.920 -21.065 1.00 73.31 338 ALA A C 1
ATOM 2648 O O . ALA A 1 338 ? 8.818 5.122 -20.160 1.00 73.31 338 ALA A O 1
ATOM 2649 N N . LYS A 1 339 ? 8.304 6.982 -21.323 1.00 71.75 339 LYS A N 1
ATOM 2650 C CA . LYS A 1 339 ? 7.005 7.190 -20.670 1.00 71.75 339 LYS A CA 1
ATOM 2651 C C . LYS A 1 339 ? 6.005 6.106 -21.108 1.00 71.75 339 LYS A C 1
ATOM 2653 O O . LYS A 1 339 ? 5.885 5.857 -22.310 1.00 71.75 339 LYS A O 1
ATOM 2658 N N . PRO A 1 340 ? 5.244 5.499 -20.177 1.00 67.38 340 PRO A N 1
ATOM 2659 C CA . PRO A 1 340 ? 4.200 4.537 -20.525 1.00 67.38 340 PRO A CA 1
ATOM 2660 C C . PRO A 1 340 ? 3.152 5.135 -21.471 1.00 67.38 340 PRO A C 1
ATOM 2662 O O . PRO A 1 340 ? 2.746 6.284 -21.303 1.00 67.38 340 PRO A O 1
ATOM 2665 N N . GLY A 1 341 ? 2.692 4.344 -22.444 1.00 68.94 341 GLY A N 1
ATOM 2666 C CA . GLY A 1 341 ? 1.630 4.735 -23.381 1.00 68.94 341 GLY A CA 1
ATOM 2667 C C . GLY A 1 341 ? 2.036 5.744 -24.463 1.00 68.94 341 GLY A C 1
ATOM 2668 O O . GLY A 1 341 ? 1.186 6.127 -25.262 1.00 68.94 341 GLY A O 1
ATOM 2669 N N . GLY A 1 342 ? 3.301 6.173 -24.503 1.00 71.12 342 GLY A N 1
ATOM 2670 C CA . GLY A 1 342 ? 3.847 6.972 -25.600 1.00 71.12 342 GLY A CA 1
ATOM 2671 C C . GLY A 1 342 ? 4.229 6.128 -26.818 1.00 71.12 342 GLY A C 1
ATOM 2672 O O . GLY A 1 342 ? 4.317 4.900 -26.748 1.00 71.12 342 GLY A O 1
ATOM 2673 N N . GLU A 1 343 ? 4.492 6.798 -27.938 1.00 78.38 343 GLU A N 1
ATOM 2674 C CA . GLU A 1 343 ? 5.114 6.162 -29.099 1.00 78.38 343 GLU A CA 1
ATOM 2675 C C . GLU A 1 343 ? 6.542 5.723 -28.760 1.00 78.38 343 GLU A C 1
ATOM 2677 O O . GLU A 1 343 ? 7.290 6.442 -28.095 1.00 78.38 343 GLU A O 1
ATOM 2682 N N . ILE A 1 344 ? 6.916 4.524 -29.209 1.00 80.94 344 ILE A N 1
ATOM 2683 C CA . ILE A 1 344 ? 8.246 3.959 -28.990 1.00 80.94 344 ILE A CA 1
ATOM 2684 C C . ILE A 1 344 ? 9.009 4.047 -30.305 1.00 80.94 344 ILE A C 1
ATOM 2686 O O . ILE A 1 344 ? 8.697 3.330 -31.257 1.00 80.94 344 ILE A O 1
ATOM 2690 N N . PHE A 1 345 ? 10.013 4.920 -30.338 1.00 88.56 345 PHE A N 1
ATOM 2691 C CA . PHE A 1 345 ? 10.936 5.032 -31.456 1.00 88.56 345 PHE A CA 1
ATOM 2692 C C . PHE A 1 345 ? 12.332 5.443 -30.987 1.00 88.56 345 PHE A C 1
ATOM 2694 O O . PHE A 1 345 ? 12.515 6.119 -29.966 1.00 88.56 345 PHE A O 1
ATOM 2701 N N . PHE A 1 346 ? 13.321 5.026 -31.763 1.00 90.06 346 PHE A N 1
ATOM 2702 C CA . PHE A 1 346 ? 14.733 5.251 -31.508 1.00 90.06 346 PHE A CA 1
ATOM 2703 C C . PHE A 1 346 ? 15.349 5.921 -32.721 1.00 90.06 346 PHE A C 1
ATOM 2705 O O . PHE A 1 346 ? 14.976 5.603 -33.846 1.00 90.06 346 PHE A O 1
ATOM 2712 N N . THR A 1 347 ? 16.275 6.851 -32.511 1.00 93.31 347 THR A N 1
ATOM 2713 C CA . THR A 1 347 ? 16.892 7.585 -33.613 1.00 93.31 347 THR A CA 1
ATOM 2714 C C . THR A 1 347 ? 18.398 7.452 -33.597 1.00 93.31 347 THR A C 1
ATOM 2716 O O . THR A 1 347 ? 19.027 7.366 -32.541 1.00 93.31 347 THR A O 1
ATOM 2719 N N . HIS A 1 348 ? 18.955 7.432 -34.797 1.00 94.38 348 HIS A N 1
ATOM 2720 C CA . HIS A 1 348 ? 20.378 7.438 -35.063 1.00 94.38 348 HIS A CA 1
ATOM 2721 C C . HIS A 1 348 ? 20.677 8.602 -35.998 1.00 94.38 348 HIS A C 1
ATOM 2723 O O . HIS A 1 348 ? 19.985 8.793 -36.997 1.00 94.38 348 HIS A O 1
ATOM 2729 N N . VAL A 1 349 ? 21.705 9.379 -35.672 1.00 95.06 349 VAL A N 1
ATOM 2730 C CA . VAL A 1 349 ? 22.222 10.417 -36.562 1.00 95.06 349 VAL A CA 1
ATOM 2731 C C . VAL A 1 349 ? 23.527 9.903 -37.136 1.00 95.06 349 VAL A C 1
ATOM 2733 O O . VAL A 1 349 ? 24.458 9.615 -36.381 1.00 95.06 349 VAL A O 1
ATOM 2736 N N . VAL A 1 350 ? 23.584 9.795 -38.461 1.00 93.56 350 VAL A N 1
ATOM 2737 C CA . VAL A 1 350 ? 24.770 9.292 -39.154 1.00 93.56 350 VAL A CA 1
ATOM 2738 C C . VAL A 1 350 ? 25.972 10.180 -38.805 1.00 93.56 350 VAL A C 1
ATOM 2740 O O . VAL A 1 350 ? 25.910 11.401 -39.012 1.00 93.56 350 VAL A O 1
ATOM 2743 N N . PRO A 1 351 ? 27.061 9.605 -38.261 1.00 92.44 351 PRO A N 1
ATOM 2744 C CA . PRO A 1 351 ? 28.194 10.378 -37.776 1.00 92.44 351 PRO A CA 1
ATOM 2745 C C . PRO A 1 351 ? 28.981 11.006 -38.928 1.00 92.44 351 PRO A C 1
ATOM 2747 O O . PRO A 1 351 ? 29.052 10.451 -40.025 1.00 92.44 351 PRO A O 1
ATOM 2750 N N . ASP A 1 352 ? 29.639 12.131 -38.644 1.00 93.38 352 ASP A N 1
ATOM 2751 C CA . ASP A 1 352 ? 30.553 12.790 -39.579 1.00 93.38 352 ASP A CA 1
ATOM 2752 C C . ASP A 1 352 ? 31.825 11.953 -39.761 1.00 93.38 352 ASP A C 1
ATOM 2754 O O . ASP A 1 352 ? 32.787 12.036 -38.990 1.00 93.38 352 ASP A O 1
ATOM 2758 N N . LYS A 1 353 ? 31.788 11.065 -40.756 1.00 91.00 353 LYS A N 1
ATOM 2759 C CA . LYS A 1 353 ? 32.912 10.229 -41.162 1.00 91.00 353 LYS A CA 1
ATOM 2760 C C . LYS A 1 353 ? 33.112 10.326 -42.673 1.00 91.00 353 LYS A C 1
ATOM 2762 O O . LYS A 1 353 ? 32.125 10.321 -43.408 1.00 91.00 353 LYS A O 1
ATOM 2767 N N . PRO A 1 354 ? 34.366 10.287 -43.166 1.00 88.81 354 PRO A N 1
ATOM 2768 C CA . PRO A 1 354 ? 34.654 10.349 -44.603 1.00 88.81 354 PRO A CA 1
ATOM 2769 C C . PRO A 1 354 ? 33.948 9.268 -45.432 1.00 88.81 354 PRO A C 1
ATOM 2771 O O . PRO A 1 354 ? 33.598 9.496 -46.583 1.00 88.81 354 PRO A O 1
ATOM 2774 N N . GLU A 1 355 ? 33.730 8.094 -44.838 1.00 89.62 355 GLU A N 1
ATOM 2775 C CA . GLU A 1 355 ? 33.022 6.959 -45.445 1.00 89.62 355 GLU A CA 1
ATOM 2776 C C . GLU A 1 355 ? 31.516 7.198 -45.647 1.00 89.62 355 GLU A C 1
ATOM 2778 O O . GLU A 1 355 ? 30.908 6.496 -46.450 1.00 89.62 355 GLU A O 1
ATOM 2783 N N . PHE A 1 356 ? 30.930 8.185 -44.958 1.00 90.25 356 PHE A N 1
ATOM 2784 C CA . PHE A 1 356 ? 29.497 8.505 -44.980 1.00 90.25 356 PHE A CA 1
ATOM 2785 C C . PHE A 1 356 ? 29.225 9.940 -45.442 1.00 90.25 356 PHE A C 1
ATOM 2787 O O . PHE A 1 356 ? 28.203 10.508 -45.073 1.00 90.25 356 PHE A O 1
ATOM 2794 N N . ALA A 1 357 ? 30.144 10.553 -46.198 1.00 85.88 357 ALA A N 1
ATOM 2795 C CA . ALA A 1 357 ? 30.111 11.982 -46.527 1.00 85.88 357 ALA A CA 1
ATOM 2796 C C . ALA A 1 357 ? 28.755 12.465 -47.087 1.00 85.88 357 ALA A C 1
ATOM 2798 O O . ALA A 1 357 ? 28.305 13.552 -46.734 1.00 85.88 357 ALA A O 1
ATOM 2799 N N . ASP A 1 358 ? 28.076 11.638 -47.890 1.00 87.94 358 ASP A N 1
ATOM 2800 C CA . ASP A 1 358 ? 26.776 11.969 -48.496 1.00 87.94 358 ASP A CA 1
ATOM 2801 C C . ASP A 1 358 ? 25.577 11.698 -47.565 1.00 87.94 358 ASP A C 1
ATOM 2803 O O . ASP A 1 358 ? 24.435 12.003 -47.902 1.00 87.94 358 ASP A O 1
ATOM 2807 N N . GLN A 1 359 ? 25.816 11.082 -46.407 1.00 90.25 359 GLN A N 1
ATOM 2808 C CA . GLN A 1 359 ? 24.800 10.686 -45.433 1.00 90.25 359 GLN A CA 1
ATOM 2809 C C . GLN A 1 359 ? 24.985 11.371 -44.074 1.00 90.25 359 GLN A C 1
ATOM 2811 O O . GLN A 1 359 ? 24.154 11.165 -43.196 1.00 90.25 359 GLN A O 1
ATOM 2816 N N . VAL A 1 360 ? 26.039 12.167 -43.866 1.00 91.12 360 VAL A N 1
ATOM 2817 C CA . VAL A 1 360 ? 26.311 12.834 -42.580 1.00 91.12 360 VAL A CA 1
ATOM 2818 C C . VAL A 1 360 ? 25.101 13.643 -42.114 1.00 91.12 360 VAL A C 1
ATOM 2820 O O . VAL A 1 360 ? 24.513 14.410 -42.873 1.00 91.12 360 VAL A O 1
ATOM 2823 N N . GLY A 1 361 ? 24.734 13.484 -40.841 1.00 89.44 361 GLY A N 1
ATOM 2824 C CA . GLY A 1 361 ? 23.619 14.214 -40.234 1.00 89.44 361 GLY A CA 1
ATOM 2825 C C . GLY A 1 361 ? 22.235 13.661 -40.580 1.00 89.44 361 GLY A C 1
ATOM 2826 O O . GLY A 1 361 ? 21.249 14.096 -39.985 1.00 89.44 361 GLY A O 1
ATOM 2827 N N . LYS A 1 362 ? 22.151 12.673 -41.479 1.00 91.75 362 LYS A N 1
ATOM 2828 C CA . LYS A 1 362 ? 20.908 11.974 -41.800 1.00 91.75 362 LYS A CA 1
ATOM 2829 C C . LYS A 1 362 ? 20.342 11.296 -40.553 1.00 91.75 362 LYS A C 1
ATOM 2831 O O . LYS A 1 362 ? 21.075 10.631 -39.816 1.00 91.75 362 LYS A O 1
ATOM 2836 N N . LYS A 1 363 ? 19.040 11.470 -40.316 1.00 93.81 363 LYS A N 1
ATOM 2837 C CA . LYS A 1 363 ? 18.342 10.935 -39.145 1.00 93.81 363 LYS A CA 1
ATOM 2838 C C . LYS A 1 363 ? 17.570 9.675 -39.520 1.00 93.81 363 LYS A C 1
ATOM 2840 O O . LYS A 1 363 ? 16.538 9.743 -40.175 1.00 93.81 363 LYS A O 1
ATOM 2845 N N . LEU A 1 364 ? 18.043 8.537 -39.039 1.00 94.88 364 LEU A N 1
ATOM 2846 C CA . LEU A 1 364 ? 17.373 7.251 -39.189 1.00 94.88 364 LEU A CA 1
ATOM 2847 C C . LEU A 1 364 ? 16.503 6.975 -37.964 1.00 94.88 364 LEU A C 1
ATOM 2849 O O . LEU A 1 364 ? 16.873 7.332 -36.842 1.00 94.88 364 LEU A O 1
ATOM 2853 N N . THR A 1 365 ? 15.358 6.331 -38.171 1.00 93.00 365 THR A N 1
ATOM 2854 C CA . THR A 1 365 ? 14.382 6.046 -37.116 1.00 93.00 365 THR A CA 1
ATOM 2855 C C . THR A 1 365 ? 14.022 4.565 -37.101 1.00 93.00 365 THR A C 1
ATOM 2857 O O . THR A 1 365 ? 13.586 4.019 -38.107 1.00 93.00 365 THR A O 1
ATOM 2860 N N . LEU A 1 366 ? 14.173 3.928 -35.941 1.00 91.44 366 LEU A N 1
ATOM 2861 C CA . LEU A 1 366 ? 13.669 2.592 -35.637 1.00 91.44 366 LEU A CA 1
ATOM 2862 C C . LEU A 1 366 ? 12.343 2.734 -34.885 1.00 91.44 366 LEU A C 1
ATOM 2864 O O . LEU A 1 366 ? 12.326 3.248 -33.764 1.00 91.44 366 LEU A O 1
ATOM 2868 N N . PHE A 1 367 ? 11.235 2.309 -35.484 1.00 89.75 367 PHE A N 1
ATOM 2869 C CA . PHE A 1 367 ? 9.895 2.517 -34.928 1.00 89.75 367 PHE A CA 1
ATOM 2870 C C . PHE A 1 367 ? 8.950 1.359 -35.234 1.00 89.75 367 PHE A C 1
ATOM 2872 O O . PHE A 1 367 ? 9.189 0.542 -36.122 1.00 89.75 367 PHE A O 1
ATOM 2879 N N . ARG A 1 368 ? 7.851 1.299 -34.480 1.00 88.88 368 ARG A N 1
ATOM 2880 C CA . ARG A 1 368 ? 6.793 0.305 -34.656 1.00 88.88 368 ARG A CA 1
ATOM 2881 C C . ARG A 1 368 ? 5.561 0.937 -35.289 1.00 88.88 368 ARG A C 1
ATOM 2883 O O . ARG A 1 368 ? 5.026 1.903 -34.751 1.00 88.88 368 ARG A O 1
ATOM 2890 N N . CYS A 1 369 ? 5.041 0.326 -36.346 1.00 87.12 369 CYS A N 1
ATOM 2891 C CA . CYS A 1 369 ? 3.800 0.731 -36.999 1.00 87.12 369 CYS A CA 1
ATOM 2892 C C . CYS A 1 369 ? 2.729 -0.367 -36.894 1.00 87.12 369 CYS A C 1
ATOM 2894 O O . CYS A 1 369 ? 3.038 -1.559 -36.870 1.00 87.12 369 CYS A O 1
ATOM 2896 N N . THR A 1 370 ? 1.455 0.033 -36.823 1.00 88.25 370 THR A N 1
ATOM 2897 C CA . THR A 1 370 ? 0.319 -0.893 -36.964 1.00 88.25 370 THR A CA 1
ATOM 2898 C C . THR A 1 370 ? -0.138 -0.875 -38.413 1.00 88.25 370 THR A C 1
ATOM 2900 O O . THR A 1 370 ? -0.684 0.117 -38.894 1.00 88.25 370 THR A O 1
ATOM 2903 N N . MET A 1 371 ? 0.076 -1.983 -39.113 1.00 87.56 371 MET A N 1
ATOM 2904 C CA . MET A 1 371 ? -0.284 -2.115 -40.520 1.00 87.56 371 MET A CA 1
ATOM 2905 C C . MET A 1 371 ? -1.805 -2.175 -40.695 1.00 87.56 371 MET A C 1
ATOM 2907 O O . MET A 1 371 ? -2.552 -2.492 -39.768 1.00 87.56 371 MET A O 1
ATOM 2911 N N . ARG A 1 372 ? -2.296 -1.962 -41.925 1.00 85.31 372 ARG A N 1
ATOM 2912 C CA . ARG A 1 372 ? -3.737 -2.078 -42.251 1.00 85.31 372 ARG A CA 1
ATOM 2913 C C . ARG A 1 372 ? -4.337 -3.439 -41.866 1.00 85.31 372 ARG A C 1
ATOM 2915 O O . ARG A 1 372 ? -5.527 -3.522 -41.584 1.00 85.31 372 ARG A O 1
ATOM 2922 N N . SER A 1 373 ? -3.511 -4.485 -41.827 1.00 86.69 373 SER A N 1
ATOM 2923 C CA . SER A 1 373 ? -3.864 -5.837 -41.377 1.00 86.69 373 SER A CA 1
ATOM 2924 C C . SER A 1 373 ? -4.026 -5.981 -39.856 1.00 86.69 373 SER A C 1
ATOM 2926 O O . SER A 1 373 ? -4.240 -7.097 -39.394 1.00 86.69 373 SER A O 1
ATOM 2928 N N . GLN A 1 374 ? -3.904 -4.893 -39.084 1.00 87.94 374 GLN A N 1
ATOM 2929 C CA . GLN A 1 374 ? -3.837 -4.872 -37.614 1.00 87.94 374 GLN A CA 1
ATOM 2930 C C . GLN A 1 374 ? -2.609 -5.589 -37.024 1.00 87.94 374 GLN A C 1
ATOM 2932 O O . GLN A 1 374 ? -2.507 -5.737 -35.812 1.00 87.94 374 GLN A O 1
ATOM 2937 N N . GLN A 1 375 ? -1.655 -6.007 -37.861 1.00 88.12 375 GLN A N 1
ATOM 2938 C CA . GLN A 1 375 ? -0.385 -6.577 -37.410 1.00 88.12 375 GLN A CA 1
ATOM 2939 C C . GLN A 1 375 ? 0.618 -5.463 -37.118 1.00 88.12 375 GLN A C 1
ATOM 2941 O O . GLN A 1 375 ? 0.687 -4.481 -37.862 1.00 88.12 375 GLN A O 1
ATOM 2946 N N . LYS A 1 376 ? 1.419 -5.633 -36.066 1.00 89.75 376 LYS A N 1
ATOM 2947 C CA . LYS A 1 376 ? 2.489 -4.697 -35.715 1.00 89.75 376 LYS A CA 1
ATOM 2948 C C . LYS A 1 376 ? 3.790 -5.092 -36.395 1.00 89.75 376 LYS A C 1
ATOM 2950 O O . LYS A 1 376 ? 4.111 -6.273 -36.496 1.00 89.75 376 LYS A O 1
ATOM 2955 N N . TRP A 1 377 ? 4.473 -4.098 -36.942 1.00 90.88 377 TRP A N 1
ATOM 2956 C CA . TRP A 1 377 ? 5.709 -4.268 -37.692 1.00 90.88 377 TRP A CA 1
ATOM 2957 C C . TRP A 1 377 ? 6.740 -3.261 -37.188 1.00 90.88 377 TRP A C 1
ATOM 2959 O O . TRP A 1 377 ? 6.384 -2.123 -36.871 1.00 90.88 377 TRP A O 1
ATOM 2969 N N . TRP A 1 378 ? 7.999 -3.679 -37.117 1.00 90.25 378 TRP A N 1
ATOM 2970 C CA . TRP A 1 378 ? 9.140 -2.808 -36.848 1.00 90.25 378 TRP A CA 1
ATOM 2971 C C . TRP A 1 378 ? 9.799 -2.389 -38.152 1.00 90.25 378 TRP A C 1
ATOM 2973 O O . TRP A 1 378 ? 10.023 -3.225 -39.025 1.00 90.25 378 TRP A O 1
ATOM 2983 N N . PHE A 1 379 ? 10.136 -1.108 -38.247 1.00 90.50 379 PHE A N 1
ATOM 2984 C CA . PHE A 1 379 ? 10.790 -0.502 -39.397 1.00 90.50 379 PHE A CA 1
ATOM 2985 C C . PHE A 1 379 ? 12.049 0.227 -38.960 1.00 90.50 379 PHE A C 1
ATOM 2987 O O . PHE A 1 379 ? 12.063 0.853 -37.898 1.00 90.50 379 PHE A O 1
ATOM 2994 N N . LEU A 1 380 ? 13.087 0.154 -39.790 1.00 91.81 380 LEU A N 1
ATOM 2995 C CA . LEU A 1 380 ? 14.236 1.046 -39.722 1.00 91.81 380 LEU A CA 1
ATOM 2996 C C . LEU A 1 380 ? 14.259 1.894 -40.982 1.00 91.81 380 LEU A C 1
ATOM 2998 O O . LEU A 1 380 ? 14.584 1.375 -42.050 1.00 91.81 380 LEU A O 1
ATOM 3002 N N . SER A 1 381 ? 13.952 3.177 -40.851 1.00 92.50 381 SER A N 1
ATOM 3003 C CA . SER A 1 381 ? 13.683 4.013 -42.017 1.00 92.50 381 SER A CA 1
ATOM 3004 C C . SER A 1 381 ? 14.381 5.355 -41.934 1.00 92.50 381 SER A C 1
ATOM 3006 O O . SER A 1 381 ? 14.572 5.935 -40.862 1.00 92.50 381 SER A O 1
ATOM 3008 N N . ASP A 1 382 ? 14.735 5.858 -43.104 1.00 91.75 382 ASP A N 1
ATOM 3009 C CA . ASP A 1 382 ? 14.888 7.282 -43.343 1.00 91.75 382 ASP A CA 1
ATOM 3010 C C . ASP A 1 382 ? 13.520 7.851 -43.716 1.00 91.75 382 ASP A C 1
ATOM 3012 O O . ASP A 1 382 ? 12.993 7.531 -44.783 1.00 91.75 382 ASP A O 1
ATOM 3016 N N . ALA A 1 383 ? 12.928 8.621 -42.805 1.00 85.06 383 ALA A N 1
ATOM 3017 C CA . ALA A 1 383 ? 11.607 9.198 -43.016 1.00 85.06 383 ALA A CA 1
ATOM 3018 C C . ALA A 1 383 ? 11.699 10.412 -43.947 1.00 85.06 383 ALA A C 1
ATOM 3020 O O . ALA A 1 383 ? 12.563 11.270 -43.760 1.00 85.06 383 ALA A O 1
ATOM 3021 N N . ASP A 1 384 ? 10.782 10.510 -44.908 1.00 82.19 384 ASP A N 1
ATOM 3022 C CA . ASP A 1 384 ? 10.668 11.677 -45.778 1.00 82.19 384 ASP A CA 1
ATOM 3023 C C . ASP A 1 384 ? 10.331 12.929 -44.947 1.00 82.19 384 ASP A C 1
ATOM 3025 O O . ASP A 1 384 ? 9.436 12.915 -44.097 1.00 82.19 384 ASP A O 1
ATOM 3029 N N . GLU A 1 385 ? 11.059 14.026 -45.176 1.00 75.50 385 GLU A N 1
ATOM 3030 C CA . GLU A 1 385 ? 10.907 15.257 -44.388 1.00 75.50 385 GLU A CA 1
ATOM 3031 C C . GLU A 1 385 ? 9.536 15.927 -44.581 1.00 75.50 385 GLU A C 1
ATOM 3033 O O . GLU A 1 385 ? 9.052 16.615 -43.678 1.00 75.50 385 GLU A O 1
ATOM 3038 N N . GLU A 1 386 ? 8.899 15.741 -45.741 1.00 72.69 386 GLU A N 1
ATOM 3039 C CA . GLU A 1 386 ? 7.622 16.371 -46.077 1.00 72.69 386 GLU A CA 1
ATOM 3040 C C . GLU A 1 386 ? 6.422 15.467 -45.756 1.00 72.69 386 GLU A C 1
ATOM 3042 O O . GLU A 1 386 ? 5.346 15.967 -45.413 1.00 72.69 386 GLU A O 1
ATOM 3047 N N . GLN A 1 387 ? 6.577 14.145 -45.892 1.00 73.00 387 GLN A N 1
ATOM 3048 C CA . GLN A 1 387 ? 5.507 13.150 -45.755 1.00 73.00 387 GLN A CA 1
ATOM 3049 C C . GLN A 1 387 ? 5.974 11.867 -45.036 1.00 73.00 387 GLN A C 1
ATOM 3051 O O . GLN A 1 387 ? 5.980 10.793 -45.648 1.00 73.00 387 GLN A O 1
ATOM 3056 N N . PRO A 1 388 ? 6.298 11.942 -43.733 1.00 75.81 388 PRO A N 1
ATOM 3057 C CA . PRO A 1 388 ? 6.726 10.776 -42.966 1.00 75.81 388 PRO A CA 1
ATOM 3058 C C . PRO A 1 388 ? 5.609 9.726 -42.869 1.00 75.81 388 PRO A C 1
ATOM 3060 O O . PRO A 1 388 ? 4.432 10.062 -42.697 1.00 75.81 388 PRO A O 1
ATOM 3063 N N . GLY A 1 389 ? 5.972 8.445 -42.941 1.00 69.75 389 GLY A N 1
ATOM 3064 C CA . GLY A 1 389 ? 5.046 7.313 -42.869 1.00 69.75 389 GLY A CA 1
ATOM 3065 C C . GLY A 1 389 ? 4.327 7.011 -44.186 1.00 69.75 389 GLY A C 1
ATOM 3066 O O . GLY A 1 389 ? 3.240 6.423 -44.173 1.00 69.75 389 GLY A O 1
ATOM 3067 N N . THR A 1 390 ? 4.889 7.446 -45.315 1.00 76.88 390 THR A N 1
ATOM 3068 C CA . THR A 1 390 ? 4.363 7.170 -46.660 1.00 76.88 390 THR A CA 1
ATOM 3069 C C . THR A 1 390 ? 5.309 6.273 -47.452 1.00 76.88 390 THR A C 1
ATOM 3071 O O . THR A 1 390 ? 6.441 6.044 -47.048 1.00 76.88 390 THR A O 1
ATOM 3074 N N . ASP A 1 391 ? 4.880 5.816 -48.633 1.00 76.62 391 ASP A N 1
ATOM 3075 C CA . ASP A 1 391 ? 5.705 5.014 -49.556 1.00 76.62 391 ASP A CA 1
ATOM 3076 C C . ASP A 1 391 ? 6.967 5.758 -50.073 1.00 76.62 391 ASP A C 1
ATOM 3078 O O . ASP A 1 391 ? 7.676 5.250 -50.942 1.00 76.62 391 ASP A O 1
ATOM 3082 N N . ARG A 1 392 ? 7.206 6.994 -49.608 1.00 81.81 392 ARG A N 1
ATOM 3083 C CA . ARG A 1 392 ? 8.409 7.791 -49.880 1.00 81.81 392 ARG A CA 1
ATOM 3084 C C . ARG A 1 392 ? 9.534 7.548 -48.878 1.00 81.81 392 ARG A C 1
ATOM 3086 O O . ARG A 1 392 ? 10.670 7.901 -49.185 1.00 81.81 392 ARG A O 1
ATOM 3093 N N . ASP A 1 393 ? 9.227 6.957 -47.727 1.00 86.12 393 ASP A N 1
ATOM 3094 C CA . ASP A 1 393 ? 10.234 6.588 -46.740 1.00 86.12 393 ASP A CA 1
ATOM 3095 C C . ASP A 1 393 ? 11.165 5.515 -47.325 1.00 86.12 393 ASP A C 1
ATOM 3097 O O . ASP A 1 393 ? 10.746 4.633 -48.083 1.00 86.12 393 ASP A O 1
ATOM 3101 N N . VAL A 1 394 ? 12.453 5.590 -46.986 1.00 89.56 394 VAL A N 1
ATOM 3102 C CA . VAL A 1 394 ? 13.425 4.566 -47.388 1.00 89.56 394 VAL A CA 1
ATOM 3103 C C . VAL A 1 394 ? 13.617 3.596 -46.233 1.00 89.56 394 VAL A C 1
ATOM 3105 O O . VAL A 1 394 ? 14.322 3.896 -45.267 1.00 89.56 394 VAL A O 1
ATOM 3108 N N . ASP A 1 395 ? 13.007 2.419 -46.359 1.00 89.12 395 ASP A N 1
ATOM 3109 C CA . ASP A 1 395 ? 13.099 1.342 -45.375 1.00 89.12 395 ASP A CA 1
ATOM 3110 C C . ASP A 1 395 ? 14.354 0.485 -45.596 1.00 89.12 395 ASP A C 1
ATOM 3112 O O . ASP A 1 395 ? 14.548 -0.131 -46.646 1.00 89.12 395 ASP A O 1
ATOM 3116 N N . TYR A 1 396 ? 15.203 0.412 -44.575 1.00 87.88 396 TYR A N 1
ATOM 3117 C CA . TYR A 1 396 ? 16.399 -0.436 -44.531 1.00 87.88 396 TYR A CA 1
ATOM 3118 C C . TYR A 1 396 ? 16.155 -1.762 -43.800 1.00 87.88 396 TYR A C 1
ATOM 3120 O O . TYR A 1 396 ? 16.916 -2.712 -43.971 1.00 87.88 396 TYR A O 1
ATOM 3128 N N . TYR A 1 397 ? 15.102 -1.833 -42.985 1.00 87.06 397 TYR A N 1
ATOM 3129 C CA . TYR A 1 397 ? 14.658 -3.041 -42.293 1.00 87.06 397 TYR A CA 1
ATOM 3130 C C . TYR A 1 397 ? 13.145 -3.002 -42.122 1.00 87.06 397 TYR A C 1
ATOM 3132 O O . TYR A 1 397 ? 12.584 -1.958 -41.790 1.00 87.06 397 TYR A O 1
ATOM 3140 N N . GLN A 1 398 ? 12.509 -4.156 -42.298 1.00 88.31 398 GLN A N 1
ATOM 3141 C CA . GLN A 1 398 ? 11.107 -4.377 -41.979 1.00 88.31 398 GLN A CA 1
ATOM 3142 C C . GLN A 1 398 ? 10.963 -5.752 -41.331 1.00 88.31 398 GLN A C 1
ATOM 3144 O O . GLN A 1 398 ? 11.472 -6.747 -41.847 1.00 88.31 398 GLN A O 1
ATOM 3149 N N . HIS A 1 399 ? 10.256 -5.817 -40.210 1.00 87.00 399 HIS A N 1
ATOM 3150 C CA . HIS A 1 399 ? 10.013 -7.066 -39.501 1.00 87.00 399 HIS A CA 1
ATOM 3151 C C . HIS A 1 399 ? 8.587 -7.135 -39.014 1.00 87.00 399 HIS A C 1
ATOM 3153 O O . HIS A 1 399 ? 8.096 -6.230 -38.342 1.00 87.00 399 HIS A O 1
ATOM 3159 N N . LYS A 1 400 ? 7.924 -8.234 -39.346 1.00 89.06 400 LYS A N 1
ATOM 3160 C CA . LYS A 1 400 ? 6.592 -8.524 -38.847 1.00 89.06 400 LYS A CA 1
ATOM 3161 C C . LYS A 1 400 ? 6.725 -9.112 -37.445 1.00 89.06 400 LYS A C 1
ATOM 3163 O O . LYS A 1 400 ? 7.190 -10.238 -37.321 1.00 89.06 400 LYS A O 1
ATOM 3168 N N . SER A 1 401 ? 6.272 -8.375 -36.435 1.00 87.00 401 SER A N 1
ATOM 3169 C CA . SER A 1 401 ? 6.347 -8.813 -35.042 1.00 87.00 401 SER A CA 1
ATOM 3170 C C . SER A 1 401 ? 5.505 -10.062 -34.790 1.00 87.00 401 SER A C 1
ATOM 3172 O O . SER A 1 401 ? 4.333 -10.127 -35.181 1.00 87.00 401 SER A O 1
ATOM 3174 N N . GLU A 1 402 ? 6.077 -11.010 -34.059 1.00 86.31 402 GLU A N 1
ATOM 3175 C CA . GLU A 1 402 ? 5.319 -11.956 -33.247 1.00 86.31 402 GLU A CA 1
ATOM 3176 C C . GLU A 1 402 ? 4.756 -11.273 -31.988 1.00 86.31 402 GLU A C 1
ATOM 3178 O O . GLU A 1 402 ? 5.154 -10.162 -31.637 1.00 86.31 402 GLU A O 1
ATOM 3183 N N . GLU A 1 403 ? 3.832 -11.933 -31.281 1.00 79.81 403 GLU A N 1
ATOM 3184 C CA . GLU A 1 403 ? 3.142 -11.359 -30.110 1.00 79.81 403 GLU A CA 1
ATOM 3185 C C . GLU A 1 403 ? 4.122 -10.844 -29.037 1.00 79.81 403 GLU A C 1
ATOM 3187 O O . GLU A 1 403 ? 3.940 -9.760 -28.482 1.00 79.81 403 GLU A O 1
ATOM 3192 N N . HIS A 1 404 ? 5.217 -11.572 -28.804 1.00 76.12 404 HIS A N 1
ATOM 3193 C CA . HIS A 1 404 ? 6.252 -11.201 -27.836 1.00 76.12 404 HIS A CA 1
ATOM 3194 C C . HIS A 1 404 ? 7.233 -10.121 -28.347 1.00 76.12 404 HIS A C 1
ATOM 3196 O O . HIS A 1 404 ? 7.975 -9.538 -27.559 1.00 76.12 404 HIS A O 1
ATOM 3202 N N . GLU A 1 405 ? 7.209 -9.805 -29.645 1.00 79.50 405 GLU A N 1
ATOM 3203 C CA . GLU A 1 405 ? 8.059 -8.810 -30.324 1.00 79.50 405 GLU A CA 1
ATOM 3204 C C . GLU A 1 405 ? 7.289 -7.516 -30.636 1.00 79.50 405 GLU A C 1
ATOM 3206 O O . GLU A 1 405 ? 7.764 -6.599 -31.315 1.00 79.50 405 GLU A O 1
ATOM 3211 N N . GLU A 1 406 ? 6.042 -7.419 -30.180 1.00 81.31 406 GLU A N 1
ATOM 3212 C CA . GLU A 1 406 ? 5.247 -6.216 -30.370 1.00 81.31 406 GLU A CA 1
ATOM 3213 C C . GLU A 1 406 ? 5.761 -5.056 -29.516 1.00 81.31 406 GLU A C 1
ATOM 3215 O O . GLU A 1 406 ? 5.590 -3.897 -29.893 1.00 81.31 406 GLU A O 1
ATOM 3220 N N . ALA A 1 407 ? 6.347 -5.336 -28.351 1.00 75.31 407 ALA A N 1
ATOM 3221 C CA . ALA A 1 407 ? 6.840 -4.307 -27.438 1.00 75.31 407 ALA A CA 1
ATOM 3222 C C . ALA A 1 407 ? 8.208 -3.758 -27.865 1.00 75.31 407 ALA A C 1
ATOM 3224 O O . ALA A 1 407 ? 8.429 -2.549 -27.769 1.00 75.31 407 ALA A O 1
ATOM 3225 N N . TYR A 1 408 ? 9.081 -4.629 -28.378 1.00 79.50 408 TYR A N 1
ATOM 3226 C CA . TYR A 1 408 ? 10.461 -4.331 -28.763 1.00 79.50 408 TYR A CA 1
ATOM 3227 C C . TYR A 1 408 ? 10.855 -5.129 -30.009 1.00 79.50 408 TYR A C 1
ATOM 3229 O O . TYR A 1 408 ? 10.344 -6.233 -30.190 1.00 79.50 408 TYR A O 1
ATOM 3237 N N . PRO A 1 409 ? 11.747 -4.599 -30.861 1.00 75.56 409 PRO A N 1
ATOM 3238 C CA . PRO A 1 409 ? 12.215 -5.322 -32.034 1.00 75.56 409 PRO A CA 1
ATOM 3239 C C . PRO A 1 409 ? 12.973 -6.597 -31.632 1.00 75.56 409 PRO A C 1
ATOM 3241 O O . PRO A 1 409 ? 13.621 -6.641 -30.583 1.00 75.56 409 PRO A O 1
ATOM 3244 N N . ALA A 1 410 ? 12.877 -7.628 -32.473 1.00 67.88 410 ALA A N 1
ATOM 3245 C CA . ALA A 1 410 ? 13.513 -8.923 -32.256 1.00 67.88 410 ALA A CA 1
ATOM 3246 C C . ALA A 1 410 ? 15.048 -8.788 -32.152 1.00 67.88 410 ALA A C 1
ATOM 3248 O O . ALA A 1 410 ? 15.638 -8.091 -32.978 1.00 67.88 410 ALA A O 1
ATOM 3249 N N . PRO A 1 411 ? 15.723 -9.461 -31.199 1.00 60.53 411 PRO A N 1
ATOM 3250 C CA . PRO A 1 411 ? 17.189 -9.458 -31.124 1.00 60.53 411 PRO A CA 1
ATOM 3251 C C . PRO A 1 411 ? 17.857 -10.101 -32.353 1.00 60.53 411 PRO A C 1
ATOM 3253 O O . PRO A 1 411 ? 18.974 -9.738 -32.719 1.00 60.53 411 PRO A O 1
ATOM 3256 N N . GLU A 1 412 ? 17.161 -11.051 -32.986 1.00 54.38 412 GLU A N 1
ATOM 3257 C CA . GLU A 1 412 ? 17.659 -11.902 -34.069 1.00 54.38 412 GLU A CA 1
ATOM 3258 C C . GLU A 1 412 ? 16.815 -11.709 -35.343 1.00 54.38 412 GLU A C 1
ATOM 3260 O O . GLU A 1 412 ? 15.973 -12.531 -35.694 1.00 54.38 412 GLU A O 1
ATOM 3265 N N . GLY A 1 413 ? 17.033 -10.593 -36.041 1.00 47.03 413 GLY A N 1
ATOM 3266 C CA . GLY A 1 413 ? 16.714 -10.449 -37.466 1.00 47.03 413 GLY A CA 1
ATOM 3267 C C . GLY A 1 413 ? 18.009 -10.404 -38.284 1.00 47.03 413 GLY A C 1
ATOM 3268 O O . GLY A 1 413 ? 19.092 -10.349 -37.712 1.00 47.03 413 GLY A O 1
ATOM 3269 N N . GLU A 1 414 ? 17.947 -10.358 -39.621 1.00 44.28 414 GLU A N 1
ATOM 3270 C CA . GLU A 1 414 ? 19.132 -10.171 -40.502 1.00 44.28 414 GLU A CA 1
ATOM 3271 C C . GLU A 1 414 ? 19.962 -8.902 -40.171 1.00 44.28 414 GLU A C 1
ATOM 3273 O O . GLU A 1 414 ? 21.073 -8.714 -40.666 1.00 44.28 414 GLU A O 1
ATOM 3278 N N . VAL A 1 415 ? 19.435 -8.073 -39.266 1.00 48.84 415 VAL A N 1
ATOM 3279 C CA . VAL A 1 415 ? 20.110 -7.050 -38.478 1.00 48.84 415 VAL A CA 1
ATOM 3280 C C . VAL A 1 415 ? 20.171 -7.520 -37.018 1.00 48.84 415 VAL A C 1
ATOM 3282 O O . VAL A 1 415 ? 19.140 -7.587 -36.350 1.00 48.84 415 VAL A O 1
ATOM 3285 N N . ASN A 1 416 ? 21.365 -7.824 -36.501 1.00 45.53 416 ASN A N 1
ATOM 3286 C CA . ASN A 1 416 ? 21.523 -8.205 -35.095 1.00 45.53 416 ASN A CA 1
ATOM 3287 C C . ASN A 1 416 ? 21.300 -6.964 -34.223 1.00 45.53 416 ASN A C 1
ATOM 3289 O O . ASN A 1 416 ? 22.082 -6.007 -34.301 1.00 45.53 416 ASN A O 1
ATOM 3293 N N . LEU A 1 417 ? 20.248 -6.998 -33.403 1.00 45.88 417 LEU A N 1
ATOM 3294 C CA . LEU A 1 417 ? 19.909 -5.953 -32.445 1.00 45.88 417 LEU A CA 1
ATOM 3295 C C . LEU A 1 417 ? 20.406 -6.374 -31.063 1.00 45.88 417 LEU A C 1
ATOM 3297 O O . LEU A 1 417 ? 19.781 -7.179 -30.376 1.00 45.88 417 LEU A O 1
ATOM 3301 N N . ALA A 1 418 ? 21.552 -5.831 -30.652 1.00 41.53 418 ALA A N 1
ATOM 3302 C CA . ALA A 1 418 ? 22.026 -5.998 -29.282 1.00 41.53 418 ALA A CA 1
ATOM 3303 C C . ALA A 1 418 ? 21.362 -4.945 -28.378 1.00 41.53 418 ALA A C 1
ATOM 3305 O O . ALA A 1 418 ? 21.288 -3.766 -28.745 1.00 41.53 418 ALA A O 1
ATOM 3306 N N . VAL A 1 419 ? 20.860 -5.400 -27.223 1.00 39.25 419 VAL A N 1
ATOM 3307 C CA . VAL A 1 419 ? 20.211 -4.572 -26.187 1.00 39.25 419 VAL A CA 1
ATOM 3308 C C . VAL A 1 419 ? 21.237 -3.945 -25.259 1.00 39.25 419 VAL A C 1
ATOM 3310 O O . VAL A 1 419 ? 22.136 -4.691 -24.807 1.00 39.25 419 VAL A O 1
#

Organism: Phaeodactylum tricornutum (strain CCAP 1055/1) (NCBI:txid556484)

Sequence (419 aa):
MTEAQQGVLEPTPIQTAITAPSTEILQLWVEVGNGLEKSQTVIWKRAVESLDAANTFFAISADARTFVERYISQMINILVDQVPSKIGQLERNCVTDSLLLATKIVAQDLQIQAERGGECVFLSTLSLCFNRTKAFYRGAKASWNMNQLQGLPDVRMRVVERFRMSAGFAALERYLLSHIGLPTFPKLDILHHVLQAIGDAALERTAEATAVEEDAILVGNAVMQYVGTLSDDDLKKMPSDQLTLIQRDLQHIFDILISTRRSSTYEFYQFWRSLVLKLISSQSLPLRLFGWEQVGDLIDACADHRPPPRMFVVSGAGCPFVNGEYHFSAGTTPDGYAKPGGEIFFTHVVPDKPEFADQVGKKLTLFRCTMRSQQKWWFLSDADEEQPGTDRDVDYYQHKSEEHEEAYPAPEGEVNLAV

Secondary structure (DSSP, 8-state):
-------------------SPPHHHHHHHHHHHHHHHHH----HHHHHHHHHHHHHHTTT-HHHHHHHHHHHHHHHHHHHTS-GGGS-HHHHHHHHHHHHHHHHHHHHHHHHHHHHT---TTHHHHHHHH-TTSHHHH----SS-TT---S-HHHHHHHHHHHHHTTHHHHHHHHHHHTTTSTTSPPHHHHHHHHHHHHHHHHS--TTHHHHHHHHHHHHHHHHHHHHH--HHHHHHS-HHHHHHHHHHHHHHHHHGGGT-HHHHHHHHHHHHHHHHHHHT-S-HHHHHHHHHHHHHHHHHHHHTPPPPSEEEEE--SSGGG-EEEEE-SPBPTTSSBPTTS--EEEEE----GGGTTTTT-EEEEEEEE-TTS-EEEEEEE--SSSTTSTTSEEEEEEE--GGGSSS--SBSSSEEE-

Radius of gyration: 30.14 Å; chains: 1; bounding box: 66×97×83 Å